Protein AF-R7LAT8-F1 (afdb_monomer_lite)

pLDDT: mean 81.48, std 19.44, range [22.39, 98.88]

Foldseek 3Di:
DDDDDDDPPDPDDPPPPPPAEDADKDAQPDDDDPDIDDPPHHADASHEYEDAVVVVCVVDVDDPALEDEGEHEAEPVRAEREYQEYEYDHQADPVVRAGHEYEYEYEYPEAHEYEHLEEYYYEWALRAHEYEDWYDYPPDPDAHQYEYYHNYEYEFYDPPYDANIGYEYEQADQALRTHHQAYEAAYEYEGWFLYEYHYSFRHPDPPAQDPVRAGYEHAEEHEFHADDDNGTYEYAQHRHADYDAAEEHEYEYLAYADEHHYEHRRAQRAHEYEYEYAPEAPDEHEYAYAYEYDPHPHHHHFYEYEDDHAEEYEHAHAYYTLDAYEDQAYEYEYAYEYNYYEFEQRYEYEADYPVDQEGEHEYAEYEYAENGEYEKEDDELAIHEYEYQEYEPHNYQAYEYEYDHDPADAPRKYFHYHYVDYPPSDDQVRYHYPDDPQWDKDWDADPHIIIIHIDGDDDVVVVVVVVVVVVVVVVVVVVVD

Secondary structure (DSSP, 8-state):
------------------TTEEE--S-TT-S---SS---SS---TTPEEEEEHHHHHHHS--SS-SEEEEEEE--TTS-SEEESEEEEE--B-TTT--B-EEEEEEE-SS--EEEESS-EEE--BTT--EEEEEE--SSSS-----EEEESS-EEES-TTPPTT-B-EEEES-SBTTSS-SEEEESS-EEEETT-EEEE--S--STTTTSTT--SEEESS-EEEE--SGGG--EEEEE---BSSS-EEEEEEES-EEE--EEEE--GGG-EEEEEEE-PPTT-EEEE-SEEE----TT--EEEEEEE-SSSEEEE-SEEEEEEEEEEEEEEEEE-EEEEEEEEEEEEEEEE--TT-SS-EEEEEEEEE-TT-EEEEEEEETEE-EEEEEEE--TT-S-EEEEEEEEEE-TT--EEEEEEEEE-TT--GGGEEEPPBTTEEEEEEEETTEEEEEEEEPPPHHHHHHHHHHHHHHHHHHHH--

Radius of gyration: 30.16 Å; chains: 1; bounding box: 96×58×115 Å

Structure (mmCIF, N/CA/C/O backbone):
data_AF-R7LAT8-F1
#
_entry.id   AF-R7LAT8-F1
#
loop_
_atom_site.group_PDB
_atom_site.id
_atom_site.type_symbol
_atom_site.label_atom_id
_atom_site.label_alt_id
_atom_site.label_comp_id
_atom_site.label_asym_id
_atom_site.label_entity_id
_atom_site.label_seq_id
_atom_site.pdbx_PDB_ins_code
_atom_site.Cartn_x
_atom_site.Cartn_y
_atom_site.Cartn_z
_atom_site.occupancy
_atom_site.B_iso_or_equiv
_atom_site.auth_seq_id
_atom_site.auth_comp_id
_atom_site.auth_asym_id
_atom_site.auth_atom_id
_atom_site.pdbx_PDB_model_num
ATOM 1 N N . MET A 1 1 ? 61.242 -16.998 -49.957 1.00 27.05 1 MET A N 1
ATOM 2 C CA . MET A 1 1 ? 59.955 -17.567 -50.414 1.00 27.05 1 MET A CA 1
ATOM 3 C C . MET A 1 1 ? 59.057 -17.730 -49.200 1.00 27.05 1 MET A C 1
ATOM 5 O O . MET A 1 1 ? 59.353 -18.531 -48.331 1.00 27.05 1 MET A O 1
ATOM 9 N N . LEU A 1 2 ? 58.261 -16.695 -48.945 1.00 23.97 2 LEU A N 1
ATOM 10 C CA . LEU A 1 2 ? 56.794 -16.695 -49.042 1.00 23.97 2 LEU A CA 1
ATOM 11 C C . LEU A 1 2 ? 56.097 -17.484 -47.920 1.00 23.97 2 LEU A C 1
ATOM 13 O O . LEU A 1 2 ? 55.738 -18.649 -48.067 1.00 23.97 2 LEU A O 1
ATOM 17 N N . LYS A 1 3 ? 55.849 -16.765 -46.817 1.00 22.78 3 LYS A N 1
ATOM 18 C CA . LYS A 1 3 ? 54.696 -17.002 -45.947 1.00 22.78 3 LYS A CA 1
ATOM 19 C C . LYS A 1 3 ? 53.446 -16.747 -46.791 1.00 22.78 3 LYS A C 1
ATOM 21 O O . LYS A 1 3 ? 53.229 -15.614 -47.215 1.00 22.78 3 LYS A O 1
ATOM 26 N N . HIS A 1 4 ? 52.675 -17.790 -47.072 1.00 23.81 4 HIS A N 1
ATOM 27 C CA . HIS A 1 4 ? 51.375 -17.634 -47.708 1.00 23.81 4 HIS A CA 1
ATOM 28 C C . HIS A 1 4 ? 50.323 -17.329 -46.646 1.00 23.81 4 HIS A C 1
ATOM 30 O O . HIS A 1 4 ? 50.132 -18.065 -45.681 1.00 23.81 4 HIS A O 1
ATOM 36 N N . ILE A 1 5 ? 49.694 -16.186 -46.868 1.00 23.97 5 ILE A N 1
ATOM 37 C CA . ILE A 1 5 ? 48.433 -15.720 -46.316 1.00 23.97 5 ILE A CA 1
ATOM 38 C C . ILE A 1 5 ? 47.346 -16.755 -46.639 1.00 23.97 5 ILE A C 1
ATOM 40 O O . ILE A 1 5 ? 47.170 -17.107 -47.803 1.00 23.97 5 ILE A O 1
ATOM 44 N N . ILE A 1 6 ? 46.593 -17.196 -45.629 1.00 22.39 6 ILE A N 1
ATOM 45 C CA . ILE A 1 6 ? 45.256 -17.762 -45.827 1.00 22.39 6 ILE A CA 1
ATOM 46 C C . ILE A 1 6 ? 44.273 -16.743 -45.259 1.00 22.39 6 ILE A C 1
ATOM 48 O O . ILE A 1 6 ? 44.155 -16.565 -44.049 1.00 22.39 6 ILE A O 1
ATOM 52 N N . ILE A 1 7 ? 43.614 -16.038 -46.176 1.00 22.97 7 ILE A N 1
ATOM 53 C CA . ILE A 1 7 ? 42.399 -15.270 -45.923 1.00 22.97 7 ILE A CA 1
ATOM 54 C C . ILE A 1 7 ? 41.296 -16.298 -45.677 1.00 22.97 7 ILE A C 1
ATOM 56 O O . ILE A 1 7 ? 40.938 -17.041 -46.588 1.00 22.97 7 ILE A O 1
ATOM 60 N N . VAL A 1 8 ? 40.763 -16.349 -44.456 1.00 22.58 8 VAL A N 1
ATOM 61 C CA . VAL A 1 8 ? 39.482 -17.011 -44.194 1.00 22.58 8 VAL A CA 1
ATOM 62 C C . VAL A 1 8 ? 38.404 -15.945 -44.325 1.00 22.58 8 VAL A C 1
ATOM 64 O O . VAL A 1 8 ? 38.124 -15.178 -43.408 1.00 22.58 8 VAL A O 1
ATOM 67 N N . SER A 1 9 ? 37.854 -15.864 -45.531 1.00 23.02 9 SER A N 1
ATOM 68 C CA . SER A 1 9 ? 36.594 -15.197 -45.824 1.00 23.02 9 SER A CA 1
ATOM 69 C C . SER A 1 9 ? 35.454 -15.881 -45.066 1.00 23.02 9 SER A C 1
ATOM 71 O O . SER A 1 9 ? 35.333 -17.103 -45.107 1.00 23.02 9 SER A O 1
ATOM 73 N N . THR A 1 10 ? 34.619 -15.066 -44.415 1.00 27.42 10 THR A N 1
ATOM 74 C CA . THR A 1 10 ? 33.248 -15.385 -43.977 1.00 27.42 10 THR A CA 1
ATOM 75 C C . THR A 1 10 ? 33.087 -16.692 -43.194 1.00 27.42 10 THR A C 1
ATOM 77 O O . THR A 1 10 ? 32.539 -17.671 -43.696 1.00 27.42 10 THR A O 1
ATOM 80 N N . LEU A 1 11 ? 33.474 -16.677 -41.918 1.00 23.45 11 LEU A N 1
ATOM 81 C CA . LEU A 1 11 ? 32.816 -17.526 -40.928 1.00 23.45 11 LEU A CA 1
ATOM 82 C C . LEU A 1 11 ? 31.543 -16.804 -40.497 1.00 23.45 11 LEU A C 1
ATOM 84 O O . LEU A 1 11 ? 31.589 -15.798 -39.792 1.00 23.45 11 LEU A O 1
ATOM 88 N N . ALA A 1 12 ? 30.418 -17.293 -41.017 1.00 25.30 12 ALA A N 1
ATOM 89 C CA . ALA A 1 12 ? 29.093 -16.940 -40.549 1.00 25.30 12 ALA A CA 1
ATOM 90 C C . ALA A 1 12 ? 29.069 -17.029 -39.018 1.00 25.30 12 ALA A C 1
ATOM 92 O O . ALA A 1 12 ? 29.367 -18.082 -38.450 1.00 25.30 12 ALA A O 1
ATOM 93 N N . ALA A 1 13 ? 28.731 -15.919 -38.363 1.00 26.36 13 ALA A N 1
ATOM 94 C CA . ALA A 1 13 ? 28.294 -15.955 -36.981 1.00 26.36 13 ALA A CA 1
ATOM 95 C C . ALA A 1 13 ? 27.131 -16.948 -36.922 1.00 26.36 13 ALA A C 1
ATOM 97 O O . ALA A 1 13 ? 26.134 -16.756 -37.615 1.00 26.36 13 ALA A O 1
ATOM 98 N N . SER A 1 14 ? 27.283 -18.039 -36.174 1.00 25.67 14 SER A N 1
ATOM 99 C CA . SER A 1 14 ? 26.183 -18.960 -35.916 1.00 25.67 14 SER A CA 1
ATOM 100 C C . SER A 1 14 ? 25.067 -18.174 -35.220 1.00 25.67 14 SER A C 1
ATOM 102 O O . SER A 1 14 ? 25.266 -17.760 -34.074 1.00 25.67 14 SER A O 1
ATOM 104 N N . PRO A 1 15 ? 23.908 -17.951 -35.859 1.00 35.31 15 PRO A N 1
ATOM 105 C CA . PRO A 1 15 ? 22.779 -17.313 -35.222 1.00 35.31 15 PRO A CA 1
ATOM 106 C C . PRO A 1 15 ? 21.986 -18.438 -34.564 1.00 35.31 15 PRO A C 1
ATOM 108 O O . PRO A 1 15 ? 21.016 -18.939 -35.116 1.00 35.31 15 PRO A O 1
ATOM 111 N N . LEU A 1 16 ? 22.438 -18.894 -33.403 1.00 28.03 16 LEU A N 1
ATOM 112 C CA . LEU A 1 16 ? 21.558 -19.615 -32.487 1.00 28.03 16 LEU A CA 1
ATOM 113 C C . LEU A 1 16 ? 21.075 -18.613 -31.445 1.00 28.03 16 LEU A C 1
ATOM 115 O O . LEU A 1 16 ? 21.307 -18.745 -30.249 1.00 28.03 16 LEU A O 1
ATOM 119 N N . MET A 1 17 ? 20.399 -17.578 -31.943 1.00 39.62 17 MET A N 1
ATOM 120 C CA . MET A 1 17 ? 19.261 -17.066 -31.204 1.00 39.62 17 MET A CA 1
ATOM 121 C C . MET A 1 17 ? 18.245 -18.208 -31.174 1.00 39.62 17 MET A C 1
ATOM 123 O O . MET A 1 17 ? 18.025 -18.857 -32.200 1.00 39.62 17 MET A O 1
ATOM 127 N N . ALA A 1 18 ? 17.633 -18.475 -30.019 1.00 31.05 18 ALA A N 1
ATOM 128 C CA . ALA A 1 18 ? 16.313 -19.086 -30.065 1.00 31.05 18 ALA A CA 1
ATOM 129 C C . ALA A 1 18 ? 15.496 -18.242 -31.052 1.00 31.05 18 ALA A C 1
ATOM 131 O O . ALA A 1 18 ? 15.589 -17.012 -31.023 1.00 31.05 18 ALA A O 1
ATOM 132 N N . VAL A 1 19 ? 14.791 -18.897 -31.967 1.00 36.50 19 VAL A N 1
ATOM 133 C CA . VAL A 1 19 ? 14.074 -18.263 -33.086 1.00 36.50 19 VAL A CA 1
ATOM 134 C C . VAL A 1 19 ? 13.053 -17.208 -32.595 1.00 36.50 19 VAL A C 1
ATOM 136 O O . VAL A 1 19 ? 12.586 -16.399 -33.387 1.00 36.50 19 VAL A O 1
ATOM 139 N N . ASP A 1 20 ? 12.823 -17.149 -31.280 1.00 35.22 20 ASP A N 1
ATOM 140 C CA . ASP A 1 20 ? 11.776 -16.415 -30.576 1.00 35.22 20 ASP A CA 1
ATOM 141 C C . ASP A 1 20 ? 12.260 -15.146 -29.824 1.00 35.22 20 ASP A C 1
ATOM 143 O O . ASP A 1 20 ? 11.461 -14.495 -29.154 1.00 35.22 20 ASP A O 1
ATOM 147 N N . ASN A 1 21 ? 13.543 -14.754 -29.914 1.00 43.66 21 ASN A N 1
ATOM 148 C CA . ASN A 1 21 ? 14.079 -13.584 -29.189 1.00 43.66 21 ASN A CA 1
ATOM 149 C C . ASN A 1 21 ? 14.291 -12.367 -30.116 1.00 43.66 21 ASN A C 1
ATOM 151 O O . ASN A 1 21 ? 14.999 -12.465 -31.116 1.00 43.66 21 ASN A O 1
ATOM 155 N N . TYR A 1 22 ? 13.772 -11.185 -29.762 1.00 51.03 22 TYR A N 1
ATOM 156 C CA . TYR A 1 22 ? 13.991 -9.936 -30.513 1.00 51.03 22 TYR A CA 1
ATOM 157 C C . TYR A 1 22 ? 14.792 -8.914 -29.707 1.00 51.03 22 TYR A C 1
ATOM 159 O O . TYR A 1 22 ? 14.360 -8.460 -28.651 1.00 51.03 22 TYR A O 1
ATOM 167 N N . LEU A 1 23 ? 15.930 -8.475 -30.250 1.00 53.09 23 LEU A N 1
ATOM 168 C CA . LEU A 1 23 ? 16.633 -7.276 -29.787 1.00 53.09 23 LEU A CA 1
ATOM 169 C C . LEU A 1 23 ? 15.932 -6.049 -30.369 1.00 53.09 23 LEU A C 1
ATOM 171 O O . LEU A 1 23 ? 16.012 -5.794 -31.573 1.00 53.09 23 LEU A O 1
ATOM 175 N N . VAL A 1 24 ? 15.201 -5.315 -29.526 1.00 49.34 24 VAL A N 1
ATOM 176 C CA . VAL A 1 24 ? 14.352 -4.221 -30.006 1.00 49.34 24 VAL A CA 1
ATOM 177 C C . VAL A 1 24 ? 15.207 -3.028 -30.405 1.00 49.34 24 VAL A C 1
ATOM 179 O O . VAL A 1 24 ? 15.784 -2.305 -29.593 1.00 49.34 24 VAL A O 1
ATOM 182 N N . GLY A 1 25 ? 15.220 -2.823 -31.711 1.00 43.41 25 GLY A N 1
ATOM 183 C CA . GLY A 1 25 ? 15.730 -1.670 -32.399 1.00 43.41 25 GLY A CA 1
ATOM 184 C C . GLY A 1 25 ? 14.845 -1.395 -33.605 1.00 43.41 25 GLY A C 1
ATOM 185 O O . GLY A 1 25 ? 14.586 -2.315 -34.375 1.00 43.41 25 GLY A O 1
ATOM 186 N N . THR A 1 26 ? 14.466 -0.122 -33.765 1.00 42.94 26 THR A N 1
ATOM 187 C CA . THR A 1 26 ? 13.466 0.474 -34.680 1.00 42.94 26 THR A CA 1
ATOM 188 C C . THR A 1 26 ? 12.033 0.021 -34.468 1.00 42.94 26 THR A C 1
ATOM 190 O O . THR A 1 26 ? 11.741 -1.101 -34.073 1.00 42.94 26 THR A O 1
ATOM 193 N N . GLY A 1 27 ? 11.148 1.007 -34.624 1.00 41.47 27 GLY A N 1
ATOM 194 C CA . GLY A 1 27 ? 9.785 1.006 -34.128 1.00 41.47 27 GLY A CA 1
ATOM 195 C C . GLY A 1 27 ? 8.980 -0.222 -34.513 1.00 41.47 27 GLY A C 1
ATOM 196 O O . GLY A 1 27 ? 9.141 -0.821 -35.575 1.00 41.47 27 GLY A O 1
ATOM 197 N N . TRP A 1 28 ? 8.049 -0.552 -33.636 1.00 39.91 28 TRP A N 1
ATOM 198 C CA . TRP A 1 28 ? 7.020 -1.513 -33.948 1.00 39.91 28 TRP A CA 1
ATOM 199 C C . TRP A 1 28 ? 6.123 -0.912 -35.035 1.00 39.91 28 TRP A C 1
ATOM 201 O O . TRP A 1 28 ? 5.317 -0.041 -34.747 1.00 39.91 28 TRP A O 1
ATOM 211 N N . GLY A 1 29 ? 6.263 -1.357 -36.284 1.00 37.78 29 GLY A N 1
ATOM 212 C CA . GLY A 1 29 ? 5.280 -1.129 -37.348 1.00 37.78 29 GLY A CA 1
ATOM 213 C C . GLY A 1 29 ? 5.553 -0.036 -38.399 1.00 37.78 29 GLY A C 1
ATOM 214 O O . GLY A 1 29 ? 4.592 0.504 -38.940 1.00 37.78 29 GLY A O 1
ATOM 215 N N . GLY A 1 30 ? 6.794 0.297 -38.778 1.00 33.06 30 GLY A N 1
ATOM 216 C CA . GLY A 1 30 ? 7.022 1.269 -39.871 1.00 33.06 30 GLY A CA 1
ATOM 217 C C . GLY A 1 30 ? 8.232 0.991 -40.767 1.00 33.06 30 GLY A C 1
ATOM 218 O O . GLY A 1 30 ? 9.326 0.756 -40.275 1.00 33.06 30 GLY A O 1
ATOM 219 N N . ALA A 1 31 ? 8.044 1.075 -42.091 1.00 34.22 31 ALA A N 1
ATOM 220 C CA . ALA A 1 31 ? 9.008 0.659 -43.121 1.00 34.22 31 ALA A CA 1
ATOM 221 C C . ALA A 1 31 ? 10.074 1.707 -43.531 1.00 34.22 31 ALA A C 1
ATOM 223 O O . ALA A 1 31 ? 10.714 1.540 -44.567 1.00 34.22 31 ALA A O 1
ATOM 224 N N . SER A 1 32 ? 10.273 2.808 -42.797 1.00 35.31 32 SER A N 1
ATOM 225 C CA . SER A 1 32 ? 11.091 3.920 -43.316 1.00 35.31 32 SER A CA 1
ATOM 226 C C . SER A 1 32 ? 11.856 4.727 -42.262 1.00 35.31 32 SER A C 1
ATOM 228 O O . SER A 1 32 ? 11.574 5.911 -42.114 1.00 35.31 32 SER A O 1
ATOM 230 N N . MET A 1 33 ? 12.839 4.149 -41.554 1.00 40.81 33 MET A N 1
ATOM 231 C CA . MET A 1 33 ? 13.792 4.927 -40.729 1.00 40.81 33 MET A CA 1
ATOM 232 C C . MET A 1 33 ? 15.179 4.252 -40.650 1.00 40.81 33 MET A C 1
ATOM 234 O O . MET A 1 33 ? 15.354 3.244 -39.982 1.00 40.81 33 MET A O 1
ATOM 238 N N . ASN A 1 34 ? 16.176 4.825 -41.338 1.00 33.94 34 ASN A N 1
ATOM 239 C CA . ASN A 1 34 ? 17.460 4.187 -41.692 1.00 33.94 34 ASN A CA 1
ATOM 240 C C . ASN A 1 34 ? 18.664 4.462 -40.751 1.00 33.94 34 ASN A C 1
ATOM 242 O O . ASN A 1 34 ? 19.802 4.296 -41.186 1.00 33.94 34 ASN A O 1
ATOM 246 N N . TYR A 1 35 ? 18.488 4.873 -39.486 1.00 35.72 35 TYR A N 1
ATOM 247 C CA . TYR A 1 35 ? 19.650 5.225 -38.629 1.00 35.72 35 TYR A CA 1
ATOM 248 C C . TYR A 1 35 ? 19.697 4.626 -37.219 1.00 35.72 35 TYR A C 1
ATOM 250 O O . TYR A 1 35 ? 20.663 4.841 -36.486 1.00 35.72 35 TYR A O 1
ATOM 258 N N . THR A 1 36 ? 18.752 3.771 -36.862 1.00 40.44 36 THR A N 1
ATOM 259 C CA . THR A 1 36 ? 18.726 3.055 -35.582 1.00 40.44 36 THR A CA 1
ATOM 260 C C . THR A 1 36 ? 18.369 1.591 -35.852 1.00 40.44 36 THR A C 1
ATOM 262 O O . THR A 1 36 ? 17.929 1.258 -36.941 1.00 40.44 36 THR A O 1
ATOM 265 N N . TRP A 1 37 ? 18.733 0.698 -34.937 1.00 38.81 37 TRP A N 1
ATOM 266 C CA . TRP A 1 37 ? 18.817 -0.768 -35.081 1.00 38.81 37 TRP A CA 1
ATOM 267 C C . TRP A 1 37 ? 17.625 -1.430 -35.793 1.00 38.81 37 TRP A C 1
ATOM 269 O O . TRP A 1 37 ? 16.534 -0.944 -35.615 1.00 38.81 37 TRP A O 1
ATOM 279 N N . SER A 1 38 ? 17.780 -2.516 -36.562 1.00 39.50 38 SER A N 1
ATOM 280 C CA . SER A 1 38 ? 16.645 -3.308 -37.089 1.00 39.50 38 SER A CA 1
ATOM 281 C C . SER A 1 38 ? 17.079 -4.737 -37.434 1.00 39.50 38 SER A C 1
ATOM 283 O O . SER A 1 38 ? 18.093 -4.893 -38.116 1.00 39.50 38 SER A O 1
ATOM 285 N N . THR A 1 39 ? 16.297 -5.759 -37.066 1.00 40.69 39 THR A N 1
ATOM 286 C CA . THR A 1 39 ? 16.358 -7.112 -37.675 1.00 40.69 39 THR A CA 1
ATOM 287 C C . THR A 1 39 ? 15.431 -7.249 -38.895 1.00 40.69 39 THR A C 1
ATOM 289 O O . THR A 1 39 ? 15.440 -8.279 -39.562 1.00 40.69 39 THR A O 1
ATOM 292 N N . GLY A 1 40 ? 14.662 -6.202 -39.225 1.00 43.47 40 GLY A N 1
ATOM 293 C CA . GLY A 1 40 ? 13.813 -6.133 -40.421 1.00 43.47 40 GLY A CA 1
ATOM 294 C C . GLY A 1 40 ? 12.345 -6.541 -40.225 1.00 43.47 40 GLY A C 1
ATOM 295 O O . GLY A 1 40 ? 11.594 -6.483 -41.195 1.00 43.47 40 GLY A O 1
ATOM 296 N N . MET A 1 41 ? 11.910 -6.910 -39.010 1.00 51.25 41 MET A N 1
ATOM 297 C CA . MET A 1 41 ? 10.511 -7.251 -38.688 1.00 51.25 41 MET A CA 1
ATOM 298 C C . MET A 1 41 ? 10.086 -6.693 -37.319 1.00 51.25 41 MET A C 1
ATOM 300 O O . MET A 1 41 ? 10.915 -6.550 -36.423 1.00 51.25 41 MET A O 1
ATOM 304 N N . SER A 1 42 ? 8.799 -6.358 -37.165 1.00 61.72 42 SER A N 1
ATOM 305 C CA . SER A 1 42 ? 8.216 -5.985 -35.865 1.00 61.72 42 SER A CA 1
ATOM 306 C C . SER A 1 42 ? 7.912 -7.240 -35.048 1.00 61.72 42 SER A C 1
ATOM 308 O O . SER A 1 42 ? 7.406 -8.195 -35.638 1.00 61.72 42 SER A O 1
ATOM 310 N N . PRO A 1 43 ? 8.178 -7.246 -33.731 1.00 70.06 43 PRO A N 1
ATOM 311 C CA . PRO A 1 43 ? 7.864 -8.397 -32.902 1.00 70.06 43 PRO A CA 1
ATOM 312 C C . PRO A 1 43 ? 6.346 -8.597 -32.810 1.00 70.06 43 PRO A C 1
ATOM 314 O O . PRO A 1 43 ? 5.556 -7.651 -32.914 1.00 70.06 43 PRO A O 1
ATOM 317 N N . THR A 1 44 ? 5.963 -9.850 -32.635 1.00 74.19 44 THR A N 1
ATOM 318 C CA . THR A 1 44 ? 4.595 -10.352 -32.577 1.00 74.19 44 THR A CA 1
ATOM 319 C C . THR A 1 44 ? 4.303 -10.944 -31.203 1.00 74.19 44 THR A C 1
ATOM 321 O O . THR A 1 44 ? 5.164 -11.026 -30.331 1.00 74.19 44 THR A O 1
ATOM 324 N N . GLU A 1 45 ? 3.069 -11.389 -31.001 1.00 81.94 45 GLU A N 1
ATOM 325 C CA . GLU A 1 45 ? 2.631 -11.946 -29.726 1.00 81.94 45 GLU A CA 1
ATOM 326 C C . GLU A 1 45 ? 3.316 -13.264 -29.327 1.00 81.94 45 GLU A C 1
ATOM 328 O O . GLU A 1 45 ? 3.256 -13.623 -28.156 1.00 81.94 45 GLU A O 1
ATOM 333 N N . SER A 1 46 ? 3.982 -13.962 -30.255 1.00 82.25 46 SER A N 1
ATOM 334 C CA . SER A 1 46 ? 4.803 -15.142 -29.946 1.00 82.25 46 SER A CA 1
ATOM 335 C C . SER A 1 46 ? 6.221 -14.799 -29.497 1.00 82.25 46 SER A C 1
ATOM 337 O O . SER A 1 46 ? 6.921 -15.676 -29.003 1.00 82.25 46 SER A O 1
ATOM 339 N N . ASP A 1 47 ? 6.646 -13.549 -29.673 1.00 79.69 47 ASP A N 1
ATOM 340 C CA . ASP A 1 47 ? 8.047 -13.165 -29.550 1.00 79.69 47 ASP A CA 1
ATOM 341 C C . ASP A 1 47 ? 8.368 -12.607 -28.164 1.00 79.69 47 ASP A C 1
ATOM 343 O O . ASP A 1 47 ? 7.630 -11.778 -27.621 1.00 79.69 47 ASP A O 1
ATOM 347 N N . ASP A 1 48 ? 9.515 -13.002 -27.618 1.00 82.62 48 ASP A N 1
ATOM 348 C CA . ASP A 1 48 ? 10.089 -12.399 -26.422 1.00 82.62 48 ASP A CA 1
ATOM 349 C C . ASP A 1 48 ? 10.989 -11.219 -26.808 1.00 82.62 48 ASP A C 1
ATOM 351 O O . ASP A 1 48 ? 11.968 -11.346 -27.552 1.00 82.62 48 ASP A O 1
ATOM 355 N N . ALA A 1 49 ? 10.659 -10.033 -26.300 1.00 79.88 49 ALA A N 1
ATOM 356 C CA . ALA A 1 49 ? 11.383 -8.805 -26.591 1.00 79.88 49 ALA A CA 1
ATOM 357 C C . ALA A 1 49 ? 12.433 -8.500 -25.518 1.00 79.88 49 ALA A C 1
ATOM 359 O O . ALA A 1 49 ? 12.141 -8.465 -24.322 1.00 79.88 49 ALA A O 1
ATOM 360 N N . PHE A 1 50 ? 13.650 -8.182 -25.955 1.00 80.12 50 PHE A N 1
ATOM 361 C CA . PHE A 1 50 ? 14.771 -7.821 -25.097 1.00 80.12 50 PHE A CA 1
ATOM 362 C C . PHE A 1 50 ? 15.325 -6.440 -25.462 1.00 80.12 50 PHE A C 1
ATOM 364 O O . PHE A 1 50 ? 15.615 -6.138 -26.623 1.00 80.12 50 PHE A O 1
ATOM 371 N N . LEU A 1 51 ? 15.513 -5.607 -24.440 1.00 79.75 51 LEU A N 1
ATOM 372 C CA . LEU A 1 51 ? 16.289 -4.371 -24.488 1.00 79.75 51 LEU A CA 1
ATOM 373 C C . LEU A 1 51 ? 17.556 -4.577 -23.654 1.00 79.75 51 LEU A C 1
ATOM 375 O O . LEU A 1 51 ? 17.520 -4.507 -22.426 1.00 79.75 51 LEU A O 1
ATOM 379 N N . ASP A 1 52 ? 18.669 -4.851 -24.332 1.00 78.94 52 ASP A N 1
ATOM 380 C CA . ASP A 1 52 ? 19.944 -5.215 -23.712 1.00 78.94 52 ASP A CA 1
ATOM 381 C C . ASP A 1 52 ? 21.065 -4.281 -24.192 1.00 78.94 52 ASP A C 1
ATOM 383 O O . ASP A 1 52 ? 21.424 -4.276 -25.374 1.00 78.94 52 ASP A O 1
ATOM 387 N N . TYR A 1 53 ? 21.619 -3.474 -23.279 1.00 74.94 53 TYR A N 1
ATOM 388 C CA . TYR A 1 53 ? 22.669 -2.521 -23.645 1.00 74.94 53 TYR A CA 1
ATOM 389 C C . TYR A 1 53 ? 24.026 -3.185 -23.891 1.00 74.94 53 TYR A C 1
ATOM 391 O O . TYR A 1 53 ? 24.781 -2.698 -24.727 1.00 74.94 53 TYR A O 1
ATOM 399 N N . LYS A 1 54 ? 24.362 -4.293 -23.220 1.00 73.88 54 LYS A N 1
ATOM 400 C CA . LYS A 1 54 ? 25.628 -4.993 -23.481 1.00 73.88 54 LYS A CA 1
ATOM 401 C C . LYS A 1 54 ? 25.665 -5.473 -24.930 1.00 73.88 54 LYS A C 1
ATOM 403 O O . LYS A 1 54 ? 26.628 -5.211 -25.647 1.00 73.88 54 LYS A O 1
ATOM 408 N N . TYR A 1 55 ? 24.575 -6.092 -25.375 1.00 71.62 55 TYR A N 1
ATOM 409 C CA . TYR A 1 55 ? 24.439 -6.517 -26.766 1.00 71.62 55 TYR A CA 1
ATOM 410 C C . TYR A 1 55 ? 24.416 -5.319 -27.726 1.00 71.62 55 TYR A C 1
ATOM 412 O O . TYR A 1 55 ? 25.004 -5.376 -28.809 1.00 71.62 55 TYR A O 1
ATOM 420 N N . TYR A 1 56 ? 23.784 -4.209 -27.312 1.00 69.06 56 TYR A N 1
ATOM 421 C CA . TYR A 1 56 ? 23.845 -2.941 -28.040 1.00 69.06 56 TYR A CA 1
ATOM 422 C C . TYR A 1 56 ? 25.290 -2.482 -28.273 1.00 69.06 56 TYR A C 1
ATOM 424 O O . TYR A 1 56 ? 25.723 -2.250 -29.402 1.00 69.06 56 TYR A O 1
ATOM 432 N N . TYR A 1 57 ? 26.046 -2.391 -27.187 1.00 65.31 57 TYR A N 1
ATOM 433 C CA . TYR A 1 57 ? 27.419 -1.921 -27.167 1.00 65.31 57 TYR A CA 1
ATOM 434 C C . TYR A 1 57 ? 28.329 -2.766 -28.071 1.00 65.31 57 TYR A C 1
ATOM 436 O O . TYR A 1 57 ? 29.115 -2.220 -28.843 1.00 65.31 57 TYR A O 1
ATOM 444 N N . GLU A 1 58 ? 28.191 -4.094 -28.017 1.00 67.69 58 GLU A N 1
ATOM 445 C CA . GLU A 1 58 ? 28.994 -5.031 -28.814 1.00 67.69 58 GLU A CA 1
ATOM 446 C C . GLU A 1 58 ? 28.737 -4.905 -30.325 1.00 67.69 58 GLU A C 1
ATOM 448 O O . GLU A 1 58 ? 29.664 -5.061 -31.120 1.00 67.69 58 GLU A O 1
ATOM 453 N N . SER A 1 59 ? 27.504 -4.595 -30.743 1.00 64.69 59 SER A N 1
ATOM 454 C CA . SER A 1 59 ? 27.172 -4.482 -32.173 1.00 64.69 59 SER A CA 1
ATOM 455 C C . SER A 1 59 ? 27.408 -3.081 -32.748 1.00 64.69 59 SER A C 1
ATOM 457 O O . SER A 1 59 ? 27.755 -2.930 -33.924 1.00 64.69 59 SER A O 1
ATOM 459 N N . LYS A 1 60 ? 27.241 -2.040 -31.928 1.00 60.00 60 LYS A N 1
ATOM 460 C CA . LYS A 1 60 ? 27.537 -0.656 -32.289 1.00 60.00 60 LYS A CA 1
ATOM 461 C C . LYS A 1 60 ? 28.436 -0.077 -31.222 1.00 60.00 60 LYS A C 1
ATOM 463 O O . LYS A 1 60 ? 27.912 0.467 -30.265 1.00 60.00 60 LYS A O 1
ATOM 468 N N . SER A 1 61 ? 29.754 -0.161 -31.419 1.00 51.59 61 SER A N 1
ATOM 469 C CA . SER A 1 61 ? 30.750 0.493 -30.559 1.00 51.59 61 SER A CA 1
ATOM 470 C C . SER A 1 61 ? 30.353 1.966 -30.350 1.00 51.59 61 SER A C 1
ATOM 472 O O . SER A 1 61 ? 30.486 2.767 -31.284 1.00 51.59 61 SER A O 1
ATOM 474 N N . PRO A 1 62 ? 29.775 2.346 -29.193 1.00 53.66 62 PRO A N 1
ATOM 475 C CA . PRO A 1 62 ? 29.293 3.697 -28.989 1.00 53.66 62 PRO A CA 1
ATOM 476 C C . PRO A 1 62 ? 30.476 4.563 -28.577 1.00 53.66 62 PRO A C 1
ATOM 478 O O . PRO A 1 62 ? 31.196 4.256 -27.628 1.00 53.66 62 PRO A O 1
ATOM 481 N N . ALA A 1 63 ? 30.641 5.704 -29.238 1.00 48.66 63 ALA A N 1
ATOM 482 C CA . ALA A 1 63 ? 31.503 6.754 -28.729 1.00 48.66 63 ALA A CA 1
ATOM 483 C C . ALA A 1 63 ? 30.861 7.342 -27.455 1.00 48.66 63 ALA A C 1
ATOM 485 O O . ALA A 1 63 ? 30.014 8.228 -27.516 1.00 48.66 63 ALA A O 1
ATOM 486 N N . THR A 1 64 ? 31.277 6.868 -26.279 1.00 53.53 64 THR A N 1
ATOM 487 C CA . THR A 1 64 ? 31.232 7.602 -24.992 1.00 53.53 64 THR A CA 1
ATOM 488 C C . THR A 1 64 ? 29.874 7.931 -24.338 1.00 53.53 64 THR A C 1
ATOM 490 O O . THR A 1 64 ? 29.851 8.667 -23.352 1.00 53.53 64 THR A O 1
ATOM 493 N N . SER A 1 65 ? 28.729 7.421 -24.799 1.00 56.88 65 SER A N 1
ATOM 494 C CA . SER A 1 65 ? 27.432 7.873 -24.262 1.00 56.88 65 SER A CA 1
ATOM 495 C C . SER A 1 65 ? 27.027 7.183 -22.941 1.00 56.88 65 SER A C 1
ATOM 497 O O . SER A 1 65 ? 26.602 6.032 -22.953 1.00 56.88 65 SER A O 1
ATOM 499 N N . GLN A 1 66 ? 27.056 7.909 -21.812 1.00 69.69 66 GLN A N 1
ATOM 500 C CA . GLN A 1 66 ? 26.496 7.490 -20.500 1.00 69.69 66 GLN A CA 1
ATOM 501 C C . GLN A 1 66 ? 24.945 7.453 -20.462 1.00 69.69 66 GLN A C 1
ATOM 503 O O . GLN A 1 66 ? 24.322 7.218 -19.426 1.00 69.69 66 GLN A O 1
ATOM 508 N N . SER A 1 67 ? 24.297 7.723 -21.594 1.00 70.56 67 SER A N 1
ATOM 509 C CA . SER A 1 67 ? 22.846 7.753 -21.760 1.00 70.56 67 SER A CA 1
ATOM 510 C C . SER A 1 67 ? 22.496 7.414 -23.203 1.00 70.56 67 SER A C 1
ATOM 512 O O . SER A 1 67 ? 23.205 7.827 -24.122 1.00 70.56 67 SER A O 1
ATOM 514 N N . TRP A 1 68 ? 21.401 6.692 -23.412 1.00 68.94 68 TRP A N 1
ATOM 515 C CA . TRP A 1 68 ? 20.875 6.393 -24.739 1.00 68.94 68 TRP A CA 1
ATOM 516 C C . TRP A 1 68 ? 19.347 6.412 -24.735 1.00 68.94 68 TRP A C 1
ATOM 518 O O . TRP A 1 68 ? 18.682 6.221 -23.713 1.00 68.94 68 TRP A O 1
ATOM 528 N N . ARG A 1 69 ? 18.786 6.697 -25.908 1.00 71.38 69 ARG A N 1
ATOM 529 C CA . ARG A 1 69 ? 17.352 6.884 -26.118 1.00 71.38 69 ARG A CA 1
ATOM 530 C C . ARG A 1 69 ? 16.860 5.880 -27.145 1.00 71.38 69 ARG A C 1
ATOM 532 O O . ARG A 1 69 ? 17.412 5.798 -28.241 1.00 71.38 69 ARG A O 1
ATOM 539 N N . VAL A 1 70 ? 15.809 5.151 -26.789 1.00 67.12 70 VAL A N 1
ATOM 540 C CA . VAL A 1 70 ? 15.089 4.243 -27.682 1.00 67.12 70 VAL A CA 1
ATOM 541 C C . VAL A 1 70 ? 13.721 4.852 -27.944 1.00 67.12 70 VAL A C 1
ATOM 543 O O . VAL A 1 70 ? 12.917 5.010 -27.030 1.00 67.12 70 VAL A O 1
ATOM 546 N N . GLU A 1 71 ? 13.453 5.215 -29.193 1.00 65.94 71 GLU A N 1
ATOM 547 C CA . GLU A 1 71 ? 12.119 5.635 -29.615 1.00 65.94 71 GLU A CA 1
ATOM 548 C C . GLU A 1 71 ? 11.331 4.420 -30.102 1.00 65.94 71 GLU A C 1
ATOM 550 O O . GLU A 1 71 ? 11.657 3.806 -31.121 1.00 65.94 71 GLU A O 1
ATOM 555 N N . LEU A 1 72 ? 10.270 4.088 -29.373 1.00 65.94 72 LEU A N 1
ATOM 556 C CA . LEU A 1 72 ? 9.232 3.183 -29.826 1.00 65.94 72 LEU A CA 1
ATOM 557 C C . LEU A 1 72 ? 8.166 3.999 -30.561 1.00 65.94 72 LEU A C 1
ATOM 559 O O . LEU A 1 72 ? 7.281 4.603 -29.953 1.00 65.94 72 LEU A O 1
ATOM 563 N N . TRP A 1 73 ? 8.253 4.012 -31.887 1.00 63.53 73 TRP A N 1
ATOM 564 C CA . TRP A 1 73 ? 7.181 4.546 -32.719 1.00 63.53 73 TRP A CA 1
ATOM 565 C C . TRP A 1 73 ? 6.057 3.515 -32.833 1.00 63.53 73 TRP A C 1
ATOM 567 O O . TRP A 1 73 ? 6.321 2.394 -33.265 1.00 63.53 73 TRP A O 1
ATOM 577 N N . VAL A 1 74 ? 4.829 3.893 -32.460 1.00 59.88 74 VAL A N 1
ATOM 578 C CA . VAL A 1 74 ? 3.626 3.054 -32.593 1.00 59.88 74 VAL A CA 1
ATOM 579 C C . VAL A 1 74 ? 2.703 3.688 -33.645 1.00 59.88 74 VAL A C 1
ATOM 581 O O . VAL A 1 74 ? 2.082 4.724 -33.371 1.00 59.88 74 VAL A O 1
ATOM 584 N N . PRO A 1 75 ? 2.616 3.116 -34.860 1.00 56.44 75 PRO A N 1
ATOM 585 C CA . PRO A 1 75 ? 1.770 3.612 -35.934 1.00 56.44 75 PRO A CA 1
ATOM 586 C C . PRO A 1 75 ? 0.304 3.624 -35.528 1.00 56.44 75 PRO A C 1
ATOM 588 O O . PRO A 1 75 ? -0.167 2.741 -34.813 1.00 56.44 75 PRO A O 1
ATOM 591 N N . GLU A 1 76 ? -0.447 4.565 -36.093 1.00 57.88 76 GLU A N 1
ATOM 592 C CA . GLU A 1 76 ? -1.896 4.682 -35.892 1.00 57.88 76 GLU A CA 1
ATOM 593 C C . GLU A 1 76 ? -2.669 3.399 -36.236 1.00 57.88 76 GLU A C 1
ATOM 595 O O . GLU A 1 76 ? -3.728 3.145 -35.671 1.00 57.88 76 GLU A O 1
ATOM 600 N N . THR A 1 77 ? -2.143 2.574 -37.145 1.00 54.25 77 THR A N 1
ATOM 601 C CA . THR A 1 77 ? -2.753 1.306 -37.572 1.00 54.25 77 THR A CA 1
ATOM 602 C C . THR A 1 77 ? -2.477 0.134 -36.627 1.00 54.25 77 THR A C 1
ATOM 604 O O . THR A 1 77 ? -3.119 -0.903 -36.763 1.00 54.25 77 THR A O 1
ATOM 607 N N . HIS A 1 78 ? -1.553 0.285 -35.671 1.00 54.00 78 HIS A N 1
ATOM 608 C CA . HIS A 1 78 ? -1.097 -0.771 -34.758 1.00 54.00 78 HIS A CA 1
ATOM 609 C C . HIS A 1 78 ? -1.168 -0.293 -33.303 1.00 54.00 78 HIS A C 1
ATOM 611 O O . HIS A 1 78 ? -0.197 -0.336 -32.549 1.00 54.00 78 HIS A O 1
ATOM 617 N N . VAL A 1 79 ? -2.348 0.194 -32.912 1.00 55.28 79 VAL A N 1
ATOM 618 C CA . VAL A 1 79 ? -2.652 0.628 -31.545 1.00 55.28 79 VAL A CA 1
ATOM 619 C C . VAL A 1 79 ? -2.450 -0.559 -30.592 1.00 55.28 79 VAL A C 1
ATOM 621 O O . VAL A 1 79 ? -3.290 -1.454 -30.530 1.00 55.28 79 VAL A O 1
ATOM 624 N N . ASN A 1 80 ? -1.353 -0.534 -29.830 1.00 58.84 80 ASN A N 1
ATOM 625 C CA . ASN A 1 80 ? -0.875 -1.560 -28.886 1.00 58.84 80 ASN A CA 1
ATOM 626 C C . ASN A 1 80 ? -0.017 -2.674 -29.507 1.00 58.84 80 ASN A C 1
ATOM 628 O O . ASN A 1 80 ? -0.466 -3.786 -29.787 1.00 58.84 80 ASN A O 1
ATOM 632 N N . SER A 1 81 ? 1.271 -2.374 -29.585 1.00 71.12 81 SER A N 1
ATOM 633 C CA . SER A 1 81 ? 2.370 -3.322 -29.694 1.00 71.12 81 SER A CA 1
ATOM 634 C C . SER A 1 81 ? 2.240 -4.469 -28.674 1.00 71.12 81 SER A C 1
ATOM 636 O O . SER A 1 81 ? 2.403 -4.235 -27.479 1.00 71.12 81 SER A O 1
ATOM 638 N N . THR A 1 82 ? 1.932 -5.691 -29.132 1.00 79.94 82 THR A N 1
ATOM 639 C CA . THR A 1 82 ? 1.841 -6.910 -28.300 1.00 79.94 82 THR A CA 1
ATOM 640 C C . THR A 1 82 ? 3.009 -7.881 -28.520 1.00 79.94 82 THR A C 1
ATOM 642 O O . THR A 1 82 ? 3.244 -8.287 -29.653 1.00 79.94 82 THR A O 1
ATOM 645 N N . VAL A 1 83 ? 3.687 -8.279 -27.438 1.00 83.44 83 VAL A N 1
ATOM 646 C CA . VAL A 1 83 ? 4.735 -9.324 -27.387 1.00 83.44 83 VAL A CA 1
ATOM 647 C C . VAL A 1 83 ? 4.380 -10.417 -26.387 1.00 83.44 83 VAL A C 1
ATOM 649 O O . VAL A 1 83 ? 3.530 -10.205 -25.516 1.00 83.44 83 VAL A O 1
ATOM 652 N N . ASN A 1 84 ? 5.058 -11.562 -26.466 1.00 87.31 84 ASN A N 1
ATOM 653 C CA . ASN A 1 84 ? 4.947 -12.615 -25.464 1.00 87.31 84 ASN A CA 1
ATOM 654 C C . ASN A 1 84 ? 5.434 -12.108 -24.097 1.00 87.31 84 ASN A C 1
ATOM 656 O O . ASN A 1 84 ? 4.656 -12.057 -23.145 1.00 87.31 84 ASN A O 1
ATOM 660 N N . SER A 1 85 ? 6.676 -11.632 -24.011 1.00 88.75 85 SER A N 1
ATOM 661 C CA . SER A 1 85 ? 7.239 -10.979 -22.821 1.00 88.75 85 SER A CA 1
ATOM 662 C C . SER A 1 85 ? 8.163 -9.816 -23.198 1.00 88.75 85 SER A C 1
ATOM 664 O O . SER A 1 85 ? 8.571 -9.679 -24.352 1.00 88.75 85 SER A O 1
ATOM 666 N N . LEU A 1 86 ? 8.475 -8.948 -22.232 1.00 88.94 86 LEU A N 1
ATOM 667 C CA . LEU A 1 86 ? 9.443 -7.862 -22.405 1.00 88.94 86 LEU A CA 1
ATOM 668 C C . LEU A 1 86 ? 10.460 -7.881 -21.266 1.00 88.94 86 LEU A C 1
ATOM 670 O O . LEU A 1 86 ? 10.077 -7.861 -20.101 1.00 88.94 86 LEU A O 1
ATOM 674 N N . THR A 1 87 ? 11.748 -7.848 -21.595 1.00 90.31 87 THR A N 1
ATOM 675 C CA . THR A 1 87 ? 12.838 -7.775 -20.618 1.00 90.31 87 THR A CA 1
ATOM 676 C C . THR A 1 87 ? 13.796 -6.632 -20.946 1.00 90.31 87 THR A C 1
ATOM 678 O O . THR A 1 87 ? 14.318 -6.545 -22.054 1.00 90.31 87 THR A O 1
ATOM 681 N N . ILE A 1 88 ? 14.059 -5.760 -19.972 1.00 88.44 88 ILE A N 1
ATOM 682 C CA . ILE A 1 88 ? 15.088 -4.712 -20.043 1.00 88.44 88 ILE A CA 1
ATOM 683 C C . ILE A 1 88 ? 16.221 -5.096 -19.101 1.00 88.44 88 ILE A C 1
ATOM 685 O O . ILE A 1 88 ? 15.960 -5.334 -17.926 1.00 88.44 88 ILE A O 1
ATOM 689 N N . GLN A 1 89 ? 17.463 -5.158 -19.579 1.00 87.31 89 GLN A N 1
ATOM 690 C CA . GLN A 1 89 ? 18.583 -5.657 -18.777 1.00 87.31 89 GLN A CA 1
ATOM 691 C C . GLN A 1 89 ? 19.947 -5.104 -19.211 1.00 87.31 89 GLN A C 1
ATOM 693 O O . GLN A 1 89 ? 20.080 -4.441 -20.241 1.00 87.31 89 GLN A O 1
ATOM 698 N N . ASN A 1 90 ? 20.979 -5.413 -18.416 1.00 79.12 90 ASN A N 1
ATOM 699 C CA . ASN A 1 90 ? 22.392 -5.158 -18.726 1.00 79.12 90 ASN A CA 1
ATOM 700 C C . ASN A 1 90 ? 22.715 -3.698 -19.084 1.00 79.12 90 ASN A C 1
ATOM 702 O O . ASN A 1 90 ? 23.566 -3.430 -19.926 1.00 79.12 90 ASN A O 1
ATOM 706 N N . LEU A 1 91 ? 22.044 -2.740 -18.438 1.00 80.50 91 LEU A N 1
ATOM 707 C CA . LEU A 1 91 ? 22.218 -1.308 -18.693 1.00 80.50 91 LEU A CA 1
ATOM 708 C C . LEU A 1 91 ? 23.451 -0.732 -17.982 1.00 80.50 91 LEU A C 1
ATOM 710 O O . LEU A 1 91 ? 23.348 0.014 -17.013 1.00 80.50 91 LEU A O 1
ATOM 714 N N . TYR A 1 92 ? 24.638 -1.071 -18.461 1.00 80.81 92 TYR A N 1
ATOM 715 C CA . TYR A 1 92 ? 25.892 -0.507 -17.967 1.00 80.81 92 TYR A CA 1
ATOM 716 C C . TYR A 1 92 ? 26.924 -0.468 -19.090 1.00 80.81 92 TYR A C 1
ATOM 718 O O . TYR A 1 92 ? 26.875 -1.280 -20.011 1.00 80.81 92 TYR A O 1
ATOM 726 N N . ASN A 1 93 ? 27.874 0.461 -19.025 1.00 77.75 93 ASN A N 1
ATOM 727 C CA . ASN A 1 93 ? 28.988 0.469 -19.963 1.00 77.75 93 ASN A CA 1
ATOM 728 C C . ASN A 1 93 ? 29.902 -0.733 -19.666 1.00 77.75 93 ASN A C 1
ATOM 730 O O . ASN A 1 93 ? 30.477 -0.770 -18.582 1.00 77.75 93 ASN A O 1
ATOM 734 N N . PRO A 1 94 ? 30.072 -1.709 -20.576 1.00 76.88 94 PRO A N 1
ATOM 735 C CA . PRO A 1 94 ? 30.881 -2.891 -20.287 1.00 76.88 94 PRO A CA 1
ATOM 736 C C . PRO A 1 94 ? 32.380 -2.587 -20.150 1.00 76.88 94 PRO A C 1
ATOM 738 O O . PRO A 1 94 ? 33.096 -3.397 -19.568 1.00 76.88 94 PRO A O 1
ATOM 741 N N . GLU A 1 95 ? 32.857 -1.440 -20.645 1.00 78.44 95 GLU A N 1
ATOM 742 C CA . GLU A 1 95 ? 34.255 -1.019 -20.497 1.00 78.44 95 GLU A CA 1
ATOM 743 C C . GLU A 1 95 ? 34.512 -0.277 -19.184 1.00 78.44 95 GLU A C 1
ATOM 745 O O . GLU A 1 95 ? 35.507 -0.546 -18.514 1.00 78.44 95 GLU A O 1
ATOM 750 N N . THR A 1 96 ? 33.636 0.664 -18.812 1.00 81.50 96 THR A N 1
ATOM 751 C CA . THR A 1 96 ? 33.830 1.494 -17.605 1.00 81.50 96 THR A CA 1
ATOM 752 C C . THR A 1 96 ? 33.099 0.963 -16.378 1.00 81.50 96 THR A C 1
ATOM 754 O O . THR A 1 96 ? 33.414 1.362 -15.262 1.00 81.50 96 THR A O 1
ATOM 757 N N . LEU A 1 97 ? 32.155 0.040 -16.575 1.00 82.94 97 LEU A N 1
ATOM 758 C CA . LEU A 1 97 ? 31.252 -0.500 -15.558 1.00 82.94 97 LEU A CA 1
ATOM 759 C C . LEU A 1 97 ? 30.358 0.566 -14.901 1.00 82.94 97 LEU A C 1
ATOM 761 O O . LEU A 1 97 ? 29.855 0.369 -13.798 1.00 82.94 97 LEU A O 1
ATOM 765 N N . ASP A 1 98 ? 30.131 1.685 -15.590 1.00 83.44 98 ASP A N 1
ATOM 766 C CA . ASP A 1 98 ? 29.236 2.743 -15.125 1.00 83.44 98 ASP A CA 1
ATOM 767 C C . ASP A 1 98 ? 27.771 2.437 -15.475 1.00 83.44 98 ASP A C 1
ATOM 769 O O . ASP A 1 98 ? 27.503 1.870 -16.544 1.00 83.44 98 ASP A O 1
ATOM 773 N N . PRO A 1 99 ? 26.799 2.856 -14.640 1.00 83.44 99 PRO A N 1
ATOM 774 C CA . PRO A 1 99 ? 25.388 2.785 -14.998 1.00 83.44 99 PRO A CA 1
ATOM 775 C C . PRO A 1 99 ? 25.085 3.555 -16.275 1.00 83.44 99 PRO A C 1
ATOM 777 O O . PRO A 1 99 ? 25.590 4.655 -16.503 1.00 83.44 99 PRO A O 1
ATOM 780 N N . VAL A 1 100 ? 24.163 3.010 -17.062 1.00 81.06 100 VAL A N 1
ATOM 781 C CA . VAL A 1 100 ? 23.622 3.678 -18.243 1.00 81.06 100 VAL A CA 1
ATOM 782 C C . VAL A 1 100 ? 22.188 4.118 -17.976 1.00 81.06 100 VAL A C 1
ATOM 784 O O . VAL A 1 100 ? 21.397 3.390 -17.370 1.00 81.06 100 VAL A O 1
ATOM 787 N N . LYS A 1 101 ? 21.845 5.312 -18.466 1.00 82.94 101 LYS A N 1
ATOM 788 C CA . LYS A 1 101 ? 20.461 5.792 -18.497 1.00 82.94 101 LYS A CA 1
ATOM 789 C C . LYS A 1 101 ? 19.779 5.395 -19.801 1.00 82.94 101 LYS A C 1
ATOM 791 O O . LYS A 1 101 ? 20.316 5.673 -20.873 1.00 82.94 101 LYS A O 1
ATOM 796 N N . LEU A 1 102 ? 18.601 4.783 -19.714 1.00 79.06 102 LEU A N 1
ATOM 797 C CA . LEU A 1 102 ? 17.746 4.482 -20.862 1.00 79.06 102 LEU A CA 1
ATOM 798 C C . LEU A 1 102 ? 16.482 5.338 -20.807 1.00 79.06 102 LEU A C 1
ATOM 800 O O . LEU A 1 102 ? 15.698 5.237 -19.864 1.00 79.06 102 LEU A O 1
ATOM 804 N N . GLN A 1 103 ? 16.240 6.121 -21.854 1.00 77.81 103 GLN A N 1
ATOM 805 C CA . GLN A 1 103 ? 14.933 6.730 -22.081 1.00 77.81 103 GLN A CA 1
ATOM 806 C C . GLN A 1 103 ? 14.193 5.944 -23.168 1.00 77.81 103 GLN A C 1
ATOM 808 O O . GLN A 1 103 ? 14.586 5.980 -24.335 1.00 77.81 103 GLN A O 1
ATOM 813 N N . LEU A 1 104 ? 13.129 5.236 -22.787 1.00 75.19 104 LEU A N 1
ATOM 814 C CA . LEU A 1 104 ? 12.192 4.608 -23.714 1.00 75.19 104 LEU A CA 1
ATOM 815 C C . LEU A 1 104 ? 11.065 5.597 -23.990 1.00 75.19 104 LEU A C 1
ATOM 817 O O . LEU A 1 104 ? 10.305 5.934 -23.086 1.00 75.19 104 LEU A O 1
ATOM 821 N N . VAL A 1 105 ? 10.980 6.073 -25.227 1.00 73.44 105 VAL A N 1
ATOM 822 C CA . VAL A 1 105 ? 9.992 7.068 -25.635 1.00 73.44 105 VAL A CA 1
ATOM 823 C C . VAL A 1 105 ? 8.938 6.426 -26.514 1.00 73.44 105 VAL A C 1
ATOM 825 O O . VAL A 1 105 ? 9.259 5.975 -27.610 1.00 73.44 105 VAL A O 1
ATOM 828 N N . VAL A 1 106 ? 7.683 6.424 -26.067 1.00 69.94 106 VAL A N 1
ATOM 829 C CA . VAL A 1 106 ? 6.556 6.032 -26.924 1.00 69.94 106 VAL A CA 1
ATOM 830 C C . VAL A 1 106 ? 6.035 7.249 -27.669 1.00 69.94 106 VAL A C 1
ATOM 832 O O . VAL A 1 106 ? 5.548 8.198 -27.049 1.00 69.94 106 VAL A O 1
ATOM 835 N N . ALA A 1 107 ? 6.116 7.197 -28.997 1.00 67.12 107 ALA A N 1
ATOM 836 C CA . ALA A 1 107 ? 5.662 8.254 -29.889 1.00 67.12 107 ALA A CA 1
ATOM 837 C C . ALA A 1 107 ? 4.563 7.742 -30.835 1.00 67.12 107 ALA A C 1
ATOM 839 O O . ALA A 1 107 ? 4.698 6.699 -31.475 1.00 67.12 107 ALA A O 1
ATOM 840 N N . SER A 1 108 ? 3.452 8.478 -30.892 1.00 63.06 108 SER A N 1
ATOM 841 C CA . SER A 1 108 ? 2.310 8.222 -31.776 1.00 63.06 108 SER A CA 1
ATOM 842 C C . SER A 1 108 ? 1.468 9.491 -31.931 1.00 63.06 108 SER A C 1
ATOM 844 O O . SER A 1 108 ? 1.553 10.411 -31.119 1.00 63.06 108 SER A O 1
ATOM 846 N N . SER A 1 109 ? 0.635 9.564 -32.963 1.00 61.88 109 SER A N 1
ATOM 847 C CA . SER A 1 109 ? -0.377 10.615 -33.138 1.00 61.88 109 SER A CA 1
ATOM 848 C C . SER A 1 109 ? -1.727 10.273 -32.483 1.00 61.88 109 SER A C 1
ATOM 850 O O . SER A 1 109 ? -2.551 11.177 -32.319 1.00 61.88 109 SER A O 1
ATOM 852 N N . LEU A 1 110 ? -1.932 9.017 -32.048 1.00 64.44 110 LEU A N 1
ATOM 853 C CA . LEU A 1 110 ? -3.152 8.495 -31.405 1.00 64.44 110 LEU A CA 1
ATOM 854 C C . LEU A 1 110 ? -2.842 7.797 -30.059 1.00 64.44 110 LEU A C 1
ATOM 856 O O . LEU A 1 110 ? -1.883 8.136 -29.371 1.00 64.44 110 LEU A O 1
ATOM 860 N N . THR A 1 111 ? -3.691 6.856 -29.634 1.00 67.06 111 THR A N 1
ATOM 861 C CA . THR A 1 111 ? -3.414 5.926 -28.531 1.00 67.06 111 THR A CA 1
ATOM 862 C C . THR A 1 111 ? -2.283 4.983 -28.940 1.00 67.06 111 THR A C 1
ATOM 864 O O . THR A 1 111 ? -2.314 4.403 -30.020 1.00 67.06 111 THR A O 1
ATOM 867 N N . ALA A 1 112 ? -1.302 4.811 -28.061 1.00 69.94 112 ALA A N 1
ATOM 868 C CA . ALA A 1 112 ? -0.200 3.870 -28.229 1.00 69.94 112 ALA A CA 1
ATOM 869 C C . ALA A 1 112 ? -0.073 3.012 -26.973 1.00 69.94 112 ALA A C 1
ATOM 871 O O . ALA A 1 112 ? -0.694 3.304 -25.951 1.00 69.94 112 ALA A O 1
ATOM 872 N N . GLY A 1 113 ? 0.734 1.962 -27.010 1.00 73.56 113 GLY A N 1
ATOM 873 C CA . GLY A 1 113 ? 0.952 1.180 -25.809 1.00 73.56 113 GLY A CA 1
ATOM 874 C C . GLY A 1 113 ? 1.833 -0.026 -26.015 1.00 73.56 113 GLY A C 1
ATOM 875 O O . GLY A 1 113 ? 2.063 -0.437 -27.150 1.00 73.56 113 GLY A O 1
ATOM 876 N N . ILE A 1 114 ? 2.295 -0.577 -24.899 1.00 80.38 114 ILE A N 1
ATOM 877 C CA . ILE A 1 114 ? 2.993 -1.858 -24.845 1.00 80.38 114 ILE A CA 1
ATOM 878 C C . ILE A 1 114 ? 2.085 -2.850 -24.141 1.00 80.38 114 ILE A C 1
ATOM 880 O O . ILE A 1 114 ? 1.540 -2.563 -23.073 1.00 80.38 114 ILE A O 1
ATOM 884 N N . LYS A 1 115 ? 1.949 -4.027 -24.737 1.00 87.12 115 LYS A N 1
ATOM 885 C CA . LYS A 1 115 ? 1.273 -5.165 -24.148 1.00 87.12 115 LYS A CA 1
ATOM 886 C C . LYS A 1 115 ? 2.219 -6.362 -24.111 1.00 87.12 115 LYS A C 1
ATOM 888 O O . LYS A 1 115 ? 2.799 -6.711 -25.134 1.00 87.12 115 LYS A O 1
ATOM 893 N N . THR A 1 116 ? 2.327 -7.009 -22.959 1.00 91.00 116 THR A N 1
ATOM 894 C CA . THR A 1 116 ? 2.927 -8.343 -22.834 1.00 91.00 116 THR A CA 1
ATOM 895 C C . THR A 1 116 ? 1.827 -9.365 -22.544 1.00 91.00 116 THR A C 1
ATOM 897 O O . THR A 1 116 ? 0.865 -9.057 -21.832 1.00 91.00 116 THR A O 1
ATOM 900 N N . ILE A 1 117 ? 1.932 -10.572 -23.102 1.00 94.44 117 ILE A N 1
ATOM 901 C CA . ILE A 1 117 ? 1.054 -11.700 -22.742 1.00 94.44 117 ILE A CA 1
ATOM 902 C C . ILE A 1 117 ? 1.445 -12.256 -21.375 1.00 94.44 117 ILE A C 1
ATOM 904 O O . ILE A 1 117 ? 0.581 -12.510 -20.542 1.00 94.44 117 ILE A O 1
ATOM 908 N N . ASN A 1 118 ? 2.744 -12.390 -21.142 1.00 96.62 118 ASN A N 1
ATOM 909 C CA . ASN A 1 118 ? 3.339 -12.852 -19.901 1.00 96.62 118 ASN A CA 1
ATOM 910 C C . ASN A 1 118 ? 3.977 -11.656 -19.181 1.00 96.62 118 ASN A C 1
ATOM 912 O O . ASN A 1 118 ? 3.365 -10.588 -19.046 1.00 96.62 118 ASN A O 1
ATOM 916 N N . ASP A 1 119 ? 5.209 -11.826 -18.724 1.00 96.94 119 ASP A N 1
ATOM 917 C CA . ASP A 1 119 ? 5.850 -10.920 -17.788 1.00 96.94 119 ASP A CA 1
ATOM 918 C C . ASP A 1 119 ? 6.502 -9.709 -18.470 1.00 96.94 119 ASP A C 1
ATOM 920 O O . ASP A 1 119 ? 6.910 -9.742 -19.637 1.00 96.94 119 ASP A O 1
ATOM 924 N N . PHE A 1 120 ? 6.623 -8.632 -17.694 1.00 95.44 120 PHE A N 1
ATOM 925 C CA . PHE A 1 120 ? 7.472 -7.489 -18.005 1.00 95.44 120 PHE A CA 1
ATOM 926 C C . PHE A 1 120 ? 8.560 -7.376 -16.931 1.00 95.44 120 PHE A C 1
ATOM 928 O O . PHE A 1 120 ? 8.284 -7.044 -15.778 1.00 95.44 120 PHE A O 1
ATOM 935 N N . ASN A 1 121 ? 9.802 -7.643 -17.328 1.00 96.00 121 ASN A N 1
ATOM 936 C CA . ASN A 1 121 ? 10.976 -7.657 -16.472 1.00 96.00 121 ASN A CA 1
ATOM 937 C C . ASN A 1 121 ? 11.865 -6.433 -16.707 1.00 96.00 121 ASN A C 1
ATOM 939 O O . ASN A 1 121 ? 12.190 -6.074 -17.840 1.00 96.00 121 ASN A O 1
ATOM 943 N N . VAL A 1 122 ? 12.324 -5.829 -15.619 1.00 95.00 122 VAL A N 1
ATOM 944 C CA . VAL A 1 122 ? 13.346 -4.788 -15.615 1.00 95.00 122 VAL A CA 1
ATOM 945 C C . VAL A 1 122 ? 14.448 -5.225 -14.667 1.00 95.00 122 VAL A C 1
ATOM 947 O O . VAL A 1 122 ? 14.310 -5.145 -13.452 1.00 95.00 122 VAL A O 1
ATOM 950 N N . VAL A 1 123 ? 15.544 -5.718 -15.227 1.00 92.06 123 VAL A N 1
ATOM 951 C CA . VAL A 1 123 ? 16.615 -6.380 -14.492 1.00 92.06 123 VAL A CA 1
ATOM 952 C C . VAL A 1 123 ? 17.742 -5.393 -14.210 1.00 92.06 123 VAL A C 1
ATOM 954 O O . VAL A 1 123 ? 18.352 -4.816 -15.112 1.00 92.06 123 VAL A O 1
ATOM 957 N N . GLY A 1 124 ? 18.006 -5.217 -12.919 1.00 87.25 124 GLY A N 1
ATOM 958 C CA . GLY A 1 124 ? 19.105 -4.425 -12.387 1.00 87.25 124 GLY A CA 1
ATOM 959 C C . GLY A 1 124 ? 20.286 -5.259 -11.906 1.00 87.25 124 GLY A C 1
ATOM 960 O O . GLY A 1 124 ? 20.306 -6.484 -12.012 1.00 87.25 124 GLY A O 1
ATOM 961 N N . GLY A 1 125 ? 21.259 -4.575 -11.317 1.00 88.50 125 GLY A N 1
ATOM 962 C CA . GLY A 1 125 ? 22.448 -5.183 -10.726 1.00 88.50 125 GLY A CA 1
ATOM 963 C C . GLY A 1 125 ? 23.219 -4.165 -9.895 1.00 88.50 125 GLY A C 1
ATOM 964 O O . GLY A 1 125 ? 22.682 -3.112 -9.542 1.00 88.50 125 GLY A O 1
ATOM 965 N N . SER A 1 126 ? 24.491 -4.442 -9.627 1.00 88.44 126 SER A N 1
ATOM 966 C CA . SER A 1 126 ? 25.349 -3.598 -8.783 1.00 88.44 126 SER A CA 1
ATOM 967 C C . SER A 1 126 ? 25.518 -2.174 -9.315 1.00 88.44 126 SER A C 1
ATOM 969 O O . SER A 1 126 ? 25.804 -1.253 -8.557 1.00 88.44 126 SER A O 1
ATOM 971 N N . TYR A 1 127 ? 25.323 -1.984 -10.621 1.00 86.81 127 TYR A N 1
ATOM 972 C CA . TYR A 1 127 ? 25.485 -0.697 -11.293 1.00 86.81 127 TYR A CA 1
ATOM 973 C C . TYR A 1 127 ? 24.301 0.254 -11.086 1.00 86.81 127 TYR A C 1
ATOM 975 O O . TYR A 1 127 ? 24.472 1.450 -11.271 1.00 86.81 127 TYR A O 1
ATOM 983 N N . LYS A 1 128 ? 23.125 -0.243 -10.669 1.00 86.94 128 LYS A N 1
ATOM 984 C CA . LYS A 1 128 ? 21.906 0.560 -10.432 1.00 86.94 128 LYS A CA 1
ATOM 985 C C . LYS A 1 128 ? 21.527 1.489 -11.600 1.00 86.94 128 LYS A C 1
ATOM 987 O O . LYS A 1 128 ? 21.463 2.706 -11.418 1.00 86.94 128 LYS A O 1
ATOM 992 N N . PRO A 1 129 ? 21.268 0.944 -12.802 1.00 90.25 129 PRO A N 1
ATOM 993 C CA . PRO A 1 129 ? 20.866 1.762 -13.940 1.00 90.25 129 PRO A CA 1
ATOM 994 C C . PRO A 1 129 ? 19.558 2.510 -13.707 1.00 90.25 129 PRO A C 1
ATOM 996 O O . PRO A 1 129 ? 1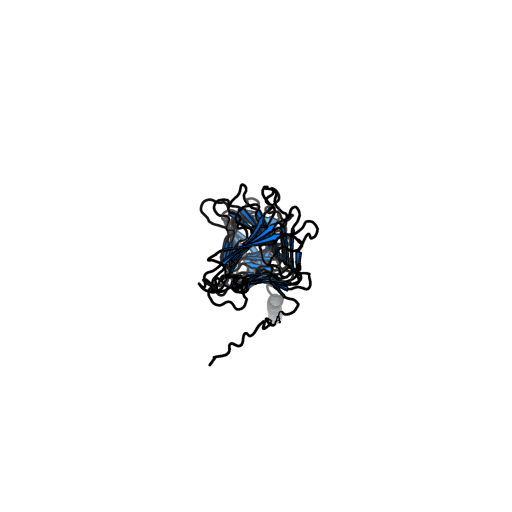8.746 2.135 -12.860 1.00 90.25 129 PRO A O 1
ATOM 999 N N . GLU A 1 130 ? 19.339 3.538 -14.523 1.00 91.81 130 GLU A N 1
ATOM 1000 C CA . GLU A 1 130 ? 18.109 4.324 -14.533 1.00 91.81 130 GLU A CA 1
ATOM 1001 C C . GLU A 1 130 ? 17.384 4.138 -15.868 1.00 91.81 130 GLU A C 1
ATOM 1003 O O . GLU A 1 130 ? 17.966 4.307 -16.939 1.00 91.81 130 GLU A O 1
ATOM 1008 N N . ILE A 1 131 ? 16.098 3.816 -15.811 1.00 89.75 131 ILE A N 1
ATOM 1009 C CA . ILE A 1 131 ? 15.239 3.637 -16.977 1.00 89.75 131 ILE A CA 1
ATOM 1010 C C . ILE A 1 131 ? 14.017 4.526 -16.809 1.00 89.75 131 ILE A C 1
ATOM 1012 O O . ILE A 1 131 ? 13.325 4.446 -15.795 1.00 89.75 131 ILE A O 1
ATOM 1016 N N . ARG A 1 132 ? 13.716 5.333 -17.824 1.00 88.12 132 ARG A N 1
ATOM 1017 C CA . ARG A 1 132 ? 12.509 6.162 -17.882 1.00 88.12 132 ARG A CA 1
ATOM 1018 C C . ARG A 1 132 ? 11.664 5.772 -19.075 1.00 88.12 132 ARG A C 1
ATOM 1020 O O . ARG A 1 132 ? 12.130 5.816 -20.212 1.00 88.12 132 ARG A O 1
ATOM 1027 N N . PHE A 1 133 ? 10.412 5.434 -18.812 1.00 85.12 133 PHE A N 1
ATOM 1028 C CA . PHE A 1 133 ? 9.386 5.274 -19.827 1.00 85.12 133 PHE A CA 1
ATOM 1029 C C . PHE A 1 133 ? 8.699 6.618 -20.046 1.00 85.12 133 PHE A C 1
ATOM 1031 O O . PHE A 1 133 ? 7.727 6.935 -19.369 1.00 85.12 133 PHE A O 1
ATOM 1038 N N . ALA A 1 134 ? 9.219 7.434 -20.952 1.00 79.25 134 ALA A N 1
ATOM 1039 C CA . ALA A 1 134 ? 8.618 8.719 -21.267 1.00 79.25 134 ALA A CA 1
ATOM 1040 C C . ALA A 1 134 ? 7.592 8.568 -22.396 1.00 79.25 134 ALA A C 1
ATOM 1042 O O . ALA A 1 134 ? 7.738 7.767 -23.321 1.00 79.25 134 ALA A O 1
ATOM 1043 N N . VAL A 1 135 ? 6.545 9.376 -22.341 1.00 74.50 135 VAL A N 1
ATOM 1044 C CA . VAL A 1 135 ? 5.554 9.469 -23.410 1.00 74.50 135 VAL A CA 1
ATOM 1045 C C . VAL A 1 135 ? 5.679 10.851 -24.019 1.00 74.50 135 VAL A C 1
ATOM 1047 O O . VAL A 1 135 ? 5.484 11.837 -23.321 1.00 74.50 135 VAL A O 1
ATOM 1050 N N . SER A 1 136 ? 6.008 10.938 -25.308 1.00 65.12 136 SER A N 1
ATOM 1051 C CA . SER A 1 136 ? 6.076 12.219 -26.014 1.00 65.12 136 SER A CA 1
ATOM 1052 C C . SER A 1 136 ? 5.237 12.160 -27.283 1.00 65.12 136 SER A C 1
ATOM 1054 O O . SER A 1 136 ? 5.454 11.297 -28.137 1.00 65.12 136 SER A O 1
ATOM 1056 N N . LYS A 1 137 ? 4.327 13.120 -27.463 1.00 56.97 137 LYS A N 1
ATOM 1057 C CA . LYS A 1 137 ? 3.929 13.513 -28.821 1.00 56.97 137 LYS A CA 1
ATOM 1058 C C . LYS A 1 137 ? 5.107 14.285 -29.431 1.00 56.97 137 LYS A C 1
ATOM 1060 O O . LYS A 1 137 ? 6.000 14.694 -28.700 1.00 56.97 137 LYS A O 1
ATOM 1065 N N . GLY A 1 138 ? 5.138 14.500 -30.743 1.00 52.53 138 GLY A N 1
ATOM 1066 C CA . GLY A 1 138 ? 6.048 15.494 -31.333 1.00 52.53 138 GLY A CA 1
ATOM 1067 C C . GLY A 1 138 ? 5.832 16.911 -30.757 1.00 52.53 138 GLY A C 1
ATOM 1068 O O . GLY A 1 138 ? 5.345 17.084 -29.650 1.00 52.53 138 GLY A O 1
ATOM 1069 N N . THR A 1 139 ? 6.142 17.957 -31.518 1.00 41.09 139 THR A N 1
ATOM 1070 C CA . THR A 1 139 ? 6.210 19.377 -31.091 1.00 41.09 139 THR A CA 1
ATOM 1071 C C . THR A 1 139 ? 4.902 20.051 -30.590 1.00 41.09 139 THR A C 1
ATOM 1073 O O . THR A 1 139 ? 4.723 21.247 -30.799 1.00 41.09 139 THR A O 1
ATOM 1076 N N . SER A 1 140 ? 3.952 19.346 -29.969 1.00 47.59 140 SER A N 1
ATOM 1077 C CA . SER A 1 140 ? 2.696 19.904 -29.443 1.00 47.59 140 SER A CA 1
ATOM 1078 C C . SER A 1 140 ? 2.305 19.277 -28.098 1.00 47.59 140 SER A C 1
ATOM 1080 O O . SER A 1 140 ? 2.253 18.051 -28.008 1.00 47.59 140 SER A O 1
ATOM 1082 N N . ASP A 1 141 ? 1.901 20.109 -27.131 1.00 46.28 141 ASP A N 1
ATOM 1083 C CA . ASP A 1 141 ? 1.469 19.805 -25.744 1.00 46.28 141 ASP A CA 1
ATOM 1084 C C . ASP A 1 141 ? 0.223 18.897 -25.586 1.00 46.28 141 ASP A C 1
ATOM 1086 O O . ASP A 1 141 ? -0.415 18.845 -24.535 1.00 46.28 141 ASP A O 1
ATOM 1090 N N . SER A 1 142 ? -0.186 18.166 -26.622 1.00 51.81 142 SER A N 1
ATOM 1091 C CA . SER A 1 142 ? -1.301 17.217 -26.527 1.00 51.81 142 SER A CA 1
ATOM 1092 C C . SER A 1 142 ? -0.782 15.828 -26.147 1.00 51.81 142 SER A C 1
ATOM 1094 O O . SER A 1 142 ? -0.135 15.185 -26.965 1.00 51.81 142 SER A O 1
ATOM 1096 N N . ALA A 1 143 ? -1.085 15.339 -24.943 1.00 55.50 143 ALA A N 1
ATOM 1097 C CA . ALA A 1 143 ? -0.601 14.042 -24.456 1.00 55.50 143 ALA A CA 1
ATOM 1098 C C . ALA A 1 143 ? -1.031 12.857 -25.353 1.00 55.50 143 ALA A C 1
ATOM 1100 O O . ALA A 1 143 ? -2.221 12.667 -25.630 1.00 55.50 143 ALA A O 1
ATOM 1101 N N . VAL A 1 144 ? -0.063 12.035 -25.774 1.00 62.66 144 VAL A N 1
ATOM 1102 C CA . VAL A 1 144 ? -0.311 10.685 -26.310 1.00 62.66 144 VAL A CA 1
ATOM 1103 C C . VAL A 1 144 ? -0.890 9.836 -25.184 1.00 62.66 144 VAL A C 1
ATOM 1105 O O . VAL A 1 144 ? -0.360 9.815 -24.078 1.00 62.66 144 VAL A O 1
ATOM 1108 N N . GLN A 1 145 ? -1.981 9.118 -25.448 1.00 73.12 145 GLN A N 1
ATOM 1109 C CA . GLN A 1 145 ? -2.621 8.271 -24.439 1.00 73.12 145 GLN A CA 1
ATOM 1110 C C . GLN A 1 145 ? -1.936 6.904 -24.361 1.00 73.12 145 GLN A C 1
ATOM 1112 O O . GLN A 1 145 ? -2.547 5.892 -24.699 1.00 73.12 145 GLN A O 1
ATOM 1117 N N . ALA A 1 146 ? -0.657 6.871 -23.980 1.00 77.88 146 ALA A N 1
ATOM 1118 C CA . ALA A 1 146 ? 0.089 5.619 -23.938 1.00 77.88 146 ALA A CA 1
ATOM 1119 C C . ALA A 1 146 ? -0.407 4.710 -22.802 1.00 77.88 146 ALA A C 1
ATOM 1121 O O . ALA A 1 146 ? -0.521 5.159 -21.662 1.00 77.88 146 ALA A O 1
ATOM 1122 N N . LYS A 1 147 ? -0.683 3.436 -23.092 1.00 84.50 147 LYS A N 1
ATOM 1123 C CA . LYS A 1 147 ? -1.107 2.437 -22.099 1.00 84.50 147 LYS A CA 1
ATOM 1124 C C . LYS A 1 147 ? -0.089 1.310 -21.988 1.00 84.50 147 LYS A C 1
ATOM 1126 O O . LYS A 1 147 ? 0.494 0.905 -22.987 1.00 84.50 147 LYS A O 1
ATOM 1131 N N . ILE A 1 148 ? 0.094 0.770 -20.789 1.00 88.62 148 ILE A N 1
ATOM 1132 C CA . ILE A 1 148 ? 0.899 -0.437 -20.578 1.00 88.62 148 ILE A CA 1
ATOM 1133 C C . ILE A 1 148 ? -0.007 -1.526 -20.016 1.00 88.62 148 ILE A C 1
ATOM 1135 O O . ILE A 1 148 ? -0.748 -1.293 -19.062 1.00 88.62 148 ILE A O 1
ATOM 1139 N N . ALA A 1 149 ? 0.042 -2.710 -20.613 1.00 92.56 149 ALA A N 1
ATOM 1140 C CA . ALA A 1 149 ? -0.678 -3.884 -20.147 1.00 92.56 149 ALA A CA 1
ATOM 1141 C C . ALA A 1 149 ? 0.292 -5.059 -19.998 1.00 92.56 149 ALA A C 1
ATOM 1143 O O . ALA A 1 149 ? 1.002 -5.399 -20.936 1.00 92.56 149 ALA A O 1
ATOM 1144 N N . VAL A 1 150 ? 0.299 -5.689 -18.831 1.00 96.56 150 VAL A N 1
ATOM 1145 C CA . VAL A 1 150 ? 1.139 -6.844 -18.515 1.00 96.56 150 VAL A CA 1
ATOM 1146 C C . VAL A 1 150 ? 0.219 -8.007 -18.177 1.00 96.56 150 VAL A C 1
ATOM 1148 O O . VAL A 1 150 ? -0.537 -7.932 -17.207 1.00 96.56 150 VAL A O 1
ATOM 1151 N N . GLY A 1 151 ? 0.212 -9.045 -19.013 1.00 97.19 151 GLY A N 1
ATOM 1152 C CA . GLY A 1 151 ? -0.661 -10.208 -18.832 1.00 97.19 151 GLY A CA 1
ATOM 1153 C C . GLY A 1 151 ? -0.194 -11.177 -17.738 1.00 97.19 151 GLY A C 1
ATOM 1154 O O . GLY A 1 151 ? -1.023 -11.892 -17.178 1.00 97.19 151 GLY A O 1
ATOM 1155 N N . GLY A 1 152 ? 1.090 -11.133 -17.377 1.00 98.06 152 GLY A N 1
ATOM 1156 C CA . GLY A 1 152 ? 1.677 -11.813 -16.224 1.00 98.06 152 GLY A CA 1
ATOM 1157 C C . GLY A 1 152 ? 2.095 -10.843 -15.115 1.00 98.06 152 GLY A C 1
ATOM 1158 O O . GLY A 1 152 ? 1.374 -9.895 -14.784 1.00 98.06 152 GLY A O 1
ATOM 1159 N N . ASN A 1 153 ? 3.264 -11.091 -14.532 1.00 98.62 153 ASN A N 1
ATOM 1160 C CA . ASN A 1 153 ? 3.866 -10.280 -13.480 1.00 98.62 153 ASN A CA 1
ATOM 1161 C C . ASN A 1 153 ? 4.692 -9.123 -14.048 1.00 98.62 153 ASN A C 1
ATOM 1163 O O . ASN A 1 153 ? 5.283 -9.212 -15.125 1.00 98.62 153 ASN A O 1
ATOM 1167 N N . MET A 1 154 ? 4.798 -8.049 -13.272 1.00 98.50 154 MET A N 1
ATOM 1168 C CA . MET A 1 154 ? 5.781 -6.997 -13.504 1.00 98.50 154 MET A CA 1
ATOM 1169 C C . MET A 1 154 ? 6.902 -7.130 -12.472 1.00 98.50 154 MET A C 1
ATOM 1171 O O . MET A 1 154 ? 6.641 -7.046 -11.274 1.00 98.50 154 MET A O 1
ATOM 1175 N N . ASN A 1 155 ? 8.139 -7.335 -12.922 1.00 98.25 155 ASN A N 1
ATOM 1176 C CA . ASN A 1 155 ? 9.288 -7.601 -12.056 1.00 98.25 155 ASN A CA 1
ATOM 1177 C C . ASN A 1 155 ? 10.329 -6.488 -12.195 1.00 98.25 155 ASN A C 1
ATOM 1179 O O . ASN A 1 155 ? 10.869 -6.278 -13.280 1.00 98.25 155 ASN A O 1
ATOM 1183 N N . ILE A 1 156 ? 10.619 -5.784 -11.102 1.00 97.94 156 ILE A N 1
ATOM 1184 C CA . ILE A 1 156 ? 11.599 -4.696 -11.041 1.00 97.94 156 ILE A CA 1
ATOM 1185 C C . ILE A 1 156 ? 12.754 -5.123 -10.133 1.00 97.94 156 ILE A C 1
ATOM 1187 O O . ILE A 1 156 ? 12.581 -5.312 -8.930 1.00 97.94 156 ILE A O 1
ATOM 1191 N N . GLY A 1 157 ? 13.940 -5.275 -10.710 1.00 95.38 157 GLY A N 1
ATOM 1192 C CA . GLY A 1 157 ? 15.074 -5.948 -10.084 1.00 95.38 157 GLY A CA 1
ATOM 1193 C C . GLY A 1 157 ? 15.064 -7.456 -10.345 1.00 95.38 157 GLY A C 1
ATOM 1194 O O . GLY A 1 157 ? 14.325 -7.955 -11.191 1.00 95.38 157 GLY A O 1
ATOM 1195 N N . LYS A 1 158 ? 15.917 -8.185 -9.622 1.00 91.50 158 LYS A N 1
ATOM 1196 C CA . LYS A 1 158 ? 16.054 -9.647 -9.719 1.00 91.50 158 LYS A CA 1
ATOM 1197 C C . LYS A 1 158 ? 15.766 -10.303 -8.375 1.00 91.50 158 LYS A C 1
ATOM 1199 O O . LYS A 1 158 ? 16.125 -9.742 -7.348 1.00 91.50 158 LYS A O 1
ATOM 1204 N N . SER A 1 159 ? 15.149 -11.480 -8.374 1.00 90.81 159 SER A N 1
ATOM 1205 C CA . SER A 1 159 ? 14.792 -12.200 -7.142 1.00 90.81 159 SER A CA 1
ATOM 1206 C C . SER A 1 159 ? 16.000 -12.705 -6.350 1.00 90.81 159 SER A C 1
ATOM 1208 O O . SER A 1 159 ? 15.925 -12.836 -5.134 1.00 90.81 159 SER A O 1
ATOM 1210 N N . ASP A 1 160 ? 17.114 -12.965 -7.029 1.00 90.50 160 ASP A N 1
ATOM 1211 C CA . ASP A 1 160 ? 18.409 -13.395 -6.492 1.00 90.50 160 ASP A CA 1
ATOM 1212 C C . ASP A 1 160 ? 19.408 -12.218 -6.436 1.00 90.50 160 ASP A C 1
ATOM 1214 O O . ASP A 1 160 ? 20.561 -12.284 -6.882 1.00 90.50 160 ASP A O 1
ATOM 1218 N N . TYR A 1 161 ? 18.948 -11.071 -5.938 1.00 88.44 161 TYR A N 1
ATOM 1219 C CA . TYR A 1 161 ? 19.776 -9.874 -5.824 1.00 88.44 161 TYR A CA 1
ATOM 1220 C C . TYR A 1 161 ? 20.883 -10.043 -4.773 1.00 88.44 161 TYR A C 1
ATOM 1222 O O . TYR A 1 161 ? 20.665 -10.604 -3.700 1.00 88.44 161 TYR A O 1
ATOM 1230 N N . ASN A 1 162 ? 22.081 -9.531 -5.071 1.00 90.31 162 ASN A N 1
ATOM 1231 C CA . ASN A 1 162 ? 23.104 -9.347 -4.046 1.00 90.31 162 ASN A CA 1
ATOM 1232 C C . ASN A 1 162 ? 22.811 -8.067 -3.266 1.00 90.31 162 ASN A C 1
ATOM 1234 O O . ASN A 1 162 ? 22.112 -7.178 -3.755 1.00 90.31 162 ASN A O 1
ATOM 1238 N N . SER A 1 163 ? 23.388 -7.943 -2.073 1.00 90.31 163 SER A N 1
ATOM 1239 C CA . SER A 1 163 ? 23.307 -6.693 -1.320 1.00 90.31 163 SER A CA 1
ATOM 1240 C C . SER A 1 163 ? 23.817 -5.523 -2.167 1.00 90.31 163 SER A C 1
ATOM 1242 O O . SER A 1 163 ? 24.887 -5.589 -2.773 1.00 90.31 163 SER A O 1
ATOM 1244 N N . GLY A 1 164 ? 23.012 -4.473 -2.246 1.00 88.12 164 GLY A N 1
ATOM 1245 C CA . GLY A 1 164 ? 23.221 -3.289 -3.055 1.00 88.12 164 GLY A CA 1
ATOM 1246 C C . GLY A 1 164 ? 22.747 -3.409 -4.502 1.00 88.12 164 GLY A C 1
ATOM 1247 O O . GLY A 1 164 ? 22.708 -2.381 -5.168 1.00 88.12 164 GLY A O 1
ATOM 1248 N N . ASP A 1 165 ? 22.360 -4.577 -5.014 1.00 92.44 165 ASP A N 1
ATOM 1249 C CA . ASP A 1 165 ? 21.871 -4.693 -6.394 1.00 92.44 165 ASP A CA 1
ATOM 1250 C C . ASP A 1 165 ? 20.497 -4.024 -6.552 1.00 92.44 165 ASP A C 1
ATOM 1252 O O . ASP A 1 165 ? 19.615 -4.149 -5.698 1.00 92.44 165 ASP A O 1
ATOM 1256 N N . GLY A 1 166 ? 20.284 -3.348 -7.683 1.00 94.06 166 GLY A N 1
ATOM 1257 C CA . GLY A 1 166 ? 18.981 -2.778 -8.009 1.00 94.06 166 GLY A CA 1
ATOM 1258 C C . GLY A 1 166 ? 18.917 -2.105 -9.375 1.00 94.06 166 GLY A C 1
ATOM 1259 O O . GLY A 1 166 ? 19.862 -2.138 -10.163 1.00 94.06 166 GLY A O 1
ATOM 1260 N N . VAL A 1 167 ? 17.772 -1.494 -9.655 1.00 95.38 167 VAL A N 1
ATOM 1261 C CA . VAL A 1 167 ? 17.504 -0.650 -10.830 1.00 95.38 167 VAL A CA 1
ATOM 1262 C C . VAL A 1 167 ? 16.501 0.429 -10.450 1.00 95.38 167 VAL A C 1
ATOM 1264 O O . VAL A 1 167 ? 15.600 0.176 -9.653 1.00 95.38 167 VAL A O 1
ATOM 1267 N N . ALA A 1 168 ? 16.633 1.623 -11.016 1.00 95.94 168 ALA A N 1
ATOM 1268 C CA . ALA A 1 168 ? 15.631 2.670 -10.902 1.00 95.94 168 ALA A CA 1
ATOM 1269 C C . ALA A 1 168 ? 14.786 2.708 -12.180 1.00 95.94 168 ALA A C 1
ATOM 1271 O O . ALA A 1 168 ? 15.256 3.142 -13.229 1.00 95.94 168 ALA A O 1
ATOM 1272 N N . PHE A 1 169 ? 13.544 2.241 -12.101 1.00 95.81 169 PHE A N 1
ATOM 1273 C CA . PHE A 1 169 ? 12.598 2.237 -13.208 1.00 95.81 169 PHE A CA 1
ATOM 1274 C C . PHE A 1 169 ? 11.474 3.238 -12.956 1.00 95.81 169 PHE A C 1
ATOM 1276 O O . PHE A 1 169 ? 10.770 3.153 -11.954 1.00 95.81 169 PHE A O 1
ATOM 1283 N N . PHE A 1 170 ? 11.288 4.178 -13.875 1.00 93.81 170 PHE A N 1
ATOM 1284 C CA . PHE A 1 170 ? 10.255 5.201 -13.801 1.00 93.81 170 PHE A CA 1
ATOM 1285 C C . PHE A 1 170 ? 9.262 5.030 -14.948 1.00 93.81 170 PHE A C 1
ATOM 1287 O O . PHE A 1 170 ? 9.626 5.075 -16.125 1.00 93.81 170 PHE A O 1
ATOM 1294 N N . LEU A 1 171 ? 7.994 4.850 -14.592 1.00 91.12 171 LEU A N 1
ATOM 1295 C CA . LEU A 1 171 ? 6.857 4.906 -15.499 1.00 91.12 171 LEU A CA 1
ATOM 1296 C C . LEU A 1 171 ? 6.446 6.372 -15.645 1.00 91.12 171 LEU A C 1
ATOM 1298 O O . LEU A 1 171 ? 5.692 6.883 -14.824 1.00 91.12 171 LEU A O 1
ATOM 1302 N N . GLY A 1 172 ? 6.976 7.037 -16.666 1.00 85.12 172 GLY A N 1
ATOM 1303 C CA . GLY A 1 172 ? 6.863 8.476 -16.893 1.00 85.12 172 GLY A CA 1
ATOM 1304 C C . GLY A 1 172 ? 8.150 9.241 -16.588 1.00 85.12 172 GLY A C 1
ATOM 1305 O O . GLY A 1 172 ? 9.064 8.734 -15.933 1.00 85.12 172 GLY A O 1
ATOM 1306 N N . ASP A 1 173 ? 8.220 10.476 -17.086 1.00 80.94 173 ASP A N 1
ATOM 1307 C CA . ASP A 1 173 ? 9.251 11.438 -16.681 1.00 80.94 173 ASP A CA 1
ATOM 1308 C C . ASP A 1 173 ? 8.770 12.341 -15.528 1.00 80.94 173 ASP A C 1
ATOM 1310 O O . ASP A 1 173 ? 7.709 12.110 -14.958 1.00 80.94 173 ASP A O 1
ATOM 1314 N N . MET A 1 174 ? 9.547 13.351 -15.135 1.00 77.38 174 MET A N 1
ATOM 1315 C CA . MET A 1 174 ? 9.218 14.240 -14.006 1.00 77.38 174 MET A CA 1
ATOM 1316 C C . MET A 1 174 ? 8.087 15.240 -14.301 1.00 77.38 174 MET A C 1
ATOM 1318 O O . MET A 1 174 ? 7.476 15.753 -13.363 1.00 77.38 174 MET A O 1
ATOM 1322 N N . GLU A 1 175 ? 7.808 15.502 -15.578 1.00 76.44 175 GLU A N 1
ATOM 1323 C CA . GLU A 1 175 ? 6.781 16.448 -16.023 1.00 76.44 175 GLU A CA 1
ATOM 1324 C C . GLU A 1 175 ? 5.378 15.831 -16.043 1.00 76.44 175 GLU A C 1
ATOM 1326 O O . GLU A 1 175 ? 5.184 14.678 -16.435 1.00 76.44 175 GLU A O 1
ATOM 1331 N N . SER A 1 176 ? 4.373 16.640 -15.706 1.00 67.56 176 SER A N 1
ATOM 1332 C CA . SER A 1 176 ? 2.976 16.225 -15.522 1.00 67.56 176 SER A CA 1
ATOM 1333 C C . SER A 1 176 ? 2.330 15.477 -16.700 1.00 67.56 176 SER A C 1
ATOM 1335 O O . SER A 1 176 ? 1.400 14.707 -16.486 1.00 67.56 176 SER A O 1
ATOM 1337 N N . ASN A 1 177 ? 2.808 15.660 -17.934 1.00 67.94 177 ASN A N 1
ATOM 1338 C CA . ASN A 1 177 ? 2.189 15.092 -19.143 1.00 67.94 177 ASN A CA 1
ATOM 1339 C C . ASN A 1 177 ? 3.047 14.027 -19.846 1.00 67.94 177 ASN A C 1
ATOM 1341 O O . ASN A 1 177 ? 2.694 13.590 -20.941 1.00 67.94 177 ASN A O 1
ATOM 1345 N N . MET A 1 178 ? 4.161 13.615 -19.236 1.00 74.56 178 MET A N 1
ATOM 1346 C CA . MET A 1 178 ? 5.178 12.764 -19.873 1.00 74.56 178 MET A CA 1
ATOM 1347 C C . MET A 1 178 ? 5.108 11.291 -19.436 1.00 74.56 178 MET A C 1
ATOM 1349 O O . MET A 1 178 ? 6.077 10.544 -19.591 1.00 74.56 178 MET A O 1
ATOM 1353 N N . GLY A 1 179 ? 3.971 10.871 -18.877 1.00 81.50 179 GLY A N 1
ATOM 1354 C CA . GLY A 1 179 ? 3.718 9.523 -18.376 1.00 81.50 179 GLY A CA 1
ATOM 1355 C C . GLY A 1 179 ? 2.637 8.753 -19.138 1.00 81.50 179 GLY A C 1
ATOM 1356 O O . GLY A 1 179 ? 1.850 9.354 -19.876 1.00 81.50 179 GLY A O 1
ATOM 1357 N N . PRO A 1 180 ? 2.573 7.415 -18.992 1.00 83.50 180 PRO A N 1
ATOM 1358 C CA . PRO A 1 180 ? 1.465 6.638 -19.530 1.00 83.50 180 PRO A CA 1
ATOM 1359 C C . PRO A 1 180 ? 0.152 7.033 -18.844 1.00 83.50 180 PRO A C 1
ATOM 1361 O O . PRO A 1 180 ? 0.111 7.343 -17.657 1.00 83.50 180 PRO A O 1
ATOM 1364 N N . VAL A 1 181 ? -0.957 6.982 -19.582 1.00 82.94 181 VAL A N 1
ATOM 1365 C CA . VAL A 1 181 ? -2.280 7.302 -19.021 1.00 82.94 181 VAL A CA 1
ATOM 1366 C C . VAL A 1 181 ? -2.842 6.175 -18.167 1.00 82.94 181 VAL A C 1
ATOM 1368 O O . VAL A 1 181 ? -3.715 6.427 -17.348 1.00 82.94 181 VAL A O 1
ATOM 1371 N N . SER A 1 182 ? -2.387 4.938 -18.382 1.00 87.69 182 SER A N 1
ATOM 1372 C CA . SER A 1 182 ? -2.766 3.807 -17.541 1.00 87.69 182 SER A CA 1
ATOM 1373 C C . SER A 1 182 ? -1.759 2.667 -17.626 1.00 87.69 182 SER A C 1
ATOM 1375 O O . SER A 1 182 ? -1.282 2.351 -18.722 1.00 87.69 182 SER A O 1
ATOM 1377 N N . VAL A 1 183 ? -1.536 1.981 -16.509 1.00 92.81 183 VAL A N 1
ATOM 1378 C CA . VAL A 1 183 ? -0.766 0.734 -16.429 1.00 92.81 183 VAL A CA 1
ATOM 1379 C C . VAL A 1 183 ? -1.626 -0.345 -15.774 1.00 92.81 183 VAL A C 1
ATOM 1381 O O . VAL A 1 183 ? -2.249 -0.096 -14.746 1.00 92.81 183 VAL A O 1
ATOM 1384 N N . ASN A 1 184 ? -1.694 -1.536 -16.367 1.00 96.06 184 ASN A N 1
ATOM 1385 C CA . ASN A 1 184 ? -2.471 -2.660 -15.842 1.00 96.06 184 ASN A CA 1
ATOM 1386 C C . ASN A 1 184 ? -1.624 -3.933 -15.814 1.00 96.06 184 ASN A C 1
ATOM 1388 O O . ASN A 1 184 ? -1.188 -4.398 -16.863 1.00 96.06 184 ASN A O 1
ATOM 1392 N N . VAL A 1 185 ? -1.426 -4.495 -14.627 1.00 98.38 185 VAL A N 1
ATOM 1393 C CA . VAL A 1 185 ? -0.707 -5.745 -14.379 1.00 98.38 185 VAL A CA 1
ATOM 1394 C C . VAL A 1 185 ? -1.715 -6.795 -13.916 1.00 98.38 185 VAL A C 1
ATOM 1396 O O . VAL A 1 185 ? -2.437 -6.600 -12.935 1.00 98.38 185 VAL A O 1
ATOM 1399 N N . LYS A 1 186 ? -1.805 -7.909 -14.645 1.00 98.38 186 LYS A N 1
ATOM 1400 C CA . LYS A 1 186 ? -2.734 -9.010 -14.347 1.00 98.38 186 LYS A CA 1
ATOM 1401 C C . LYS A 1 186 ? -2.229 -9.948 -13.256 1.00 98.38 186 LYS A C 1
ATOM 1403 O O . LYS A 1 186 ? -3.049 -10.534 -12.557 1.00 98.38 186 LYS A O 1
ATOM 1408 N N . GLY A 1 187 ? -0.917 -10.084 -13.114 1.00 98.44 187 GLY A N 1
ATOM 1409 C CA . GLY A 1 187 ? -0.281 -10.807 -12.021 1.00 98.44 187 GLY A CA 1
ATOM 1410 C C . GLY A 1 187 ? 0.097 -9.892 -10.858 1.00 98.44 187 GLY A C 1
ATOM 1411 O O . GLY A 1 187 ? -0.582 -8.908 -10.551 1.00 98.44 187 GLY A O 1
ATOM 1412 N N . ASN A 1 188 ? 1.210 -10.239 -10.223 1.00 98.75 188 ASN A N 1
ATOM 1413 C CA . ASN A 1 188 ? 1.827 -9.484 -9.143 1.00 98.75 188 ASN A CA 1
ATOM 1414 C C . ASN A 1 188 ? 2.761 -8.395 -9.683 1.00 98.75 188 ASN A C 1
ATOM 1416 O O . ASN A 1 188 ? 3.291 -8.488 -10.793 1.00 98.75 188 ASN A O 1
ATOM 1420 N N . LEU A 1 189 ? 3.015 -7.392 -8.847 1.00 98.81 189 LEU A N 1
ATOM 1421 C CA . LEU A 1 189 ? 4.127 -6.463 -9.016 1.00 98.81 189 LEU A CA 1
ATOM 1422 C C . LEU A 1 189 ? 5.199 -6.830 -7.994 1.00 98.81 189 LEU A C 1
ATOM 1424 O O . LEU A 1 189 ? 4.947 -6.758 -6.796 1.00 98.81 189 LEU A O 1
ATOM 1428 N N . ASN A 1 190 ? 6.388 -7.196 -8.450 1.00 98.62 190 ASN A N 1
ATOM 1429 C CA . ASN A 1 190 ? 7.495 -7.561 -7.577 1.00 98.62 190 ASN A CA 1
ATOM 1430 C C . ASN A 1 190 ? 8.612 -6.523 -7.700 1.00 98.62 190 ASN A C 1
ATOM 1432 O O . ASN A 1 190 ? 9.070 -6.237 -8.806 1.00 98.62 190 ASN A O 1
ATOM 1436 N N . ILE A 1 191 ? 9.055 -5.963 -6.574 1.00 98.50 191 ILE A N 1
ATOM 1437 C CA . ILE A 1 191 ? 10.162 -5.002 -6.517 1.00 98.50 191 ILE A CA 1
ATOM 1438 C C . ILE A 1 191 ? 11.227 -5.574 -5.586 1.00 98.50 191 ILE A C 1
ATOM 1440 O O . ILE A 1 191 ? 10.972 -5.770 -4.399 1.00 98.50 191 ILE A O 1
ATOM 1444 N N . TYR A 1 192 ? 12.404 -5.862 -6.135 1.00 97.06 192 TYR A N 1
ATOM 1445 C CA . TYR A 1 192 ? 13.457 -6.618 -5.463 1.00 97.06 192 TYR A CA 1
ATOM 1446 C C . TYR A 1 192 ? 14.670 -5.763 -5.097 1.00 97.06 192 TYR A C 1
ATOM 1448 O O . TYR A 1 192 ? 15.120 -4.930 -5.893 1.00 97.06 192 TYR A O 1
ATOM 1456 N N . GLY A 1 193 ? 15.258 -6.042 -3.934 1.00 95.12 193 GLY A N 1
ATOM 1457 C CA . GLY A 1 193 ? 16.526 -5.468 -3.493 1.00 95.12 193 GLY A CA 1
ATOM 1458 C C . GLY A 1 193 ? 16.495 -3.947 -3.421 1.00 95.12 193 GLY A C 1
ATOM 1459 O O . GLY A 1 193 ? 15.471 -3.347 -3.111 1.00 95.12 193 GLY A O 1
ATOM 1460 N N . ALA A 1 194 ? 17.605 -3.297 -3.769 1.00 95.25 194 ALA A N 1
ATOM 1461 C CA . ALA A 1 194 ? 17.726 -1.839 -3.765 1.00 95.25 194 ALA A CA 1
ATOM 1462 C C . ALA A 1 194 ? 17.032 -1.162 -4.971 1.00 95.25 194 ALA A C 1
ATOM 1464 O O . ALA A 1 194 ? 17.428 -0.067 -5.386 1.00 95.25 194 ALA A O 1
ATOM 1465 N N . SER A 1 195 ? 16.042 -1.816 -5.590 1.00 97.56 195 SER A N 1
ATOM 1466 C CA . SER A 1 195 ? 15.355 -1.290 -6.771 1.00 97.56 195 SER A CA 1
ATOM 1467 C C . SER A 1 195 ? 14.331 -0.219 -6.416 1.00 97.56 195 SER A C 1
ATOM 1469 O O . SER A 1 195 ? 13.723 -0.219 -5.346 1.00 97.56 195 SER A O 1
ATOM 1471 N N . THR A 1 196 ? 14.126 0.706 -7.348 1.00 97.38 196 THR A N 1
ATOM 1472 C CA . THR A 1 196 ? 13.145 1.781 -7.252 1.00 97.38 196 THR A CA 1
ATOM 1473 C C . THR A 1 196 ? 12.149 1.666 -8.393 1.00 97.38 196 THR A C 1
ATOM 1475 O O . THR A 1 196 ? 12.554 1.629 -9.552 1.00 97.38 196 THR A O 1
ATOM 1478 N N . LEU A 1 197 ? 10.858 1.673 -8.074 1.00 97.88 197 LEU A N 1
ATOM 1479 C CA . LEU A 1 197 ? 9.790 1.938 -9.031 1.00 97.88 197 LEU A CA 1
ATOM 1480 C C . LEU A 1 197 ? 9.255 3.349 -8.795 1.00 97.88 197 LEU A C 1
ATOM 1482 O O . LEU A 1 197 ? 8.789 3.654 -7.703 1.00 97.88 197 LEU A O 1
ATOM 1486 N N . GLY A 1 198 ? 9.286 4.203 -9.808 1.00 95.06 198 GLY A N 1
ATOM 1487 C CA . GLY A 1 198 ? 8.615 5.497 -9.791 1.00 95.06 198 GLY A CA 1
ATOM 1488 C C . GLY A 1 198 ? 7.419 5.521 -10.724 1.00 95.06 198 GLY A C 1
ATOM 1489 O O . GLY A 1 198 ? 7.482 4.976 -11.823 1.00 95.06 198 GLY A O 1
ATOM 1490 N N . THR A 1 199 ? 6.329 6.149 -10.293 1.00 91.56 199 THR A N 1
ATOM 1491 C CA . THR A 1 199 ? 5.102 6.237 -11.086 1.00 91.56 199 THR A CA 1
ATOM 1492 C C . THR A 1 199 ? 4.694 7.691 -11.286 1.00 91.56 199 THR A C 1
ATOM 1494 O O . THR A 1 199 ? 4.430 8.420 -10.341 1.00 91.56 199 THR A O 1
ATOM 1497 N N . ASN A 1 200 ? 4.648 8.123 -12.539 1.00 87.69 200 ASN A N 1
ATOM 1498 C CA . ASN A 1 200 ? 3.947 9.314 -12.994 1.00 87.69 200 ASN A CA 1
ATOM 1499 C C . ASN A 1 200 ? 2.947 8.829 -14.044 1.00 87.69 200 ASN A C 1
ATOM 1501 O O . ASN A 1 200 ? 3.238 8.797 -15.235 1.00 87.69 200 ASN A O 1
ATOM 1505 N N . ILE A 1 201 ? 1.818 8.310 -13.568 1.00 86.56 201 ILE A N 1
ATOM 1506 C CA . ILE A 1 201 ? 0.819 7.622 -14.385 1.00 86.56 201 ILE A CA 1
ATOM 1507 C C . ILE A 1 201 ? -0.500 8.367 -14.229 1.00 86.56 201 ILE A C 1
ATOM 1509 O O . ILE A 1 201 ? -0.830 8.822 -13.136 1.00 86.56 201 ILE A O 1
ATOM 1513 N N . GLY A 1 202 ? -1.263 8.448 -15.312 1.00 77.50 202 GLY A N 1
ATOM 1514 C CA . GLY A 1 202 ? -2.586 9.056 -15.314 1.00 77.50 202 GLY A CA 1
ATOM 1515 C C . GLY A 1 202 ? -2.636 10.340 -16.124 1.00 77.50 202 GLY A C 1
ATOM 1516 O O . GLY A 1 202 ? -1.640 11.031 -16.343 1.00 77.50 202 GLY A O 1
ATOM 1517 N N . LYS A 1 203 ? -3.834 10.665 -16.613 1.00 67.06 203 LYS A N 1
ATOM 1518 C CA . LYS A 1 203 ? -4.064 11.934 -17.302 1.00 67.06 203 LYS A CA 1
ATOM 1519 C C . LYS A 1 203 ? -4.319 13.011 -16.254 1.00 67.06 203 LYS A C 1
ATOM 1521 O O . LYS A 1 203 ? -5.340 12.951 -15.567 1.00 67.06 203 LYS A O 1
ATOM 1526 N N . GLN A 1 204 ? -3.436 14.005 -16.183 1.00 64.25 204 GLN A N 1
ATOM 1527 C CA . GLN A 1 204 ? -3.610 15.164 -15.309 1.00 64.25 204 GLN A CA 1
ATOM 1528 C C . GLN A 1 204 ? -4.799 15.992 -15.807 1.00 64.25 204 GLN A C 1
ATOM 1530 O O . GLN A 1 204 ? -4.705 16.795 -16.731 1.00 64.25 204 GLN A O 1
ATOM 1535 N N . THR A 1 205 ? -5.965 15.691 -15.248 1.00 60.22 205 THR A N 1
ATOM 1536 C CA . THR A 1 205 ? -7.237 16.377 -15.475 1.00 60.22 205 THR A CA 1
ATOM 1537 C C . THR A 1 205 ? -7.885 16.602 -14.124 1.00 60.22 205 THR A C 1
ATOM 1539 O O . THR A 1 205 ? -7.551 15.927 -13.158 1.00 60.22 205 THR A O 1
ATOM 1542 N N . ASP A 1 206 ? -8.892 17.460 -14.064 1.00 50.72 206 ASP A N 1
ATOM 1543 C CA . ASP A 1 206 ? -9.596 17.792 -12.820 1.00 50.72 206 ASP A CA 1
ATOM 1544 C C . ASP A 1 206 ? -10.266 16.578 -12.125 1.00 50.72 206 ASP A C 1
ATOM 1546 O O . ASP A 1 206 ? -10.726 16.694 -10.990 1.00 50.72 206 ASP A O 1
ATOM 1550 N N . LYS A 1 207 ? -10.332 15.412 -12.794 1.00 49.25 207 LYS A N 1
ATOM 1551 C CA . LYS A 1 207 ? -10.909 14.150 -12.291 1.00 49.25 207 LYS A CA 1
ATOM 1552 C C . LYS A 1 207 ? -9.877 13.090 -11.863 1.00 49.25 207 LYS A C 1
ATOM 1554 O O . LYS A 1 207 ? -10.291 12.014 -11.418 1.00 49.25 207 LYS A O 1
ATOM 1559 N N . SER A 1 208 ? -8.575 13.361 -11.991 1.00 58.59 208 SER A N 1
ATOM 1560 C CA . SER A 1 208 ? -7.520 12.448 -11.527 1.00 58.59 208 SER A CA 1
ATOM 1561 C C . SER A 1 208 ? -7.544 12.292 -9.997 1.00 58.59 208 SER A C 1
ATOM 1563 O O . SER A 1 208 ? -8.024 13.173 -9.276 1.00 58.59 208 SER A O 1
ATOM 1565 N N . GLY A 1 209 ? -7.076 11.149 -9.481 1.00 56.28 209 GLY A N 1
ATOM 1566 C CA . GLY A 1 209 ? -7.097 10.855 -8.039 1.00 56.28 209 GLY A CA 1
ATOM 1567 C C . GLY A 1 209 ? -8.468 10.475 -7.467 1.00 56.28 209 GLY A C 1
ATOM 1568 O O . GLY A 1 209 ? -8.688 10.621 -6.265 1.00 56.28 209 GLY A O 1
ATOM 1569 N N . THR A 1 210 ? -9.412 10.044 -8.310 1.00 63.06 210 THR A N 1
ATOM 1570 C CA . THR A 1 210 ? -10.726 9.542 -7.876 1.00 63.06 210 THR A CA 1
ATOM 1571 C C . THR A 1 210 ? -10.849 8.042 -8.127 1.00 63.06 210 THR A C 1
ATOM 1573 O O . THR A 1 210 ? -10.218 7.497 -9.028 1.00 63.06 210 THR A O 1
ATOM 1576 N N . THR A 1 211 ? -11.732 7.364 -7.392 1.00 69.88 211 THR A N 1
ATOM 1577 C CA . THR A 1 211 ? -12.006 5.923 -7.567 1.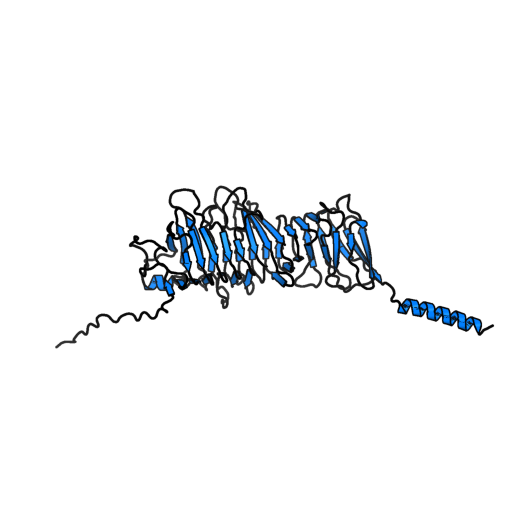00 69.88 211 THR A CA 1
ATOM 1578 C C . THR A 1 211 ? -12.655 5.564 -8.912 1.00 69.88 211 THR A C 1
ATOM 1580 O O . THR A 1 211 ? -12.746 4.388 -9.253 1.00 69.88 211 THR A O 1
ATOM 1583 N N . ASN A 1 212 ? -13.086 6.560 -9.694 1.00 67.31 212 ASN A N 1
ATOM 1584 C CA . ASN A 1 212 ? -13.671 6.381 -11.026 1.00 67.31 212 ASN A CA 1
ATOM 1585 C C . ASN A 1 212 ? -12.622 6.366 -12.152 1.00 67.31 212 ASN A C 1
ATOM 1587 O O . ASN A 1 212 ? -12.961 6.060 -13.295 1.00 67.31 212 ASN A O 1
ATOM 1591 N N . GLN A 1 213 ? -11.367 6.707 -11.845 1.00 76.50 213 GLN A N 1
ATOM 1592 C CA . GLN A 1 213 ? -10.250 6.672 -12.782 1.00 76.50 213 GLN A CA 1
ATOM 1593 C C . GLN A 1 213 ? -9.057 6.011 -12.091 1.00 76.50 213 GLN A C 1
ATOM 1595 O O . GLN A 1 213 ? -8.429 6.610 -11.224 1.00 76.50 213 GLN A O 1
ATOM 1600 N N . LEU A 1 214 ? -8.772 4.765 -12.474 1.00 81.50 214 LEU A N 1
ATOM 1601 C CA . LEU A 1 214 ? -7.616 4.017 -11.990 1.00 81.50 214 LEU A CA 1
ATOM 1602 C C . LEU A 1 214 ? -6.455 4.218 -12.961 1.00 81.50 214 LEU A C 1
ATOM 1604 O O . LEU A 1 214 ? -6.573 3.875 -14.141 1.00 81.50 214 LEU A O 1
ATOM 1608 N N . ASP A 1 215 ? -5.349 4.761 -12.464 1.00 89.44 215 ASP A N 1
ATOM 1609 C CA . ASP A 1 215 ? -4.177 5.069 -13.279 1.00 89.44 215 ASP A CA 1
ATOM 1610 C C . ASP A 1 215 ? -3.218 3.868 -13.298 1.00 89.44 215 ASP A C 1
ATOM 1612 O O . ASP A 1 215 ? -2.742 3.466 -14.359 1.00 89.44 215 ASP A O 1
ATOM 1616 N N . PHE A 1 216 ? -3.001 3.215 -12.151 1.00 94.62 216 PHE A N 1
ATOM 1617 C CA . PHE A 1 216 ? -2.175 2.009 -12.054 1.00 94.62 216 PHE A CA 1
ATOM 1618 C C . PHE A 1 216 ? -2.926 0.881 -11.346 1.00 94.62 216 PHE A C 1
ATOM 1620 O O . PHE A 1 216 ? -3.327 1.026 -10.198 1.00 94.62 216 PHE A O 1
ATOM 1627 N N . VAL A 1 217 ? -3.115 -0.246 -12.029 1.00 97.56 217 VAL A N 1
ATOM 1628 C CA . VAL A 1 217 ? -3.810 -1.422 -11.498 1.00 97.56 217 VAL A CA 1
ATOM 1629 C C . VAL A 1 217 ? -2.860 -2.613 -11.440 1.00 97.56 217 VAL A C 1
ATOM 1631 O O . VAL A 1 217 ? -2.256 -2.964 -12.453 1.00 97.56 217 VAL A O 1
ATOM 1634 N N . VAL A 1 218 ? -2.782 -3.267 -10.285 1.00 98.62 218 VAL A N 1
ATOM 1635 C CA . VAL A 1 218 ? -2.136 -4.568 -10.080 1.00 98.62 218 VAL A CA 1
ATOM 1636 C C . VAL A 1 218 ? -3.197 -5.523 -9.549 1.00 98.62 218 VAL A C 1
ATOM 1638 O O . VAL A 1 218 ? -3.702 -5.354 -8.445 1.00 98.62 218 VAL A O 1
ATOM 1641 N N . SER A 1 219 ? -3.575 -6.519 -10.347 1.00 98.06 219 SER A N 1
ATOM 1642 C CA . SER A 1 219 ? -4.657 -7.440 -9.969 1.00 98.06 219 SER A CA 1
ATOM 1643 C C . SER A 1 219 ? -4.238 -8.371 -8.824 1.00 98.06 219 SER A C 1
ATOM 1645 O O . SER A 1 219 ? -5.083 -8.790 -8.037 1.00 98.06 219 SER A O 1
ATOM 1647 N N . GLY A 1 220 ? -2.943 -8.690 -8.740 1.00 98.31 220 GLY A N 1
ATOM 1648 C CA . GLY A 1 220 ? -2.338 -9.437 -7.644 1.00 98.31 220 GLY A CA 1
ATOM 1649 C C . GLY A 1 220 ? -1.772 -8.547 -6.535 1.00 98.31 220 GLY A C 1
ATOM 1650 O O . GLY A 1 220 ? -2.176 -7.401 -6.341 1.00 98.31 220 GLY A O 1
ATOM 1651 N N . VAL A 1 221 ? -0.808 -9.094 -5.800 1.00 98.69 221 VAL A N 1
ATOM 1652 C CA . VAL A 1 221 ? -0.150 -8.434 -4.666 1.00 98.69 221 VAL A CA 1
ATOM 1653 C C . VAL A 1 221 ? 1.068 -7.644 -5.148 1.00 98.69 221 VAL A C 1
ATOM 1655 O O . VAL A 1 221 ? 1.792 -8.077 -6.049 1.00 98.69 221 VAL A O 1
ATOM 1658 N N . VAL A 1 222 ? 1.319 -6.491 -4.526 1.00 98.88 222 VAL A N 1
ATOM 1659 C CA . VAL A 1 222 ? 2.608 -5.798 -4.623 1.00 98.88 222 VAL A CA 1
ATOM 1660 C C . VAL A 1 222 ? 3.564 -6.389 -3.590 1.00 98.88 222 VAL A C 1
ATOM 1662 O O . VAL A 1 222 ? 3.361 -6.225 -2.387 1.00 98.88 222 VAL A O 1
ATOM 1665 N N . ASN A 1 223 ? 4.607 -7.069 -4.056 1.00 98.62 223 ASN A N 1
ATOM 1666 C CA . ASN A 1 223 ? 5.630 -7.687 -3.224 1.00 98.62 223 ASN A CA 1
ATOM 1667 C C . ASN A 1 223 ? 6.882 -6.805 -3.183 1.00 98.62 223 ASN A C 1
ATOM 1669 O O . ASN A 1 223 ? 7.625 -6.699 -4.161 1.00 98.62 223 ASN A O 1
ATOM 1673 N N . MET A 1 224 ? 7.119 -6.195 -2.027 1.00 98.06 224 MET A N 1
ATOM 1674 C CA . MET A 1 224 ? 8.314 -5.417 -1.710 1.00 98.06 224 MET A CA 1
ATOM 1675 C C . MET A 1 224 ? 9.344 -6.362 -1.079 1.00 98.06 224 MET A C 1
ATOM 1677 O O . MET A 1 224 ? 9.306 -6.643 0.119 1.00 98.06 224 MET A O 1
ATOM 1681 N N . VAL A 1 225 ? 10.225 -6.924 -1.903 1.00 96.50 225 VAL A N 1
ATOM 1682 C CA . VAL A 1 225 ? 11.157 -7.985 -1.506 1.00 96.50 225 VAL A CA 1
ATOM 1683 C C . VAL A 1 225 ? 12.528 -7.383 -1.197 1.00 96.50 225 VAL A C 1
ATOM 1685 O O . VAL A 1 225 ? 13.363 -7.218 -2.086 1.00 96.50 225 VAL A O 1
ATOM 1688 N N . GLY A 1 226 ? 12.736 -7.034 0.073 1.00 91.00 226 GLY A N 1
ATOM 1689 C CA . GLY A 1 226 ? 13.987 -6.481 0.592 1.00 91.00 226 GLY A CA 1
ATOM 1690 C C . GLY A 1 226 ? 14.579 -7.292 1.747 1.00 91.00 226 GLY A C 1
ATOM 1691 O O . GLY A 1 226 ? 13.882 -8.074 2.388 1.00 91.00 226 GLY A O 1
ATOM 1692 N N . ASN A 1 227 ? 15.864 -7.055 2.038 1.00 86.81 227 ASN A N 1
ATOM 1693 C CA . ASN A 1 227 ? 16.605 -7.710 3.134 1.00 86.81 227 ASN A CA 1
ATOM 1694 C C . ASN A 1 227 ? 16.996 -6.742 4.273 1.00 86.81 227 ASN A C 1
ATOM 1696 O O . ASN A 1 227 ? 17.788 -7.093 5.146 1.00 86.81 227 ASN A O 1
ATOM 1700 N N . GLY A 1 228 ? 16.427 -5.530 4.297 1.00 81.69 228 GLY A N 1
ATOM 1701 C CA . GLY A 1 228 ? 16.748 -4.490 5.276 1.00 81.69 228 GLY A CA 1
ATOM 1702 C C . GLY A 1 228 ? 17.839 -3.518 4.810 1.00 81.69 228 GLY A C 1
ATOM 1703 O O . GLY A 1 228 ? 18.588 -3.770 3.870 1.00 81.69 228 GLY A O 1
ATOM 1704 N N . GLY A 1 229 ? 17.935 -2.366 5.481 1.00 82.81 229 GLY A N 1
ATOM 1705 C CA . GLY A 1 229 ? 18.969 -1.365 5.201 1.00 82.81 229 GLY A CA 1
ATOM 1706 C C . GLY A 1 229 ? 18.923 -0.827 3.765 1.00 82.81 229 GLY A C 1
ATOM 1707 O O . GLY A 1 229 ? 17.889 -0.337 3.317 1.00 82.81 229 GLY A O 1
ATOM 1708 N N . GLN A 1 230 ? 20.060 -0.893 3.065 1.00 80.31 230 GLN A N 1
ATOM 1709 C CA . GLN A 1 230 ? 20.195 -0.425 1.677 1.00 80.31 230 GLN A CA 1
ATOM 1710 C C . GLN A 1 230 ? 19.543 -1.360 0.646 1.00 80.31 230 GLN A C 1
ATOM 1712 O O . GLN A 1 230 ? 19.387 -0.957 -0.503 1.00 80.31 230 GLN A O 1
ATOM 1717 N N . ASP A 1 231 ? 19.127 -2.560 1.060 1.00 88.56 231 ASP A N 1
ATOM 1718 C CA . ASP A 1 231 ? 18.549 -3.599 0.196 1.00 88.56 231 ASP A CA 1
ATOM 1719 C C . ASP A 1 231 ? 17.023 -3.585 0.201 1.00 88.56 231 ASP A C 1
ATOM 1721 O O . ASP A 1 231 ? 16.379 -4.583 -0.123 1.00 88.56 231 ASP A O 1
ATOM 1725 N N . ASN A 1 232 ? 16.441 -2.472 0.639 1.00 93.81 232 ASN A N 1
ATOM 1726 C CA . ASN A 1 232 ? 15.007 -2.296 0.704 1.00 93.81 232 ASN A CA 1
ATOM 1727 C C . ASN A 1 232 ? 14.492 -1.623 -0.574 1.00 93.81 232 ASN A C 1
ATOM 1729 O O . ASN A 1 232 ? 14.971 -0.537 -0.924 1.00 93.81 232 ASN A O 1
ATOM 1733 N N . PRO A 1 233 ? 13.478 -2.209 -1.228 1.00 97.44 233 PRO A N 1
ATOM 1734 C CA . PRO A 1 233 ? 12.891 -1.628 -2.419 1.00 97.44 233 PRO A CA 1
ATOM 1735 C C . PRO A 1 233 ? 12.181 -0.319 -2.093 1.00 97.44 233 PRO A C 1
ATOM 1737 O O . PRO A 1 233 ? 11.662 -0.116 -0.991 1.00 97.44 233 PRO A O 1
ATOM 1740 N N . THR A 1 234 ? 12.137 0.573 -3.077 1.00 97.44 234 THR A N 1
ATOM 1741 C CA . THR A 1 234 ? 11.420 1.845 -2.991 1.00 97.44 234 THR A CA 1
ATOM 1742 C C . THR A 1 234 ? 10.340 1.918 -4.060 1.00 97.44 234 THR A C 1
ATOM 1744 O O . THR A 1 234 ? 10.601 1.677 -5.234 1.00 97.44 234 THR A O 1
ATOM 1747 N N . TRP A 1 235 ? 9.131 2.307 -3.672 1.00 97.94 235 TRP A N 1
ATOM 1748 C CA . TRP A 1 235 ? 8.052 2.614 -4.596 1.00 97.94 235 TRP A CA 1
ATOM 1749 C C . TRP A 1 235 ? 7.578 4.050 -4.391 1.00 97.94 235 TRP A C 1
ATOM 1751 O O . TRP A 1 235 ? 7.038 4.413 -3.344 1.00 97.94 235 TRP A O 1
ATOM 1761 N N . PHE A 1 236 ? 7.786 4.875 -5.414 1.00 95.38 236 PHE A N 1
ATOM 1762 C CA . PHE A 1 236 ? 7.194 6.196 -5.492 1.00 95.38 236 PHE A CA 1
ATOM 1763 C C . PHE A 1 236 ? 5.830 6.123 -6.181 1.00 95.38 236 PHE A C 1
ATOM 1765 O O . PHE A 1 236 ? 5.754 5.904 -7.393 1.00 95.38 236 PHE A O 1
ATOM 1772 N N . LEU A 1 237 ? 4.765 6.336 -5.403 1.00 94.31 237 LEU A N 1
ATOM 1773 C CA . LEU A 1 237 ? 3.364 6.337 -5.854 1.00 94.31 237 LEU A CA 1
ATOM 1774 C C . LEU A 1 237 ? 3.040 7.524 -6.782 1.00 94.31 237 LEU A C 1
ATOM 1776 O O . LEU A 1 237 ? 2.086 7.488 -7.553 1.00 94.31 237 LEU A O 1
ATOM 1780 N N . ASN A 1 238 ? 3.836 8.589 -6.690 1.00 90.19 238 ASN A N 1
ATOM 1781 C CA . ASN A 1 238 ? 3.771 9.741 -7.574 1.00 90.19 238 ASN A CA 1
ATOM 1782 C C . ASN A 1 238 ? 5.157 10.390 -7.676 1.00 90.19 238 ASN A C 1
ATOM 1784 O O . ASN A 1 238 ? 5.747 10.720 -6.646 1.00 90.19 238 ASN A O 1
ATOM 1788 N N . THR A 1 239 ? 5.683 10.557 -8.891 1.00 89.12 239 THR A N 1
ATOM 1789 C CA . THR A 1 239 ? 6.981 11.207 -9.160 1.00 89.12 239 THR A CA 1
ATOM 1790 C C . THR A 1 239 ? 6.882 12.509 -9.954 1.00 89.12 239 THR A C 1
ATOM 1792 O O . THR A 1 239 ? 7.909 13.066 -10.350 1.00 89.12 239 THR A O 1
ATOM 1795 N N . CYS A 1 240 ? 5.669 12.995 -10.229 1.00 86.12 240 CYS A N 1
ATOM 1796 C CA . CYS A 1 240 ? 5.478 14.258 -10.932 1.00 86.12 240 CYS A CA 1
ATOM 1797 C C . CYS A 1 240 ? 5.956 15.413 -10.047 1.00 86.12 240 CYS A C 1
ATOM 1799 O O . CYS A 1 240 ? 5.388 15.670 -8.988 1.00 86.12 240 CYS A O 1
ATOM 1801 N N . SER A 1 241 ? 7.003 16.107 -10.485 1.00 84.12 241 SER A N 1
ATOM 1802 C CA . SER A 1 241 ? 7.668 17.161 -9.706 1.00 84.12 241 SER A CA 1
ATOM 1803 C C . SER A 1 241 ? 7.857 18.472 -10.464 1.00 84.12 241 SER A C 1
ATOM 1805 O O . SER A 1 241 ? 8.319 19.459 -9.890 1.00 84.12 241 SER A O 1
ATOM 1807 N N . SER A 1 242 ? 7.444 18.516 -11.730 1.00 79.69 242 SER A N 1
ATOM 1808 C CA . SER A 1 242 ? 7.407 19.721 -12.554 1.00 79.69 242 SER A CA 1
ATOM 1809 C C . SER A 1 242 ? 6.142 19.761 -13.418 1.00 79.69 242 SER A C 1
ATOM 1811 O O . SER A 1 242 ? 5.506 18.742 -13.690 1.00 79.69 242 SER A O 1
ATOM 1813 N N . GLY A 1 243 ? 5.753 20.963 -13.843 1.00 75.81 243 GLY A N 1
ATOM 1814 C CA . GLY A 1 243 ? 4.542 21.203 -14.630 1.00 75.81 243 GLY A CA 1
ATOM 1815 C C . GLY A 1 243 ? 3.650 22.278 -14.012 1.00 75.81 243 GLY A C 1
ATOM 1816 O O . GLY A 1 243 ? 4.022 22.940 -13.045 1.00 75.81 243 GLY A O 1
ATOM 1817 N N . SER A 1 244 ? 2.468 22.471 -14.595 1.00 70.19 244 SER A N 1
ATOM 1818 C CA . SER A 1 244 ? 1.538 23.544 -14.216 1.00 70.19 244 SER A CA 1
ATOM 1819 C C . SER A 1 244 ? 0.510 23.147 -13.154 1.00 70.19 244 SER A C 1
ATOM 1821 O O . SER A 1 244 ? -0.290 23.985 -12.739 1.00 70.19 244 SER A O 1
ATOM 1823 N N . SER A 1 245 ? 0.441 21.874 -12.753 1.00 74.06 245 SER A N 1
ATOM 1824 C CA . SER A 1 245 ? -0.621 21.376 -11.871 1.00 74.06 245 SER A CA 1
ATOM 1825 C C . SER A 1 245 ? -0.152 20.212 -11.008 1.00 74.06 245 SER A C 1
ATOM 1827 O O . SER A 1 245 ? 0.624 19.373 -11.459 1.00 74.06 245 SER A O 1
ATOM 1829 N N . GLN A 1 246 ? -0.652 20.165 -9.770 1.00 76.75 246 GLN A N 1
ATOM 1830 C CA . GLN A 1 246 ? -0.421 19.055 -8.849 1.00 76.75 246 GLN A CA 1
ATOM 1831 C C . GLN A 1 246 ? -0.977 17.761 -9.421 1.00 76.75 246 GLN A C 1
ATOM 1833 O O . GLN A 1 246 ? -2.159 17.682 -9.767 1.00 76.75 246 GLN A O 1
ATOM 1838 N N . ALA A 1 247 ? -0.121 16.747 -9.481 1.00 78.31 247 ALA A N 1
ATOM 1839 C CA . ALA A 1 247 ? -0.519 15.448 -9.973 1.00 78.31 247 ALA A CA 1
ATOM 1840 C C . ALA A 1 247 ? -1.329 14.682 -8.932 1.00 78.31 247 ALA A C 1
ATOM 1842 O O . ALA A 1 247 ? -1.003 14.700 -7.741 1.00 78.31 247 ALA A O 1
ATOM 1843 N N . LYS A 1 248 ? -2.345 13.958 -9.399 1.00 85.12 248 LYS A N 1
ATOM 1844 C CA . LYS A 1 248 ? -3.081 13.003 -8.571 1.00 85.12 248 LYS A CA 1
ATOM 1845 C C . LYS A 1 248 ? -3.048 11.627 -9.214 1.00 85.12 248 LYS A C 1
ATOM 1847 O O . LYS A 1 248 ? -3.434 11.511 -10.374 1.00 85.12 248 LYS A O 1
ATOM 1852 N N . THR A 1 249 ? -2.639 10.619 -8.452 1.00 87.31 249 THR A N 1
ATOM 1853 C CA . THR A 1 249 ? -2.526 9.236 -8.933 1.00 87.31 249 THR A CA 1
ATOM 1854 C C . THR A 1 249 ? -3.459 8.330 -8.137 1.00 87.31 249 THR A C 1
ATOM 1856 O O . THR A 1 249 ? -3.405 8.312 -6.905 1.00 87.31 249 THR A O 1
ATOM 1859 N N . THR A 1 250 ? -4.296 7.550 -8.820 1.00 92.62 250 THR A N 1
ATOM 1860 C CA . THR A 1 250 ? -5.072 6.467 -8.197 1.00 92.62 250 THR A CA 1
ATOM 1861 C C . THR A 1 250 ? -4.450 5.119 -8.537 1.00 92.62 250 THR A C 1
ATOM 1863 O O . THR A 1 250 ? -4.322 4.756 -9.710 1.00 92.62 250 THR A O 1
ATOM 1866 N N . ILE A 1 251 ? -4.106 4.353 -7.506 1.00 96.12 251 ILE A N 1
ATOM 1867 C CA . ILE A 1 251 ? -3.432 3.061 -7.615 1.00 96.12 251 ILE A CA 1
ATOM 1868 C C . ILE A 1 251 ? -4.323 1.995 -6.978 1.00 96.12 251 ILE A C 1
ATOM 1870 O O . ILE A 1 251 ? -4.756 2.171 -5.846 1.00 96.12 251 ILE A O 1
ATOM 1874 N N . ASP A 1 252 ? -4.601 0.903 -7.684 1.00 97.75 252 ASP A N 1
ATOM 1875 C CA . ASP A 1 252 ? -5.456 -0.200 -7.230 1.00 97.75 252 ASP A CA 1
ATOM 1876 C C . ASP A 1 252 ? -4.656 -1.504 -7.202 1.00 97.75 252 ASP A C 1
ATOM 1878 O O . ASP A 1 252 ? -4.099 -1.907 -8.223 1.00 97.75 252 ASP A O 1
ATOM 1882 N N . VAL A 1 253 ? -4.560 -2.136 -6.032 1.00 98.75 253 VAL A N 1
ATOM 1883 C CA . VAL A 1 253 ? -3.743 -3.335 -5.811 1.00 98.75 253 VAL A CA 1
ATOM 1884 C C . VAL A 1 253 ? -4.524 -4.415 -5.071 1.00 98.75 253 VAL A C 1
ATOM 1886 O O . VAL A 1 253 ? -5.316 -4.120 -4.179 1.00 98.75 253 VAL A O 1
ATOM 1889 N N . GLY A 1 254 ? -4.247 -5.686 -5.359 1.00 98.38 254 GLY A N 1
ATOM 1890 C CA . GLY A 1 254 ? -4.814 -6.831 -4.635 1.00 98.38 254 GLY A CA 1
ATOM 1891 C C . GLY A 1 254 ? -4.270 -7.025 -3.213 1.00 98.38 254 GLY A C 1
ATOM 1892 O O . GLY A 1 254 ? -4.713 -7.927 -2.516 1.00 98.38 254 GLY A O 1
ATOM 1893 N N . GLY A 1 255 ? -3.311 -6.210 -2.772 1.00 98.50 255 GLY A N 1
ATOM 1894 C CA . GLY A 1 255 ? -2.668 -6.286 -1.459 1.00 98.50 255 GLY A CA 1
ATOM 1895 C C . GLY A 1 255 ? -1.227 -5.783 -1.520 1.00 98.50 255 GLY A C 1
ATOM 1896 O O . GLY A 1 255 ? -0.664 -5.640 -2.607 1.00 98.50 255 GLY A O 1
ATOM 1897 N N . ILE A 1 256 ? -0.612 -5.533 -0.365 1.00 98.62 256 ILE A N 1
ATOM 1898 C CA . ILE A 1 256 ? 0.796 -5.117 -0.265 1.00 98.62 256 ILE A CA 1
ATOM 1899 C C . ILE A 1 256 ? 1.500 -5.998 0.757 1.00 98.62 256 ILE A C 1
ATOM 1901 O O . ILE A 1 256 ? 1.006 -6.169 1.875 1.00 98.62 256 ILE A O 1
ATOM 1905 N N . SER A 1 257 ? 2.648 -6.552 0.371 1.00 98.31 257 SER A N 1
ATOM 1906 C CA . SER A 1 257 ? 3.434 -7.449 1.214 1.00 98.31 257 SER A CA 1
ATOM 1907 C C . SER A 1 257 ? 4.922 -7.116 1.220 1.00 98.31 257 SER A C 1
ATOM 1909 O O . SER A 1 257 ? 5.458 -6.570 0.255 1.00 98.31 257 SER A O 1
ATOM 1911 N N . GLY A 1 258 ? 5.599 -7.487 2.307 1.00 97.06 258 GLY A N 1
ATOM 1912 C CA . GLY A 1 258 ? 7.053 -7.413 2.435 1.00 97.06 258 GLY A CA 1
ATOM 1913 C C . GLY A 1 258 ? 7.553 -6.156 3.149 1.00 97.06 258 GLY A C 1
ATOM 1914 O O . GLY A 1 258 ? 6.923 -5.662 4.083 1.00 97.06 258 GLY A O 1
ATOM 1915 N N . ILE A 1 259 ? 8.721 -5.658 2.748 1.00 96.12 259 ILE A N 1
ATOM 1916 C CA . ILE A 1 259 ? 9.435 -4.558 3.408 1.00 96.12 259 ILE A CA 1
ATOM 1917 C C . ILE A 1 259 ? 10.048 -3.619 2.370 1.00 96.12 259 ILE A C 1
ATOM 1919 O O . ILE A 1 259 ? 10.549 -4.056 1.341 1.00 96.12 259 ILE A O 1
ATOM 1923 N N . GLY A 1 260 ? 10.022 -2.318 2.641 1.00 96.31 260 GLY A N 1
ATOM 1924 C CA . GLY A 1 260 ? 10.563 -1.315 1.735 1.00 96.31 260 GLY A CA 1
ATOM 1925 C C . GLY A 1 260 ? 10.244 0.107 2.175 1.00 96.31 260 GLY A C 1
ATOM 1926 O O . GLY A 1 260 ? 9.964 0.359 3.349 1.00 96.31 260 GLY A O 1
ATOM 1927 N N . LEU A 1 261 ? 10.279 1.027 1.217 1.00 96.50 261 LEU A N 1
ATOM 1928 C CA . LEU A 1 261 ? 9.792 2.395 1.348 1.00 96.50 261 LEU A CA 1
ATOM 1929 C C . LEU A 1 261 ? 8.703 2.648 0.305 1.00 96.50 261 LEU A C 1
ATOM 1931 O O . LEU A 1 261 ? 8.953 2.519 -0.889 1.00 96.50 261 LEU A O 1
ATOM 1935 N N . ILE A 1 262 ? 7.527 3.081 0.745 1.00 97.31 262 ILE A N 1
ATOM 1936 C CA . ILE A 1 262 ? 6.439 3.547 -0.116 1.00 97.31 262 ILE A CA 1
ATOM 1937 C C . ILE A 1 262 ? 6.134 4.998 0.256 1.00 97.31 262 ILE A C 1
ATOM 1939 O O . ILE A 1 262 ? 5.911 5.301 1.429 1.00 97.31 262 ILE A O 1
ATOM 1943 N N . ARG A 1 263 ? 6.160 5.900 -0.730 1.00 94.50 263 ARG A N 1
ATOM 1944 C CA . ARG A 1 263 ? 5.805 7.318 -0.546 1.00 94.50 263 ARG A CA 1
ATOM 1945 C C . ARG A 1 263 ? 5.535 8.028 -1.867 1.00 94.50 263 ARG A C 1
ATOM 1947 O O . ARG A 1 263 ? 5.750 7.463 -2.932 1.00 94.50 263 ARG A O 1
ATOM 1954 N N . ASN A 1 264 ? 5.144 9.293 -1.811 1.00 92.38 264 ASN A N 1
ATOM 1955 C CA . ASN A 1 264 ? 5.268 10.199 -2.953 1.00 92.38 264 ASN A CA 1
ATOM 1956 C C . ASN A 1 264 ? 6.701 10.754 -3.066 1.00 92.38 264 ASN A C 1
ATOM 1958 O O . ASN A 1 264 ? 7.481 10.716 -2.111 1.00 92.38 264 ASN A O 1
ATOM 1962 N N . ASN A 1 265 ? 7.051 11.261 -4.245 1.00 90.00 265 ASN A N 1
ATOM 1963 C CA . ASN A 1 265 ? 8.289 11.986 -4.523 1.00 90.00 265 ASN A CA 1
ATOM 1964 C C . ASN A 1 265 ? 8.013 13.096 -5.550 1.00 90.00 265 ASN A C 1
ATOM 1966 O O . ASN A 1 265 ? 8.408 13.011 -6.713 1.00 90.00 265 ASN A O 1
ATOM 1970 N N . THR A 1 266 ? 7.271 14.114 -5.122 1.00 86.19 266 THR A N 1
ATOM 1971 C CA . THR A 1 266 ? 6.735 15.173 -5.997 1.00 86.19 266 THR A CA 1
ATOM 1972 C C . THR A 1 266 ? 7.494 16.495 -5.875 1.00 86.19 266 THR A C 1
ATOM 1974 O O . THR A 1 266 ? 7.157 17.477 -6.535 1.00 86.19 266 THR A O 1
ATOM 1977 N N . GLY A 1 267 ? 8.513 16.562 -5.014 1.00 83.62 267 GLY A N 1
ATOM 1978 C CA . GLY A 1 267 ? 9.250 17.797 -4.750 1.00 83.62 267 GLY A CA 1
ATOM 1979 C C . GLY A 1 267 ? 8.328 18.955 -4.343 1.00 83.62 267 GLY A C 1
ATOM 1980 O O . GLY A 1 267 ? 7.279 18.756 -3.730 1.00 83.62 267 GLY A O 1
ATOM 1981 N N . ALA A 1 268 ? 8.694 20.182 -4.723 1.00 82.75 268 ALA A N 1
ATOM 1982 C CA . ALA A 1 268 ? 7.947 21.387 -4.352 1.00 82.75 268 ALA A CA 1
ATOM 1983 C C . ALA A 1 268 ? 6.574 21.523 -5.036 1.00 82.75 268 ALA A C 1
ATOM 1985 O O . ALA A 1 268 ? 5.740 22.283 -4.550 1.00 82.75 268 ALA A O 1
ATOM 1986 N N . LEU A 1 269 ? 6.323 20.805 -6.141 1.00 82.12 269 LEU A N 1
ATOM 1987 C CA . LEU A 1 269 ? 5.028 20.843 -6.830 1.00 82.12 269 LEU A CA 1
ATOM 1988 C C . LEU A 1 269 ? 3.903 20.326 -5.916 1.00 82.12 269 LEU A C 1
ATOM 1990 O O . LEU A 1 269 ? 2.791 20.855 -5.942 1.00 82.12 269 LEU A O 1
ATOM 1994 N N . GLY A 1 270 ? 4.211 19.333 -5.075 1.00 81.62 270 GLY A N 1
ATOM 1995 C CA . GLY A 1 270 ? 3.220 18.574 -4.315 1.00 81.62 270 GLY A CA 1
ATOM 1996 C C . GLY A 1 270 ? 2.406 17.632 -5.209 1.00 81.62 270 GLY A C 1
ATOM 1997 O O . GLY A 1 270 ? 2.710 17.439 -6.386 1.00 81.62 270 GLY A O 1
ATOM 1998 N N . GLY A 1 271 ? 1.348 17.049 -4.653 1.00 83.31 271 GLY A N 1
ATOM 1999 C CA . GLY A 1 271 ? 0.510 16.073 -5.351 1.00 83.31 271 GLY A CA 1
ATOM 2000 C C . GLY A 1 271 ? -0.027 15.002 -4.411 1.00 83.31 271 GLY A C 1
ATOM 2001 O O . GLY A 1 271 ? 0.467 14.838 -3.302 1.00 83.31 271 GLY A O 1
ATOM 2002 N N . SER A 1 272 ? -1.043 14.261 -4.836 1.00 87.75 272 SER A N 1
ATOM 2003 C CA . SER A 1 272 ? -1.698 13.277 -3.968 1.00 87.75 272 SER A CA 1
ATOM 2004 C C . SER A 1 272 ? -1.732 11.889 -4.588 1.00 87.75 272 SER A C 1
ATOM 2006 O O . SER A 1 272 ? -1.857 11.754 -5.804 1.00 87.75 272 SER A O 1
ATOM 2008 N N . SER A 1 273 ? -1.707 10.859 -3.747 1.00 91.62 273 SER A N 1
ATOM 2009 C CA . SER A 1 273 ? -1.861 9.469 -4.181 1.00 91.62 273 SER A CA 1
ATOM 2010 C C . SER A 1 273 ? -2.941 8.773 -3.370 1.00 91.62 273 SER A C 1
ATOM 2012 O O . SER A 1 273 ? -2.911 8.815 -2.142 1.00 91.62 273 SER A O 1
ATOM 2014 N N . MET A 1 274 ? -3.869 8.104 -4.050 1.00 94.19 274 MET A N 1
ATOM 2015 C CA . MET A 1 274 ? -4.835 7.204 -3.424 1.00 94.19 274 MET A CA 1
ATOM 2016 C C . MET A 1 274 ? -4.421 5.763 -3.698 1.00 94.19 274 MET A C 1
ATOM 2018 O O . MET A 1 274 ? -4.406 5.330 -4.849 1.00 94.19 274 MET A O 1
ATOM 2022 N N . LEU A 1 275 ? -4.111 5.025 -2.637 1.00 96.94 275 LEU A N 1
ATOM 2023 C CA . LEU A 1 275 ? -3.787 3.608 -2.682 1.00 96.94 275 LEU A CA 1
ATOM 2024 C C . LEU A 1 275 ? -5.013 2.791 -2.268 1.00 96.94 275 LEU A C 1
ATOM 2026 O O . LEU A 1 275 ? -5.388 2.744 -1.097 1.00 96.94 275 LEU A O 1
ATOM 2030 N N . ILE A 1 276 ? -5.655 2.171 -3.249 1.00 98.25 276 ILE A N 1
ATOM 2031 C CA . ILE A 1 276 ? -6.799 1.284 -3.076 1.00 98.25 276 ILE A CA 1
ATOM 2032 C C . ILE A 1 276 ? -6.275 -0.137 -2.883 1.00 98.25 276 ILE A C 1
ATOM 2034 O O . ILE A 1 276 ? -5.562 -0.658 -3.738 1.00 98.25 276 ILE A O 1
ATOM 2038 N N . ILE A 1 277 ? -6.646 -0.768 -1.774 1.00 98.69 277 ILE A N 1
ATOM 2039 C CA . ILE A 1 277 ? -6.205 -2.115 -1.412 1.00 98.69 277 ILE A CA 1
ATOM 2040 C C . ILE A 1 277 ? -7.404 -3.060 -1.455 1.00 98.69 277 ILE A C 1
ATOM 2042 O O . ILE A 1 277 ? -8.436 -2.816 -0.826 1.00 98.69 277 ILE A O 1
ATOM 2046 N N . ARG A 1 278 ? -7.275 -4.144 -2.223 1.00 98.12 278 ARG A N 1
ATOM 2047 C CA . ARG A 1 278 ? -8.323 -5.135 -2.488 1.00 98.12 278 ARG A CA 1
ATOM 2048 C C . ARG A 1 278 ? -7.921 -6.545 -2.080 1.00 98.12 278 ARG A C 1
ATOM 2050 O O . ARG A 1 278 ? -8.159 -7.485 -2.836 1.00 98.12 278 ARG A O 1
ATOM 2057 N N . THR A 1 279 ? -7.357 -6.699 -0.884 1.00 98.56 279 THR A N 1
ATOM 2058 C CA . THR A 1 279 ? -7.048 -8.028 -0.348 1.00 98.56 279 THR A CA 1
ATOM 2059 C C . THR A 1 279 ? -8.263 -8.946 -0.456 1.00 98.56 279 THR A C 1
ATOM 2061 O O . THR A 1 279 ? -9.376 -8.582 -0.060 1.00 98.56 279 THR A O 1
ATOM 2064 N N . ALA A 1 280 ? -8.054 -10.106 -1.079 1.00 97.81 280 ALA A N 1
ATOM 2065 C CA . ALA A 1 280 ? -9.107 -11.070 -1.363 1.00 97.81 280 ALA A CA 1
ATOM 2066 C C . ALA A 1 280 ? -9.697 -11.647 -0.070 1.00 97.81 280 ALA A C 1
ATOM 2068 O O . ALA A 1 280 ? -9.019 -11.725 0.951 1.00 97.81 280 ALA A O 1
ATOM 2069 N N . GLU A 1 281 ? -10.960 -12.065 -0.116 1.00 97.62 281 GLU A N 1
ATOM 2070 C CA . GLU A 1 281 ? -11.621 -12.715 1.018 1.00 97.62 281 GLU A CA 1
ATOM 2071 C C . GLU A 1 281 ? -10.816 -13.927 1.519 1.00 97.62 281 GLU A C 1
ATOM 2073 O O . GLU A 1 281 ? -10.304 -14.716 0.725 1.00 97.62 281 GLU A O 1
ATOM 2078 N N . GLY A 1 282 ? -10.670 -14.050 2.840 1.00 97.38 282 GLY A N 1
ATOM 2079 C CA . GLY A 1 282 ? -9.884 -15.116 3.471 1.00 97.38 282 GLY A CA 1
ATOM 2080 C C . GLY A 1 282 ? -8.362 -14.986 3.324 1.00 97.38 282 GLY A C 1
ATOM 2081 O O . GLY A 1 282 ? -7.637 -15.816 3.868 1.00 97.38 282 GLY A O 1
ATOM 2082 N N . ALA A 1 283 ? -7.862 -13.961 2.626 1.00 98.25 283 ALA A N 1
ATOM 2083 C CA . ALA A 1 283 ? -6.435 -13.687 2.507 1.00 98.25 283 ALA A CA 1
ATOM 2084 C C . ALA A 1 283 ? -5.983 -12.585 3.476 1.00 98.25 283 ALA A C 1
ATOM 2086 O O . ALA A 1 283 ? -6.718 -11.636 3.763 1.00 98.25 283 ALA A O 1
ATOM 2087 N N . THR A 1 284 ? -4.725 -12.689 3.904 1.00 98.44 284 THR A N 1
ATOM 2088 C CA . THR A 1 284 ? -4.025 -11.662 4.679 1.00 98.44 284 THR A CA 1
ATOM 2089 C C . THR A 1 284 ? -2.745 -11.269 3.955 1.00 98.44 284 THR A C 1
ATOM 2091 O O . THR A 1 284 ? -1.947 -12.135 3.596 1.00 98.44 284 THR A O 1
ATOM 2094 N N . THR A 1 285 ? -2.534 -9.969 3.756 1.00 98.56 285 THR A N 1
ATOM 2095 C CA . THR A 1 285 ? -1.291 -9.401 3.214 1.00 98.56 285 THR A CA 1
ATOM 2096 C C . THR A 1 285 ? -0.640 -8.494 4.249 1.00 98.56 285 THR A C 1
ATOM 2098 O O . THR A 1 285 ? -1.331 -7.713 4.898 1.00 98.56 285 THR A O 1
ATOM 2101 N N . THR A 1 286 ? 0.684 -8.584 4.404 1.00 98.19 286 THR A N 1
ATOM 2102 C CA . THR A 1 286 ? 1.412 -7.894 5.483 1.00 98.19 286 THR A CA 1
ATOM 2103 C C . THR A 1 286 ? 2.593 -7.107 4.945 1.00 98.19 286 THR A C 1
ATOM 2105 O O . THR A 1 286 ? 3.550 -7.683 4.422 1.00 98.19 286 THR A O 1
ATOM 2108 N N . TYR A 1 287 ? 2.556 -5.791 5.144 1.00 97.81 287 TYR A N 1
ATOM 2109 C CA . TYR A 1 287 ? 3.656 -4.882 4.852 1.00 97.81 287 TYR A CA 1
ATOM 2110 C C . TYR A 1 287 ? 4.257 -4.339 6.151 1.00 97.81 287 TYR A C 1
ATOM 2112 O O . TYR A 1 287 ? 3.553 -3.758 6.972 1.00 97.81 287 TYR A O 1
ATOM 2120 N N . SER A 1 288 ? 5.570 -4.494 6.319 1.00 95.25 288 SER A N 1
ATOM 2121 C CA . SER A 1 288 ? 6.307 -4.094 7.531 1.00 95.25 288 SER A CA 1
ATOM 2122 C C . SER A 1 288 ? 7.384 -3.036 7.255 1.00 95.25 288 SER A C 1
ATOM 2124 O O . SER A 1 288 ? 8.332 -2.891 8.029 1.00 95.25 288 SER A O 1
ATOM 2126 N N . GLY A 1 289 ? 7.292 -2.339 6.119 1.00 95.25 289 GLY A N 1
ATOM 2127 C CA . GLY A 1 289 ? 8.220 -1.278 5.723 1.00 95.25 289 GLY A C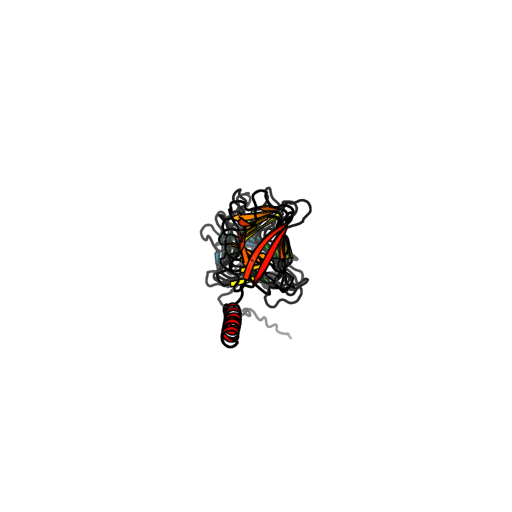A 1
ATOM 2128 C C . GLY A 1 289 ? 7.804 0.117 6.190 1.00 95.25 289 GLY A C 1
ATOM 2129 O O . GLY A 1 289 ? 7.018 0.285 7.115 1.00 95.25 289 GLY A O 1
ATOM 2130 N N . ILE A 1 290 ? 8.338 1.140 5.533 1.00 95.44 290 ILE A N 1
ATOM 2131 C CA . ILE A 1 290 ? 7.945 2.535 5.744 1.00 95.44 290 ILE A CA 1
ATOM 2132 C C . ILE A 1 290 ? 6.878 2.883 4.705 1.00 95.44 290 ILE A C 1
ATOM 2134 O O . ILE A 1 290 ? 7.102 2.672 3.512 1.00 95.44 290 ILE A O 1
ATOM 2138 N N . LEU A 1 291 ? 5.737 3.409 5.139 1.00 96.38 291 LEU A N 1
ATOM 2139 C CA . LEU A 1 291 ? 4.684 3.951 4.283 1.00 96.38 291 LEU A CA 1
ATOM 2140 C C . LEU A 1 291 ? 4.344 5.350 4.776 1.00 96.38 291 LEU A C 1
ATOM 2142 O O . LEU A 1 291 ? 3.818 5.503 5.875 1.00 96.38 291 LEU A O 1
ATOM 2146 N N . LYS A 1 292 ? 4.671 6.369 3.985 1.00 93.12 292 LYS A N 1
ATOM 2147 C CA . LYS A 1 292 ? 4.497 7.750 4.429 1.00 93.12 292 LYS A CA 1
ATOM 2148 C C . LYS A 1 292 ? 4.253 8.742 3.307 1.00 93.12 292 LYS A C 1
ATOM 2150 O O . LYS A 1 292 ? 4.491 8.449 2.136 1.00 93.12 292 LYS A O 1
ATOM 2155 N N . ASP A 1 293 ? 3.872 9.947 3.694 1.00 86.12 293 ASP A N 1
ATOM 2156 C CA . ASP A 1 293 ? 3.835 11.103 2.804 1.00 86.12 293 ASP A CA 1
ATOM 2157 C C . ASP A 1 293 ? 5.233 11.584 2.374 1.00 86.12 293 ASP A C 1
ATOM 2159 O O . ASP A 1 293 ? 6.271 11.175 2.912 1.00 86.12 293 ASP A O 1
ATOM 2163 N N . ASP A 1 294 ? 5.269 12.480 1.382 1.00 74.38 294 ASP A N 1
ATOM 2164 C CA . ASP A 1 294 ? 6.494 13.209 1.049 1.00 74.38 294 ASP A CA 1
ATOM 2165 C C . ASP A 1 294 ? 6.618 14.451 1.939 1.00 74.38 294 ASP A C 1
ATOM 2167 O O . ASP A 1 294 ? 5.745 15.312 1.929 1.00 74.38 294 ASP A O 1
ATOM 2171 N N . ILE A 1 295 ? 7.710 14.547 2.700 1.00 57.38 295 ILE A N 1
ATOM 2172 C CA . ILE A 1 295 ? 7.950 15.610 3.698 1.00 57.38 295 ILE A CA 1
ATOM 2173 C C . ILE A 1 295 ? 8.966 16.630 3.145 1.00 57.38 295 ILE A C 1
ATOM 2175 O O . ILE A 1 295 ? 9.786 17.183 3.878 1.00 57.38 295 ILE A O 1
ATOM 2179 N N . THR A 1 296 ? 9.002 16.847 1.826 1.00 56.47 296 THR A N 1
ATOM 2180 C CA . THR A 1 296 ? 9.904 17.859 1.255 1.00 56.47 296 THR A CA 1
ATOM 2181 C C . THR A 1 296 ? 9.315 19.268 1.393 1.00 56.47 296 THR A C 1
ATOM 2183 O O . THR A 1 296 ? 8.109 19.488 1.357 1.00 56.47 296 THR A O 1
ATOM 2186 N N . THR A 1 297 ? 10.200 20.236 1.621 1.00 50.50 297 THR A N 1
ATOM 2187 C CA . THR A 1 297 ? 10.044 21.451 2.443 1.00 50.50 297 THR A CA 1
ATOM 2188 C C . THR A 1 297 ? 9.076 22.550 1.967 1.00 50.50 297 THR A C 1
ATOM 2190 O O . THR A 1 297 ? 9.194 23.686 2.421 1.00 50.50 297 THR A O 1
ATOM 2193 N N . ALA A 1 298 ? 8.124 22.270 1.077 1.00 56.72 298 ALA A N 1
ATOM 2194 C CA . ALA A 1 298 ? 7.122 23.257 0.642 1.00 56.72 298 ALA A CA 1
ATOM 2195 C C . ALA A 1 298 ? 5.898 22.661 -0.081 1.00 56.72 298 ALA A C 1
ATOM 2197 O O . ALA A 1 298 ? 4.888 23.349 -0.220 1.00 56.72 298 ALA A O 1
ATOM 2198 N N . GLY A 1 299 ? 5.983 21.421 -0.577 1.00 60.72 299 GLY A N 1
ATOM 2199 C CA . GLY A 1 299 ? 4.906 20.785 -1.334 1.00 60.72 299 GLY A CA 1
ATOM 2200 C C . GLY A 1 299 ? 3.958 20.026 -0.412 1.00 60.72 299 GLY A C 1
ATOM 2201 O O . GLY A 1 299 ? 4.378 19.098 0.269 1.00 60.72 299 GLY A O 1
ATOM 2202 N N . ASN A 1 300 ? 2.669 20.378 -0.414 1.00 73.06 300 ASN A N 1
ATOM 2203 C CA . ASN A 1 300 ? 1.646 19.577 0.261 1.00 73.06 300 ASN A CA 1
ATOM 2204 C C . ASN A 1 300 ? 1.408 18.305 -0.560 1.00 73.06 300 ASN A C 1
ATOM 2206 O O . ASN A 1 300 ? 0.626 18.321 -1.514 1.00 73.06 300 ASN A O 1
ATOM 2210 N N . SER A 1 301 ? 2.114 17.228 -0.222 1.00 85.44 301 SER A N 1
ATOM 2211 C CA . SER A 1 301 ? 1.868 15.908 -0.786 1.00 85.44 301 SER A CA 1
ATOM 2212 C C . SER A 1 301 ? 1.283 14.973 0.254 1.00 85.44 301 SER A C 1
ATOM 2214 O O . SER A 1 301 ? 1.791 14.883 1.365 1.00 85.44 301 SER A O 1
ATOM 2216 N N . ASN A 1 302 ? 0.253 14.233 -0.136 1.00 89.62 302 ASN A N 1
ATOM 2217 C CA . ASN A 1 302 ? -0.486 13.349 0.751 1.00 89.62 302 ASN A CA 1
ATOM 2218 C C . ASN A 1 302 ? -0.791 12.003 0.092 1.00 89.62 302 ASN A C 1
ATOM 2220 O O . ASN A 1 302 ? -1.188 11.904 -1.072 1.00 89.62 302 ASN A O 1
ATOM 2224 N N . VAL A 1 303 ? -0.605 10.950 0.873 1.00 93.50 303 VAL A N 1
ATOM 2225 C CA . VAL A 1 303 ? -1.040 9.590 0.592 1.00 93.50 303 VAL A CA 1
ATOM 2226 C C . VAL A 1 303 ? -2.373 9.376 1.301 1.00 93.50 303 VAL A C 1
ATOM 2228 O O . VAL A 1 303 ? -2.635 9.925 2.365 1.00 93.50 303 VAL A O 1
ATOM 2231 N N . SER A 1 304 ? -3.264 8.620 0.680 1.00 95.25 304 SER A N 1
ATOM 2232 C CA . SER A 1 304 ? -4.563 8.223 1.222 1.00 95.25 304 SER A CA 1
ATOM 2233 C C . SER A 1 304 ? -4.755 6.736 0.972 1.00 95.25 304 SER A C 1
ATOM 2235 O O . SER A 1 304 ? -4.353 6.244 -0.084 1.00 95.25 304 SER A O 1
ATOM 2237 N N . ILE A 1 305 ? -5.369 6.021 1.913 1.00 97.44 305 ILE A N 1
ATOM 2238 C CA . ILE A 1 305 ? -5.673 4.595 1.755 1.00 97.44 305 ILE A CA 1
ATOM 2239 C C . ILE A 1 305 ? -7.175 4.399 1.614 1.00 97.44 305 ILE A C 1
ATOM 2241 O O . ILE A 1 305 ? -7.953 4.922 2.404 1.00 97.44 305 ILE A O 1
ATOM 2245 N N . LEU A 1 306 ? -7.572 3.581 0.645 1.00 98.12 306 LEU A N 1
ATOM 2246 C CA . LEU A 1 306 ? -8.918 3.031 0.566 1.00 98.12 306 LEU A CA 1
ATOM 2247 C C . LEU A 1 306 ? -8.847 1.507 0.675 1.00 98.12 306 LEU A C 1
ATOM 2249 O O . LEU A 1 306 ? -8.475 0.828 -0.280 1.00 98.12 306 LEU A O 1
ATOM 2253 N N . MET A 1 307 ? -9.253 0.954 1.814 1.00 98.25 307 MET A N 1
ATOM 2254 C CA . MET A 1 307 ? -9.431 -0.490 1.950 1.00 98.25 307 MET A CA 1
ATOM 2255 C C . MET A 1 307 ? -10.792 -0.887 1.364 1.00 98.25 307 MET A C 1
ATOM 2257 O O . MET A 1 307 ? -11.848 -0.493 1.862 1.00 98.25 307 MET A O 1
ATOM 2261 N N . ALA A 1 308 ? -10.767 -1.626 0.256 1.00 97.50 308 ALA A N 1
ATOM 2262 C CA . ALA A 1 308 ? -11.943 -2.025 -0.522 1.00 97.50 308 ALA A CA 1
ATOM 2263 C C . ALA A 1 308 ? -11.921 -3.513 -0.923 1.00 97.50 308 ALA A C 1
ATOM 2265 O O . ALA A 1 308 ? -12.644 -3.917 -1.847 1.00 97.50 308 ALA A O 1
ATOM 2266 N N . GLY A 1 309 ? -11.083 -4.312 -0.261 1.00 97.00 309 GLY A N 1
ATOM 2267 C CA . GLY A 1 309 ? -11.067 -5.774 -0.318 1.00 97.00 309 GLY A CA 1
ATOM 2268 C C . GLY A 1 309 ? -11.958 -6.400 0.751 1.00 97.00 309 GLY A C 1
ATOM 2269 O O . GLY A 1 309 ? -12.488 -5.698 1.599 1.00 97.00 309 GLY A O 1
ATOM 2270 N N . TYR A 1 310 ? -12.130 -7.717 0.706 1.00 97.81 310 TYR A N 1
ATOM 2271 C CA . TYR A 1 310 ? -12.866 -8.462 1.738 1.00 97.81 310 TYR A CA 1
ATOM 2272 C C . TYR A 1 310 ? -11.936 -9.169 2.737 1.00 97.81 310 TYR A C 1
ATOM 2274 O O . TYR A 1 310 ? -12.400 -9.641 3.767 1.00 97.81 310 TYR A O 1
ATOM 2282 N N . GLY A 1 311 ? -10.637 -9.251 2.441 1.00 98.50 311 GLY A N 1
ATOM 2283 C CA . GLY A 1 311 ? -9.621 -9.804 3.336 1.00 98.50 311 GLY A CA 1
ATOM 2284 C C . GLY A 1 311 ? -9.001 -8.776 4.274 1.00 98.50 311 GLY A C 1
ATOM 2285 O O . GLY A 1 311 ? -9.563 -7.705 4.523 1.00 98.50 311 GLY A O 1
ATOM 2286 N N . THR A 1 312 ? -7.800 -9.103 4.750 1.00 98.75 312 THR A N 1
ATOM 2287 C CA . THR A 1 312 ? -7.062 -8.320 5.745 1.00 98.75 312 THR A CA 1
ATOM 2288 C C . THR A 1 312 ? -5.775 -7.745 5.161 1.00 98.75 312 THR A C 1
ATOM 2290 O O . THR A 1 312 ? -4.909 -8.486 4.699 1.00 98.75 312 THR A O 1
ATOM 2293 N N . GLN A 1 313 ? -5.599 -6.429 5.240 1.00 98.75 313 GLN A N 1
ATOM 2294 C CA . GLN A 1 313 ? -4.299 -5.790 5.046 1.00 98.75 313 GLN A CA 1
ATOM 2295 C C . GLN A 1 313 ? -3.709 -5.424 6.407 1.00 98.75 313 GLN A C 1
ATOM 2297 O O . GLN A 1 313 ? -4.345 -4.737 7.202 1.00 98.75 313 GLN A O 1
ATOM 2302 N N . VAL A 1 314 ? -2.467 -5.835 6.645 1.00 98.44 314 VAL A N 1
ATOM 2303 C CA . VAL A 1 314 ? -1.693 -5.480 7.834 1.00 98.44 314 VAL A CA 1
ATOM 2304 C C . VAL A 1 314 ? -0.574 -4.518 7.435 1.00 98.44 314 VAL A C 1
ATOM 2306 O O . VAL A 1 314 ? 0.202 -4.804 6.517 1.00 98.44 314 VAL A O 1
ATOM 2309 N N . LEU A 1 315 ? -0.501 -3.371 8.105 1.00 97.94 315 LEU A N 1
ATOM 2310 C CA . LEU A 1 315 ? 0.546 -2.360 7.979 1.00 97.94 315 LEU A CA 1
ATOM 2311 C C . LEU A 1 315 ? 1.309 -2.271 9.308 1.00 97.94 315 LEU A C 1
ATOM 2313 O O . LEU A 1 315 ? 1.027 -1.447 10.176 1.00 97.94 315 LEU A O 1
ATOM 2317 N N . ASP A 1 316 ? 2.284 -3.157 9.464 1.00 93.88 316 ASP A N 1
ATOM 2318 C CA . ASP A 1 316 ? 2.995 -3.423 10.722 1.00 93.88 316 ASP A CA 1
ATOM 2319 C C . ASP A 1 316 ? 4.418 -2.830 10.728 1.00 93.88 316 ASP A C 1
ATOM 2321 O O . ASP A 1 316 ? 5.380 -3.394 11.251 1.00 93.88 316 ASP A O 1
ATOM 2325 N N . GLY A 1 317 ? 4.583 -1.718 10.014 1.00 92.56 317 GLY A N 1
ATOM 2326 C CA . GLY A 1 317 ? 5.850 -1.019 9.830 1.00 92.56 317 GLY A CA 1
ATOM 2327 C C . GLY A 1 317 ? 5.822 0.401 10.393 1.00 92.56 317 GLY A C 1
ATOM 2328 O O . GLY A 1 317 ? 5.186 0.665 11.402 1.00 92.56 317 GLY A O 1
ATOM 2329 N N . SER A 1 318 ? 6.507 1.343 9.747 1.00 94.00 318 SER A N 1
ATOM 2330 C CA . SER A 1 318 ? 6.399 2.769 10.088 1.00 94.00 318 SER A CA 1
ATOM 2331 C C . SER A 1 318 ? 5.406 3.432 9.139 1.00 94.00 318 SER A C 1
ATOM 2333 O O . SER A 1 318 ? 5.725 3.650 7.970 1.00 94.00 318 SER A O 1
ATOM 2335 N N . VAL A 1 319 ? 4.201 3.711 9.637 1.00 96.12 319 VAL A N 1
ATOM 2336 C CA . VAL A 1 319 ? 3.099 4.294 8.860 1.00 96.12 319 VAL A CA 1
ATOM 2337 C C . VAL A 1 319 ? 2.856 5.734 9.305 1.00 96.12 319 VAL A C 1
ATOM 2339 O O . VAL A 1 319 ? 2.674 5.981 10.496 1.00 96.12 319 VAL A O 1
ATOM 2342 N N . ASP A 1 320 ? 2.855 6.674 8.364 1.00 95.00 320 ASP A N 1
ATOM 2343 C CA . ASP A 1 320 ? 2.537 8.084 8.621 1.00 95.00 320 ASP A CA 1
ATOM 2344 C C . ASP A 1 320 ? 1.829 8.718 7.417 1.00 95.00 320 ASP A C 1
ATOM 2346 O O . ASP A 1 320 ? 2.457 9.104 6.429 1.00 95.00 320 ASP A O 1
ATOM 2350 N N . ILE A 1 321 ? 0.502 8.769 7.482 1.00 94.19 321 ILE A N 1
ATOM 2351 C CA . ILE A 1 321 ? -0.371 9.108 6.356 1.00 94.19 321 ILE A CA 1
ATOM 2352 C C . ILE A 1 321 ? -1.233 10.300 6.752 1.00 94.19 321 ILE A C 1
ATOM 2354 O O . ILE A 1 321 ? -2.111 10.159 7.593 1.00 94.19 321 ILE A O 1
ATOM 2358 N N . SER A 1 322 ? -1.045 11.473 6.148 1.00 89.94 322 SER A N 1
ATOM 2359 C CA . SER A 1 322 ? -1.857 12.662 6.464 1.00 89.94 322 SER A CA 1
ATOM 2360 C C . SER A 1 322 ? -3.161 12.747 5.674 1.00 89.94 322 SER A C 1
ATOM 2362 O O . SER A 1 322 ? -4.083 13.453 6.090 1.00 89.94 322 SER A O 1
ATOM 2364 N N . GLY A 1 323 ? -3.260 12.056 4.534 1.00 91.31 323 GLY A N 1
ATOM 2365 C CA . GLY A 1 323 ? -4.461 12.073 3.708 1.00 91.31 323 GLY A CA 1
ATOM 2366 C C . GLY A 1 323 ? -5.631 11.307 4.326 1.00 91.31 323 GLY A C 1
ATOM 2367 O O . GLY A 1 323 ? -5.488 10.519 5.263 1.00 91.31 323 GLY A O 1
ATOM 2368 N N . PHE A 1 324 ? -6.822 11.553 3.783 1.00 93.75 324 PHE A N 1
ATOM 2369 C CA . PHE A 1 324 ? -8.050 10.912 4.241 1.00 93.75 324 PHE A CA 1
ATOM 2370 C C . PHE A 1 324 ? -8.041 9.425 3.884 1.00 93.75 324 PHE A C 1
ATOM 2372 O O . PHE A 1 324 ? -7.982 9.072 2.707 1.00 93.75 324 PHE A O 1
ATOM 2379 N N . SER A 1 325 ? -8.132 8.564 4.894 1.00 97.62 325 SER A N 1
ATOM 2380 C CA . SER A 1 325 ? -8.216 7.120 4.702 1.00 97.62 325 SER A CA 1
ATOM 2381 C C . SER A 1 325 ? -9.626 6.602 4.972 1.00 97.62 325 SER A C 1
ATOM 2383 O O . SER A 1 325 ? -10.324 7.070 5.871 1.00 97.62 325 SER A O 1
ATOM 2385 N N . GLU A 1 326 ? -10.045 5.614 4.194 1.00 98.12 326 GLU A N 1
ATOM 2386 C CA . GLU A 1 326 ? -11.363 4.997 4.278 1.00 98.12 326 GLU A CA 1
ATOM 2387 C C . GLU A 1 326 ? -11.234 3.476 4.294 1.00 98.12 326 GLU A C 1
ATOM 2389 O O . GLU A 1 326 ? -10.549 2.877 3.464 1.00 98.12 326 GLU A O 1
ATOM 2394 N N . ILE A 1 327 ? -11.957 2.835 5.204 1.00 98.56 327 ILE A N 1
ATOM 2395 C CA . ILE A 1 327 ? -12.159 1.391 5.190 1.00 98.56 327 ILE A CA 1
ATOM 2396 C C . ILE A 1 327 ? -13.588 1.166 4.746 1.00 98.56 327 ILE A C 1
ATOM 2398 O O . ILE A 1 327 ? -14.538 1.326 5.512 1.00 98.56 327 ILE A O 1
ATOM 2402 N N . LYS A 1 328 ? -13.742 0.853 3.464 1.00 97.81 328 LYS A N 1
ATOM 2403 C CA . LYS A 1 328 ? -15.042 0.599 2.852 1.00 97.81 328 LYS A CA 1
ATOM 2404 C C . LYS A 1 328 ? -15.562 -0.788 3.199 1.00 97.81 328 LYS A C 1
ATOM 2406 O O . LYS A 1 328 ? -16.758 -0.950 3.418 1.00 97.81 328 LYS A O 1
ATOM 2411 N N . ARG A 1 329 ? -14.663 -1.771 3.211 1.00 97.88 329 ARG A N 1
ATOM 2412 C CA . ARG A 1 329 ? -14.923 -3.163 3.592 1.00 97.88 329 ARG A CA 1
ATOM 2413 C C . ARG A 1 329 ? -13.619 -3.899 3.889 1.00 97.88 329 ARG A C 1
ATOM 2415 O O . ARG A 1 329 ? -12.561 -3.414 3.489 1.00 97.88 329 ARG A O 1
ATOM 2422 N N . GLY A 1 330 ? -13.724 -5.052 4.546 1.00 98.44 330 GLY A N 1
ATOM 2423 C CA . GLY A 1 330 ? -12.574 -5.859 4.952 1.00 98.44 330 GLY A CA 1
ATOM 2424 C C . GLY A 1 330 ? -11.866 -5.263 6.165 1.00 98.44 330 GLY A C 1
ATOM 2425 O O . GLY A 1 330 ? -12.402 -4.374 6.829 1.00 98.44 330 GLY A O 1
ATOM 2426 N N . THR A 1 331 ? -10.655 -5.740 6.442 1.00 98.69 331 THR A N 1
ATOM 2427 C CA . THR A 1 331 ? -9.920 -5.380 7.661 1.00 98.69 331 THR A CA 1
ATOM 2428 C C . THR A 1 331 ? -8.619 -4.656 7.340 1.00 98.69 331 THR A C 1
ATOM 2430 O O . THR A 1 331 ? -7.802 -5.153 6.565 1.00 98.69 331 THR A O 1
ATOM 2433 N N . LEU A 1 332 ? -8.394 -3.504 7.973 1.00 98.69 332 LEU A N 1
ATOM 2434 C CA . LEU A 1 332 ? -7.092 -2.839 8.018 1.00 98.69 332 LEU A CA 1
ATOM 2435 C C . LEU A 1 332 ? -6.546 -2.902 9.447 1.00 98.69 332 LEU A C 1
ATOM 2437 O O . LEU A 1 332 ? -7.122 -2.306 10.353 1.00 98.69 332 LEU A O 1
ATOM 2441 N N . LEU A 1 333 ? -5.425 -3.592 9.636 1.00 98.25 333 LEU A N 1
ATOM 2442 C CA . LEU A 1 333 ? -4.658 -3.554 10.880 1.00 98.25 333 LEU A CA 1
ATOM 2443 C C . LEU A 1 333 ? -3.450 -2.647 10.667 1.00 98.25 333 LEU A C 1
ATOM 2445 O O . LEU A 1 333 ? -2.723 -2.832 9.691 1.00 98.25 333 LEU A O 1
ATOM 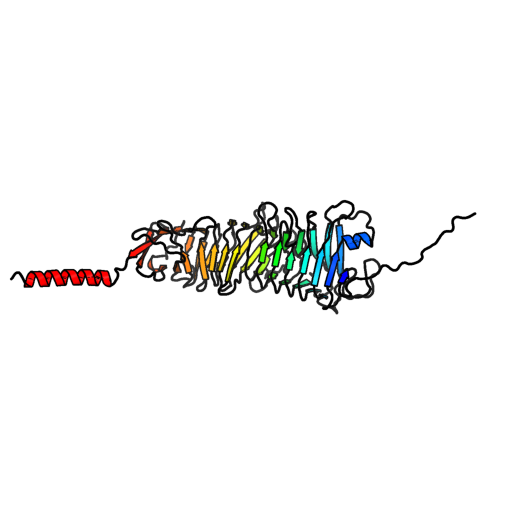2449 N N . SER A 1 334 ? -3.228 -1.660 11.533 1.00 97.38 334 SER A N 1
ATOM 2450 C CA . SER A 1 334 ? -2.105 -0.733 11.361 1.00 97.38 334 SER A CA 1
ATOM 2451 C C . SER A 1 334 ? -1.513 -0.256 12.678 1.00 97.38 334 SER A C 1
ATOM 2453 O O . SER A 1 334 ? -2.204 -0.114 13.681 1.00 97.38 334 SER A O 1
ATOM 2455 N N . THR A 1 335 ? -0.222 0.054 12.649 1.00 94.00 335 THR A N 1
ATOM 2456 C CA . THR A 1 335 ? 0.418 0.933 13.635 1.00 94.00 335 THR A CA 1
ATOM 2457 C C . THR A 1 335 ? 0.612 2.336 13.043 1.00 94.00 335 THR A C 1
ATOM 2459 O O . THR A 1 335 ? 0.210 2.585 11.903 1.00 94.00 335 THR A O 1
ATOM 2462 N N . GLY A 1 336 ? 1.228 3.252 13.791 1.00 94.50 336 GLY A N 1
ATOM 2463 C CA . GLY A 1 336 ? 1.661 4.557 13.290 1.00 94.50 336 GLY A CA 1
ATOM 2464 C C . GLY A 1 336 ? 0.592 5.646 13.367 1.00 94.50 336 GLY A C 1
ATOM 2465 O O . GLY A 1 336 ? -0.097 5.760 14.381 1.00 94.50 336 GLY A O 1
ATOM 2466 N N . HIS A 1 337 ? 0.503 6.481 12.330 1.00 96.06 337 HIS A N 1
ATOM 2467 C CA . HIS A 1 337 ? -0.343 7.674 12.305 1.00 96.06 337 HIS A CA 1
ATOM 2468 C C . HIS A 1 337 ? -1.190 7.795 11.025 1.00 96.06 337 HIS A C 1
ATOM 2470 O O . HIS A 1 337 ? -0.688 7.613 9.913 1.00 96.06 337 HIS A O 1
ATOM 2476 N N . PHE A 1 338 ? -2.463 8.172 11.202 1.00 97.19 338 PHE A N 1
ATOM 2477 C CA . PHE A 1 338 ? -3.403 8.554 10.145 1.00 97.19 338 PHE A CA 1
ATOM 2478 C C . PHE A 1 338 ? -3.999 9.940 10.419 1.00 97.19 338 PHE A C 1
ATOM 2480 O O . PHE A 1 338 ? -4.577 10.178 11.475 1.00 97.19 338 PHE A O 1
ATOM 2487 N N . GLY A 1 339 ? -3.976 10.850 9.449 1.00 95.69 339 GLY A N 1
ATOM 2488 C CA . GLY A 1 339 ? -4.563 12.183 9.592 1.00 95.69 339 GLY A CA 1
ATOM 2489 C C . GLY A 1 339 ? -6.085 12.135 9.743 1.00 95.69 339 GLY A C 1
ATOM 2490 O O . GLY A 1 339 ? -6.673 12.877 10.533 1.00 95.69 339 GLY A O 1
ATOM 2491 N N . SER A 1 340 ? -6.757 11.245 9.014 1.00 97.06 340 SER A N 1
ATOM 2492 C CA . SER A 1 340 ? -8.193 10.990 9.163 1.00 97.06 340 SER A CA 1
ATOM 2493 C C . SER A 1 340 ? -8.551 9.576 8.723 1.00 97.06 340 SER A C 1
ATOM 2495 O O . SER A 1 340 ? -7.994 9.077 7.745 1.00 97.06 340 SER A O 1
ATOM 2497 N N . LEU A 1 341 ? -9.509 8.961 9.417 1.00 98.19 341 LEU A N 1
ATOM 2498 C CA . LEU A 1 341 ? -10.006 7.620 9.137 1.00 98.19 341 LEU A CA 1
ATOM 2499 C C . LEU A 1 341 ? -11.539 7.585 9.181 1.00 98.19 341 LEU A C 1
ATOM 2501 O O . LEU A 1 341 ? -12.149 7.992 10.172 1.00 98.19 341 LEU A O 1
ATOM 2505 N N . TYR A 1 342 ? -12.150 7.060 8.120 1.00 97.94 342 TYR A N 1
ATOM 2506 C CA . TYR A 1 342 ? -13.576 6.746 8.060 1.00 97.94 342 TYR A CA 1
ATOM 2507 C C . TYR A 1 342 ? -13.800 5.239 7.934 1.00 97.94 342 TYR A C 1
ATOM 2509 O O . TYR A 1 342 ? -13.239 4.598 7.043 1.00 97.94 342 TYR A O 1
ATOM 2517 N N . ILE A 1 343 ? -14.634 4.671 8.804 1.00 98.19 343 ILE A N 1
ATOM 2518 C CA . ILE A 1 343 ? -14.915 3.231 8.837 1.00 98.19 343 ILE A CA 1
ATOM 2519 C C . ILE A 1 343 ? -16.37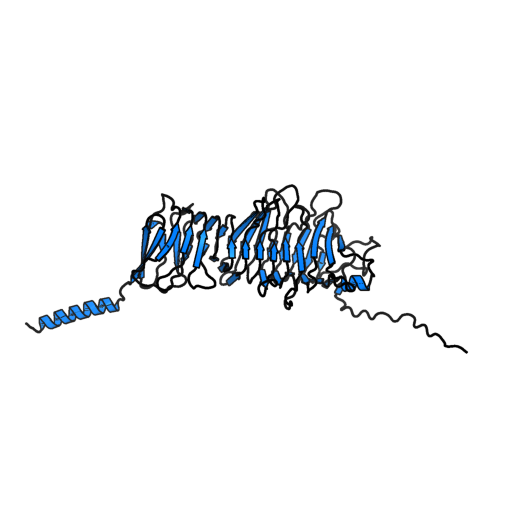0 2.978 8.441 1.00 98.19 343 ILE A C 1
ATOM 2521 O O . ILE A 1 343 ? -17.306 3.373 9.142 1.00 98.19 343 ILE A O 1
ATOM 2525 N N . ASN A 1 344 ? -16.558 2.304 7.308 1.00 97.44 344 ASN A N 1
ATOM 2526 C CA . ASN A 1 344 ? -17.874 1.918 6.812 1.00 97.44 344 ASN A CA 1
ATOM 2527 C C . ASN A 1 344 ? -18.396 0.657 7.516 1.00 97.44 344 ASN A C 1
ATOM 2529 O O . ASN A 1 344 ? -17.640 -0.073 8.144 1.00 97.44 344 ASN A O 1
ATOM 2533 N N . LYS A 1 345 ? -19.685 0.355 7.329 1.00 95.44 345 LYS A N 1
ATOM 2534 C CA . LYS A 1 345 ? -20.405 -0.781 7.923 1.00 95.44 345 LYS A CA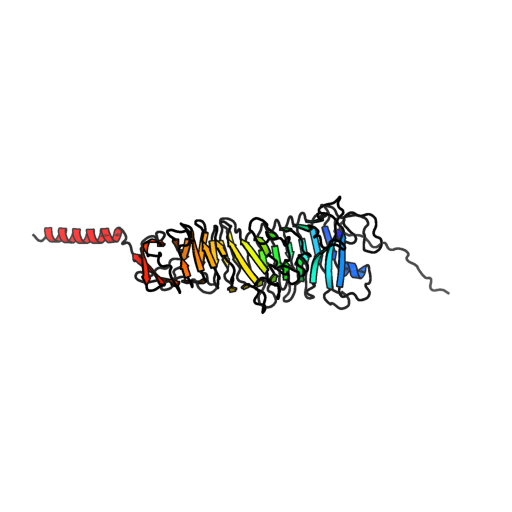 1
ATOM 2535 C C . LYS A 1 345 ? -19.726 -2.139 7.732 1.00 95.44 345 LYS A C 1
ATOM 2537 O O . LYS A 1 345 ? -19.786 -2.983 8.614 1.00 95.44 345 LYS A O 1
ATOM 2542 N N . GLU A 1 346 ? -19.142 -2.366 6.561 1.00 96.25 346 GLU A N 1
ATOM 2543 C CA . GLU A 1 346 ? -18.453 -3.619 6.219 1.00 96.25 346 GLU A CA 1
ATOM 2544 C C . GLU A 1 346 ? -16.953 -3.569 6.549 1.00 96.25 346 GLU A C 1
ATOM 2546 O O . GLU A 1 346 ? -16.220 -4.513 6.252 1.00 96.25 346 GLU A O 1
ATOM 2551 N N . GLY A 1 347 ? -16.481 -2.439 7.079 1.00 98.19 347 GLY A N 1
ATOM 2552 C CA . GLY A 1 347 ? -15.088 -2.167 7.381 1.00 98.19 347 GLY A CA 1
ATOM 2553 C C . GLY A 1 347 ? -14.737 -2.434 8.839 1.00 98.19 347 GLY A C 1
ATOM 2554 O O . GLY A 1 347 ? -15.495 -2.097 9.752 1.00 98.19 347 GLY A O 1
ATOM 2555 N N . THR A 1 348 ? -13.539 -2.973 9.033 1.00 98.50 348 THR A N 1
ATOM 2556 C CA . THR A 1 348 ? -12.935 -3.227 10.338 1.00 98.50 348 THR A CA 1
ATOM 2557 C C . THR A 1 348 ? -11.560 -2.572 10.407 1.00 98.50 348 THR A C 1
ATOM 2559 O O . THR A 1 348 ? -10.756 -2.702 9.482 1.00 98.50 348 THR A O 1
ATOM 2562 N N . PHE A 1 349 ? -11.270 -1.892 11.512 1.00 98.50 349 PHE A N 1
ATOM 2563 C CA . PHE A 1 349 ? -9.947 -1.342 11.804 1.00 98.50 349 PHE A CA 1
ATOM 2564 C C . PHE A 1 349 ? -9.409 -1.879 13.123 1.00 98.50 349 PHE A C 1
ATOM 2566 O O . PHE A 1 349 ? -10.170 -1.959 14.079 1.00 98.50 349 PHE A O 1
ATOM 2573 N N . GLY A 1 350 ? -8.116 -2.170 13.204 1.00 97.88 350 GLY A N 1
ATOM 2574 C CA . GLY A 1 350 ? -7.456 -2.536 14.457 1.00 97.88 350 GLY A CA 1
ATOM 2575 C C . GLY A 1 350 ? -6.049 -1.960 14.547 1.00 97.88 350 GLY A C 1
ATOM 2576 O O . GLY A 1 350 ? -5.419 -1.660 13.526 1.00 97.88 350 GLY A O 1
ATOM 2577 N N . ALA A 1 351 ? -5.556 -1.800 15.772 1.00 97.31 351 ALA A N 1
ATOM 2578 C CA . ALA A 1 351 ? -4.151 -1.491 15.989 1.00 97.31 351 ALA A CA 1
ATOM 2579 C C . ALA A 1 351 ? -3.306 -2.767 15.808 1.00 97.31 351 ALA A C 1
ATOM 2581 O O . ALA A 1 351 ? -3.800 -3.876 15.952 1.00 97.31 351 ALA A O 1
ATOM 2582 N N . THR A 1 352 ? -2.024 -2.628 15.475 1.00 95.12 352 THR A N 1
ATOM 2583 C CA . THR A 1 352 ? -1.060 -3.745 15.515 1.00 95.12 352 THR A CA 1
ATOM 2584 C C . THR A 1 352 ? 0.279 -3.264 16.061 1.00 95.12 352 THR A C 1
ATOM 2586 O O . THR A 1 352 ? 0.529 -2.057 16.164 1.00 95.12 352 THR A O 1
ATOM 2589 N N . SER A 1 353 ? 1.144 -4.206 16.426 1.00 91.06 353 SER A N 1
ATOM 2590 C CA . SER A 1 353 ? 2.548 -3.960 16.724 1.00 91.06 353 SER A CA 1
ATOM 2591 C C . SER A 1 353 ? 3.404 -5.157 16.336 1.00 91.06 353 SER A C 1
ATOM 2593 O O . SER A 1 353 ? 3.136 -6.293 16.716 1.00 91.06 353 SER A O 1
ATOM 2595 N N . LYS A 1 354 ? 4.523 -4.885 15.668 1.00 83.88 354 LYS A N 1
ATOM 2596 C CA . LYS A 1 354 ? 5.468 -5.922 15.245 1.00 83.88 354 LYS A CA 1
ATOM 2597 C C . LYS A 1 354 ? 6.121 -6.667 16.402 1.00 83.88 354 LYS A C 1
ATOM 2599 O O . LYS A 1 354 ? 6.559 -7.806 16.253 1.00 83.88 354 LYS A O 1
ATOM 2604 N N . SER A 1 355 ? 6.280 -5.994 17.537 1.00 86.94 355 SER A N 1
ATOM 2605 C CA . SER A 1 355 ? 7.057 -6.486 18.677 1.00 86.94 355 SER A CA 1
ATOM 2606 C C . SER A 1 355 ? 6.211 -6.753 19.918 1.00 86.94 355 SER A C 1
ATOM 2608 O O . SER A 1 355 ? 6.773 -6.991 20.985 1.00 86.94 355 SER A O 1
ATOM 2610 N N . SER A 1 356 ? 4.887 -6.655 19.810 1.00 89.56 356 SER A N 1
ATOM 2611 C CA . SER A 1 356 ? 3.969 -6.762 20.939 1.00 89.56 356 SER A CA 1
ATOM 2612 C C . SER A 1 356 ? 2.644 -7.370 20.479 1.00 89.56 356 SER A C 1
ATOM 2614 O O . SER A 1 356 ? 2.185 -7.025 19.396 1.00 89.56 356 SER A O 1
ATOM 2616 N N . PRO A 1 357 ? 1.998 -8.220 21.297 1.00 87.56 357 PRO A N 1
ATOM 2617 C CA . PRO A 1 357 ? 0.631 -8.672 21.031 1.00 87.56 357 PRO A CA 1
ATOM 2618 C C . PRO A 1 357 ? -0.381 -7.520 21.076 1.00 87.56 357 PRO A C 1
ATOM 2620 O O . PRO A 1 357 ? -1.497 -7.678 20.613 1.00 87.56 357 PRO A O 1
ATOM 2623 N N . ILE A 1 358 ? 0.023 -6.381 21.644 1.00 94.25 358 ILE A N 1
ATOM 2624 C CA . ILE A 1 358 ? -0.770 -5.168 21.777 1.00 94.25 358 ILE A CA 1
ATOM 2625 C C . ILE A 1 358 ? -0.215 -4.056 20.888 1.00 94.25 358 ILE A C 1
ATOM 2627 O O . ILE A 1 358 ? 0.979 -3.727 20.955 1.00 94.25 358 ILE A O 1
ATOM 2631 N N . GLY A 1 359 ? -1.104 -3.459 20.103 1.00 95.25 359 GLY A N 1
ATOM 2632 C CA . GLY A 1 359 ? -0.870 -2.354 19.193 1.00 95.25 359 GLY A CA 1
ATOM 2633 C C . GLY A 1 359 ? -1.226 -0.980 19.754 1.00 95.25 359 GLY A C 1
ATOM 2634 O O . GLY A 1 359 ? -2.018 -0.803 20.679 1.00 95.25 359 GLY A O 1
ATOM 2635 N N . THR A 1 360 ? -0.641 0.045 19.141 1.00 96.31 360 THR A N 1
ATOM 2636 C CA . THR A 1 360 ? -1.087 1.430 19.311 1.00 96.31 360 THR A CA 1
ATOM 2637 C C . THR A 1 360 ? -1.047 2.142 17.972 1.00 96.31 360 THR A C 1
ATOM 2639 O O . THR A 1 360 ? -0.112 1.960 17.185 1.00 96.31 360 THR A O 1
ATOM 2642 N N . VAL A 1 361 ? -2.065 2.959 17.723 1.00 97.88 361 VAL A N 1
ATOM 2643 C CA . VAL A 1 361 ? -2.177 3.773 16.513 1.00 97.88 361 VAL A CA 1
ATOM 2644 C C . VAL A 1 361 ? -2.765 5.138 16.843 1.00 97.88 361 VAL A C 1
ATOM 2646 O O . VAL A 1 361 ? -3.651 5.257 17.689 1.00 97.88 361 VAL A O 1
ATOM 2649 N N . SER A 1 362 ? -2.251 6.168 16.177 1.00 97.75 362 SER A N 1
ATOM 2650 C CA . SER A 1 362 ? -2.696 7.550 16.309 1.00 97.75 362 SER A CA 1
ATOM 2651 C C . SER A 1 362 ? -3.517 7.974 15.099 1.00 97.75 362 SER A C 1
ATOM 2653 O O . SER A 1 362 ? -3.165 7.694 13.953 1.00 97.75 362 SER A O 1
ATOM 2655 N N . ILE A 1 363 ? -4.627 8.653 15.351 1.00 98.38 363 ILE A N 1
ATOM 2656 C CA . ILE A 1 363 ? -5.570 9.116 14.345 1.00 98.38 363 ILE A CA 1
ATOM 2657 C C . ILE A 1 363 ? -5.909 10.578 14.638 1.00 98.38 363 ILE A C 1
ATOM 2659 O O . ILE A 1 363 ? -6.256 10.938 15.760 1.00 98.38 363 ILE A O 1
ATOM 2663 N N . GLY A 1 364 ? -5.849 11.454 13.640 1.00 97.94 364 GLY A N 1
ATOM 2664 C CA . GLY A 1 364 ? -6.333 12.826 13.786 1.00 97.94 364 GLY A CA 1
ATOM 2665 C C . GLY A 1 364 ? -7.846 12.839 14.013 1.00 97.94 364 GLY A C 1
ATOM 2666 O O . GLY A 1 364 ? -8.322 13.101 15.117 1.00 97.94 364 GLY A O 1
ATOM 2667 N N . ASN A 1 365 ? -8.614 12.513 12.976 1.00 97.19 365 ASN A N 1
ATOM 2668 C CA . ASN A 1 365 ? -10.074 12.444 13.045 1.00 97.19 365 ASN A CA 1
ATOM 2669 C C . ASN A 1 365 ? -10.583 11.039 12.704 1.00 97.19 365 ASN A C 1
ATOM 2671 O O . ASN A 1 365 ? -10.328 10.549 11.605 1.00 97.19 365 ASN A O 1
ATOM 2675 N N . MET A 1 366 ? -11.310 10.410 13.627 1.00 97.25 366 MET A N 1
ATOM 2676 C CA . MET A 1 366 ? -11.905 9.088 13.443 1.00 97.25 366 MET A CA 1
ATOM 2677 C C . MET A 1 366 ? -13.433 9.188 13.366 1.00 97.25 366 MET A C 1
ATOM 2679 O O . MET A 1 366 ? -14.075 9.698 14.289 1.00 97.25 366 MET A O 1
ATOM 2683 N N . THR A 1 367 ? -14.008 8.694 12.265 1.00 96.62 367 THR A N 1
ATOM 2684 C CA . THR A 1 367 ? -15.448 8.769 11.955 1.00 96.62 367 THR A CA 1
ATOM 2685 C C . THR A 1 367 ? -16.014 7.455 11.420 1.00 96.62 367 THR A C 1
ATOM 2687 O O . THR A 1 367 ? -15.272 6.606 10.927 1.00 96.62 367 THR A O 1
ATOM 2690 N N . PHE A 1 368 ? -17.338 7.281 11.508 1.00 95.88 368 PHE A N 1
ATOM 2691 C CA . PHE A 1 368 ? -17.994 6.000 11.234 1.00 95.88 368 PHE A CA 1
ATOM 2692 C C . PHE A 1 368 ? -19.260 6.132 10.372 1.00 95.88 368 PHE A C 1
ATOM 2694 O O . PHE A 1 368 ? -19.941 7.164 10.329 1.00 95.88 368 PHE A O 1
ATOM 2701 N N . SER A 1 369 ? -19.613 5.031 9.714 1.00 94.50 369 SER A N 1
ATOM 2702 C CA . SER A 1 369 ? -20.992 4.710 9.335 1.00 94.50 369 SER A CA 1
ATOM 2703 C C . SER A 1 369 ? -21.555 3.646 10.283 1.00 94.50 369 SER A C 1
ATOM 2705 O O . SER A 1 369 ? -20.776 2.896 10.874 1.00 94.50 369 SER A O 1
ATOM 2707 N N . ASP A 1 370 ? -22.881 3.519 10.370 1.00 91.38 370 ASP A N 1
ATOM 2708 C CA . ASP A 1 370 ? -23.527 2.500 11.209 1.00 91.38 370 ASP A CA 1
ATOM 2709 C C . ASP A 1 370 ? -22.976 1.092 10.965 1.00 91.38 370 ASP A C 1
ATOM 2711 O O . ASP A 1 370 ? -23.053 0.562 9.855 1.00 91.38 370 ASP A O 1
ATOM 2715 N N . GLY A 1 371 ? -22.460 0.475 12.030 1.00 87.12 371 GLY A N 1
ATOM 2716 C CA . GLY A 1 371 ? -21.904 -0.878 12.010 1.00 87.12 371 GLY A CA 1
ATOM 2717 C C . GLY A 1 371 ? -20.412 -0.977 11.689 1.00 87.12 371 GLY A C 1
ATOM 2718 O O . GLY A 1 371 ? -19.890 -2.089 11.721 1.00 87.12 371 GLY A O 1
ATOM 2719 N N . GLY A 1 372 ? -19.719 0.141 11.436 1.00 96.94 372 GLY A N 1
ATOM 2720 C CA . GLY A 1 372 ? -18.257 0.143 11.322 1.00 96.94 372 GLY A CA 1
ATOM 2721 C C . GLY A 1 372 ? -17.608 -0.434 12.579 1.00 96.94 372 GLY A C 1
ATOM 2722 O O . GLY A 1 372 ? -18.045 -0.136 13.693 1.00 96.94 372 GLY A O 1
ATOM 2723 N N . THR A 1 373 ? -16.609 -1.296 12.393 1.00 98.06 373 THR A N 1
ATOM 2724 C CA . THR A 1 373 ? -16.049 -2.117 13.474 1.00 98.06 373 THR A CA 1
ATOM 2725 C C . THR A 1 373 ? -14.635 -1.688 13.839 1.00 98.06 373 THR A C 1
ATOM 2727 O O . THR A 1 373 ? -13.798 -1.419 12.978 1.00 98.06 373 THR A O 1
ATOM 2730 N N . VAL A 1 374 ? -14.367 -1.662 15.138 1.00 98.12 374 VAL A N 1
ATOM 2731 C CA . VAL A 1 374 ? -13.028 -1.554 15.703 1.00 98.12 374 VAL A CA 1
ATOM 2732 C C . VAL A 1 374 ? -12.675 -2.878 16.361 1.00 98.12 374 VAL A C 1
ATOM 2734 O O . VAL A 1 374 ? -13.427 -3.364 17.202 1.00 98.12 374 VAL A O 1
ATOM 2737 N N . LEU A 1 375 ? -11.550 -3.453 15.955 1.00 97.44 375 LEU A N 1
ATOM 2738 C CA . LEU A 1 375 ? -10.971 -4.663 16.513 1.00 97.44 375 LEU A CA 1
ATOM 2739 C C . LEU A 1 375 ? -9.972 -4.279 17.607 1.00 97.44 375 LEU A C 1
ATOM 2741 O O . LEU A 1 375 ? -9.102 -3.439 17.370 1.00 97.44 375 LEU A O 1
ATOM 2745 N N . ILE A 1 376 ? -10.122 -4.883 18.782 1.00 97.19 376 ILE A N 1
ATOM 2746 C CA . ILE A 1 376 ? -9.269 -4.669 19.949 1.00 97.19 376 ILE A CA 1
ATOM 2747 C C . ILE A 1 376 ? -8.717 -6.013 20.410 1.00 97.19 376 ILE A C 1
ATOM 2749 O O . ILE A 1 376 ? -9.481 -6.909 20.766 1.00 97.19 376 ILE A O 1
ATOM 2753 N N . ASP A 1 377 ? -7.400 -6.128 20.485 1.00 95.81 377 ASP A N 1
ATOM 2754 C CA . ASP A 1 377 ? -6.746 -7.250 21.144 1.00 95.81 377 ASP A CA 1
ATOM 2755 C C . ASP A 1 377 ? -6.529 -6.959 22.637 1.00 95.81 377 ASP A C 1
ATOM 2757 O O . ASP A 1 377 ? -6.255 -5.830 23.051 1.00 95.81 377 ASP A O 1
ATOM 2761 N N . ILE A 1 378 ? -6.689 -7.986 23.473 1.00 94.94 378 ILE A N 1
ATOM 2762 C CA . ILE A 1 378 ? -6.471 -7.949 24.923 1.00 94.94 378 ILE A CA 1
ATOM 2763 C C . ILE A 1 378 ? -5.464 -9.031 25.296 1.00 94.94 378 ILE A C 1
ATOM 2765 O O . ILE A 1 378 ? -5.695 -10.217 25.050 1.00 94.94 378 ILE A O 1
ATOM 2769 N N . ASP A 1 379 ? -4.398 -8.623 25.984 1.00 94.81 379 ASP A N 1
ATOM 2770 C CA . ASP A 1 379 ? -3.390 -9.519 26.536 1.00 94.81 379 ASP A CA 1
ATOM 2771 C C . ASP A 1 379 ? -3.083 -9.206 28.006 1.00 94.81 379 ASP A C 1
ATOM 2773 O O . ASP A 1 379 ? -2.355 -8.267 28.357 1.00 94.81 379 ASP A O 1
ATOM 2777 N N . GLY A 1 380 ? -3.674 -10.006 28.894 1.00 92.75 380 GLY A N 1
ATOM 2778 C CA . GLY A 1 380 ? -3.540 -9.861 30.333 1.00 92.75 380 GLY A CA 1
ATOM 2779 C C . GLY A 1 380 ? -4.126 -8.532 30.806 1.00 92.75 380 GLY A C 1
ATOM 2780 O O . GLY A 1 380 ? -5.319 -8.275 30.674 1.00 92.75 380 GLY A O 1
ATOM 2781 N N . ALA A 1 381 ? -3.286 -7.677 31.388 1.00 92.19 381 ALA A N 1
ATOM 2782 C CA . ALA A 1 381 ? -3.691 -6.354 31.869 1.00 92.19 381 ALA A CA 1
ATOM 2783 C C . ALA A 1 381 ? -3.621 -5.254 30.790 1.00 92.19 381 ALA A C 1
ATOM 2785 O O . ALA A 1 381 ? -3.932 -4.102 31.087 1.00 92.19 381 ALA A O 1
ATOM 2786 N N . ASN A 1 382 ? -3.206 -5.589 29.565 1.00 94.75 382 ASN A N 1
ATOM 2787 C CA . ASN A 1 382 ? -3.032 -4.642 28.467 1.00 94.75 382 ASN A CA 1
ATOM 2788 C C . ASN A 1 382 ? -4.046 -4.910 27.350 1.00 94.75 382 ASN A C 1
ATOM 2790 O O . ASN A 1 382 ? -4.559 -6.019 27.214 1.00 94.75 382 ASN A O 1
ATOM 2794 N N . CYS A 1 383 ? -4.316 -3.893 26.540 1.00 96.31 383 CYS A N 1
ATOM 2795 C CA . CYS A 1 383 ? -5.133 -3.996 25.339 1.00 96.31 383 CYS A CA 1
ATOM 2796 C C . CYS A 1 383 ? -4.623 -3.038 24.271 1.00 96.31 383 CYS A C 1
ATOM 2798 O O . CYS A 1 383 ? -3.893 -2.093 24.591 1.00 96.31 383 CYS A O 1
ATOM 2800 N N . ASP A 1 384 ? -5.059 -3.250 23.034 1.00 97.75 384 ASP A N 1
ATOM 2801 C CA . ASP A 1 384 ? -4.867 -2.286 21.960 1.00 97.75 384 ASP A CA 1
ATOM 2802 C C . ASP A 1 384 ? -5.373 -0.906 22.362 1.00 97.75 384 ASP A C 1
ATOM 2804 O O . ASP A 1 384 ? -6.386 -0.762 23.058 1.00 97.75 384 ASP A O 1
ATOM 2808 N N . LEU A 1 385 ? -4.662 0.115 21.889 1.00 97.62 385 LEU A N 1
ATOM 2809 C CA . LEU A 1 385 ? -5.006 1.506 22.130 1.00 97.62 385 LEU A CA 1
ATOM 2810 C C . LEU A 1 385 ? -5.129 2.277 20.819 1.00 97.62 385 LEU A C 1
ATOM 2812 O O . LEU A 1 385 ? -4.179 2.379 20.038 1.00 97.62 385 LEU A O 1
ATOM 2816 N N . ILE A 1 386 ? -6.284 2.907 20.627 1.00 98.31 386 ILE A N 1
ATOM 2817 C CA . ILE A 1 386 ? -6.492 3.880 19.559 1.00 98.31 386 ILE A CA 1
ATOM 2818 C C . ILE A 1 386 ? -6.450 5.280 20.158 1.00 98.31 386 ILE A C 1
ATOM 2820 O O . ILE A 1 386 ? -7.293 5.661 20.970 1.00 98.31 386 ILE A O 1
ATOM 2824 N N . GLN A 1 387 ? -5.466 6.063 19.736 1.00 98.44 387 GLN A N 1
ATOM 2825 C CA . GLN A 1 387 ? -5.342 7.461 20.116 1.00 98.44 387 GLN A CA 1
ATOM 2826 C C . GLN A 1 387 ? -5.995 8.318 19.034 1.00 98.44 387 GLN A C 1
ATOM 2828 O O . GLN A 1 387 ? -5.571 8.276 17.886 1.00 98.44 387 GLN A O 1
ATOM 2833 N N . ALA A 1 388 ? -7.024 9.091 19.372 1.00 97.81 388 ALA A N 1
ATOM 2834 C CA . ALA A 1 388 ? -7.740 9.933 18.417 1.00 97.81 388 ALA A CA 1
ATOM 2835 C C . ALA A 1 388 ? -7.707 11.406 18.842 1.00 97.81 388 ALA A C 1
ATOM 2837 O O . ALA A 1 388 ? -8.119 11.747 19.947 1.00 97.81 388 ALA A O 1
ATOM 2838 N N . SER A 1 389 ? -7.302 12.338 17.977 1.00 97.88 389 SER A N 1
ATOM 2839 C CA . SER A 1 389 ? -7.447 13.765 18.325 1.00 97.88 389 SER A CA 1
ATOM 2840 C C . SER A 1 389 ? -8.928 14.143 18.424 1.00 97.88 389 SER A C 1
ATOM 2842 O O . SER A 1 389 ? -9.328 14.904 19.305 1.00 97.88 389 SER A O 1
ATOM 2844 N N . THR A 1 390 ? -9.767 13.581 17.553 1.00 97.00 390 THR A N 1
ATOM 2845 C CA . THR A 1 390 ? -11.227 13.664 17.634 1.00 97.00 390 THR A CA 1
ATOM 2846 C C . THR A 1 390 ? -11.866 12.327 17.277 1.00 97.00 390 THR A C 1
ATOM 2848 O O . THR A 1 390 ? -11.605 11.780 16.206 1.00 97.00 390 THR A O 1
ATOM 2851 N N . LEU A 1 391 ? -12.744 11.846 18.157 1.00 96.44 391 LEU A N 1
ATOM 2852 C CA . LEU A 1 391 ? -13.637 10.718 17.913 1.00 96.44 391 LEU A CA 1
ATOM 2853 C C . LEU A 1 391 ? -15.057 11.243 17.672 1.00 96.44 391 LEU A C 1
ATOM 2855 O O . LEU A 1 391 ? -15.609 11.960 18.511 1.00 96.44 391 LEU A O 1
ATOM 2859 N N . SER A 1 392 ? -15.655 10.897 16.533 1.00 93.81 392 SER A N 1
ATOM 2860 C CA . SER A 1 392 ? -17.024 11.292 16.204 1.00 93.81 392 SER A CA 1
ATOM 2861 C C . SER A 1 392 ? -17.780 10.173 15.508 1.00 93.81 392 SER A C 1
ATOM 2863 O O . SER A 1 392 ? -17.218 9.431 14.714 1.00 93.81 392 SER A O 1
ATOM 2865 N N . LEU A 1 393 ? -19.088 10.076 15.743 1.00 89.00 393 LEU A N 1
ATOM 2866 C CA . LEU A 1 393 ? -19.931 9.128 15.014 1.00 89.00 393 LEU A CA 1
ATOM 2867 C C . LEU A 1 393 ? -20.054 9.460 13.522 1.00 89.00 393 LEU A C 1
ATOM 2869 O O . LEU A 1 393 ? -20.398 8.581 12.742 1.00 89.00 393 LEU A O 1
ATOM 2873 N N . GLY A 1 394 ? -19.771 10.697 13.097 1.00 87.44 394 GLY A N 1
ATOM 2874 C CA . GLY A 1 394 ? -19.984 11.116 11.713 1.00 87.44 394 GLY A CA 1
ATOM 2875 C C . GLY A 1 394 ? -21.446 10.925 11.299 1.00 87.44 394 GLY A C 1
ATOM 2876 O O . GLY A 1 394 ? -22.326 11.639 11.773 1.00 87.44 394 GLY A O 1
ATOM 2877 N N . THR A 1 395 ? -21.694 9.956 10.416 1.00 86.19 395 THR A N 1
ATOM 2878 C CA . THR A 1 395 ? -23.041 9.582 9.943 1.00 86.19 395 THR A CA 1
ATOM 2879 C C . THR A 1 395 ? -23.687 8.447 10.742 1.00 86.19 395 THR A C 1
ATOM 2881 O O . THR A 1 395 ? -24.842 8.119 10.489 1.00 86.19 395 THR A O 1
ATOM 2884 N N . ALA A 1 396 ? -22.942 7.810 11.648 1.00 92.06 396 ALA A N 1
ATOM 2885 C CA . ALA A 1 396 ? -23.408 6.679 12.436 1.00 92.06 396 ALA A CA 1
ATOM 2886 C C . ALA A 1 396 ? -24.263 7.098 13.644 1.00 92.06 396 ALA A C 1
ATOM 2888 O O . ALA A 1 396 ? -24.185 8.207 14.167 1.00 92.06 396 ALA A O 1
ATOM 2889 N N . THR A 1 397 ? -25.043 6.146 14.125 1.00 92.88 397 THR A N 1
ATOM 2890 C CA . THR A 1 397 ? -25.716 6.112 15.422 1.00 92.88 397 THR A CA 1
ATOM 2891 C C . THR A 1 397 ? -24.956 5.240 16.422 1.00 92.88 397 THR A C 1
ATOM 2893 O O . THR A 1 397 ? -25.054 5.473 17.626 1.00 92.88 397 THR A O 1
ATOM 2896 N N . TYR A 1 398 ? -24.182 4.259 15.951 1.00 93.12 398 TYR A N 1
ATOM 2897 C CA . TYR A 1 398 ? -23.304 3.439 16.783 1.00 93.12 398 TYR A CA 1
ATOM 2898 C C . TYR A 1 398 ? -22.072 2.946 16.013 1.00 93.12 398 TYR A C 1
ATOM 2900 O O . TYR A 1 398 ? -22.093 2.837 14.785 1.00 93.12 398 TYR A O 1
ATOM 2908 N N . LEU A 1 399 ? -21.025 2.583 16.754 1.00 94.62 399 LEU A N 1
ATOM 2909 C CA . LEU A 1 399 ? -19.897 1.790 16.260 1.00 94.62 399 LEU A CA 1
ATOM 2910 C C . LEU A 1 399 ? -19.857 0.427 16.954 1.00 94.62 399 LEU A C 1
ATOM 2912 O O . LEU A 1 399 ? -20.391 0.262 18.056 1.00 94.62 399 LEU A O 1
ATOM 2916 N N . THR A 1 400 ? -19.216 -0.540 16.308 1.00 96.69 400 THR A N 1
ATOM 2917 C CA . THR A 1 400 ? -19.043 -1.894 16.838 1.00 96.69 400 THR A CA 1
ATOM 2918 C C . THR A 1 400 ? -17.639 -2.055 17.416 1.00 96.69 400 THR A C 1
ATOM 2920 O O . THR A 1 400 ? -16.669 -1.649 16.781 1.00 96.69 400 THR A O 1
ATOM 2923 N N . ILE A 1 401 ? -17.521 -2.672 18.589 1.00 96.94 401 ILE A N 1
ATOM 2924 C CA . ILE A 1 401 ? -16.253 -3.155 19.143 1.00 96.94 401 ILE A CA 1
ATOM 2925 C C . ILE A 1 401 ? -16.253 -4.677 19.038 1.00 96.94 401 ILE A C 1
ATOM 2927 O O . ILE A 1 401 ? -17.196 -5.332 19.486 1.00 96.94 401 ILE A O 1
ATOM 2931 N N . ASP A 1 402 ? -15.200 -5.215 18.446 1.00 96.44 402 ASP A N 1
ATOM 2932 C CA . ASP A 1 402 ? -14.934 -6.641 18.311 1.00 96.44 402 ASP A CA 1
ATOM 2933 C C . ASP A 1 402 ? -13.552 -6.969 18.889 1.00 96.44 402 ASP A C 1
ATOM 2935 O O . ASP A 1 402 ? -12.734 -6.066 19.081 1.00 96.44 402 ASP A O 1
ATOM 2939 N N . PHE A 1 403 ? -13.282 -8.247 19.144 1.00 92.31 403 PHE A N 1
ATOM 2940 C CA . PHE A 1 403 ? -12.025 -8.699 19.738 1.00 92.31 403 PHE A CA 1
ATOM 2941 C C . PHE A 1 403 ? -11.374 -9.785 18.891 1.00 92.31 403 PHE A C 1
ATOM 2943 O O . PHE A 1 403 ? -12.031 -10.750 18.503 1.00 92.31 403 PHE A O 1
ATOM 2950 N N . GLY A 1 404 ? -10.081 -9.624 18.600 1.00 83.38 404 GLY A N 1
ATOM 2951 C CA . GLY A 1 404 ? -9.296 -10.622 17.875 1.00 83.38 404 GLY A CA 1
ATOM 2952 C C . GLY A 1 404 ? -8.676 -11.638 18.832 1.00 83.38 404 GLY A C 1
ATOM 2953 O O . GLY A 1 404 ? -9.031 -12.817 18.825 1.00 83.38 404 GLY A O 1
ATOM 2954 N N . LEU A 1 405 ? -7.760 -11.166 19.677 1.00 81.88 405 LEU A N 1
ATOM 2955 C CA . LEU A 1 405 ? -7.105 -11.909 20.751 1.00 81.88 405 LEU A CA 1
ATOM 2956 C C . LEU A 1 405 ? -7.714 -11.539 22.110 1.00 81.88 405 LEU A C 1
ATOM 2958 O O . LEU A 1 405 ? -7.824 -10.365 22.452 1.00 81.88 405 LEU A O 1
ATOM 2962 N N . THR A 1 406 ? -8.062 -12.540 22.921 1.00 83.19 406 THR A N 1
ATOM 2963 C CA . THR A 1 406 ? -8.704 -12.321 24.227 1.00 83.19 406 THR A CA 1
ATOM 2964 C C . THR A 1 406 ? -8.034 -13.118 25.346 1.00 83.19 406 THR A C 1
ATOM 2966 O O . THR A 1 406 ? -8.330 -14.295 25.550 1.00 83.19 406 THR A O 1
ATOM 2969 N N . ASN A 1 407 ? -7.174 -12.463 26.123 1.00 90.81 407 ASN A N 1
ATOM 2970 C CA . ASN A 1 407 ? -6.647 -12.965 27.396 1.00 90.81 407 ASN A CA 1
ATOM 2971 C C . ASN A 1 407 ? -7.080 -12.020 28.531 1.00 90.81 407 ASN A C 1
ATOM 2973 O O . ASN A 1 407 ? -6.300 -11.217 29.042 1.00 90.81 407 ASN A O 1
ATOM 2977 N N . ILE A 1 408 ? -8.377 -12.068 28.848 1.00 91.44 408 ILE A N 1
ATOM 2978 C CA . ILE A 1 408 ? -9.066 -11.114 29.727 1.00 91.44 408 ILE A CA 1
ATOM 2979 C C . ILE A 1 408 ? -8.724 -11.366 31.201 1.00 91.44 408 ILE A C 1
ATOM 2981 O O . ILE A 1 408 ? -8.781 -12.490 31.698 1.00 91.44 408 ILE A O 1
ATOM 2985 N N . VAL A 1 409 ? -8.466 -10.282 31.930 1.00 91.38 409 VAL A N 1
ATOM 2986 C CA . VAL A 1 409 ? -8.369 -10.236 33.391 1.00 91.38 409 VAL A CA 1
ATOM 2987 C C . VAL A 1 409 ? -9.620 -9.546 33.927 1.00 91.38 409 VAL A C 1
ATOM 2989 O O . VAL A 1 409 ? -9.828 -8.350 33.718 1.00 91.38 409 VAL A O 1
ATOM 2992 N N . GLU A 1 410 ? -10.465 -10.310 34.618 1.00 89.25 410 GLU A N 1
ATOM 2993 C CA . GLU A 1 410 ? -11.718 -9.809 35.186 1.00 89.25 410 GLU A CA 1
ATOM 2994 C C . GLU A 1 410 ? -11.489 -8.597 36.107 1.00 89.25 410 GLU A C 1
ATOM 2996 O O . GLU A 1 410 ? -10.540 -8.554 36.891 1.00 89.25 410 GLU A O 1
ATOM 3001 N N . GLY A 1 411 ? -12.369 -7.597 36.010 1.00 85.44 411 GLY A N 1
ATOM 3002 C CA . GLY A 1 411 ? -12.297 -6.375 36.816 1.00 85.44 411 GLY A CA 1
ATOM 3003 C C . GLY A 1 411 ? -11.254 -5.348 36.357 1.00 85.44 411 GLY A C 1
ATOM 3004 O O . GLY A 1 411 ? -11.279 -4.214 36.843 1.00 85.44 411 GLY A O 1
ATOM 3005 N N . THR A 1 412 ? -10.384 -5.683 35.399 1.00 94.44 412 THR A N 1
ATOM 3006 C CA . THR A 1 412 ? -9.496 -4.703 34.760 1.00 94.44 412 THR A CA 1
ATOM 3007 C C . THR A 1 412 ? -10.300 -3.725 33.901 1.00 94.44 412 THR A C 1
ATOM 3009 O O . THR A 1 412 ? -11.219 -4.109 33.174 1.00 94.44 412 THR A O 1
ATOM 3012 N N . LYS A 1 413 ? -9.943 -2.438 33.985 1.00 96.06 413 LYS A N 1
ATOM 3013 C CA . LYS A 1 413 ? -10.438 -1.385 33.091 1.00 96.06 413 LYS A CA 1
ATOM 3014 C C . LYS A 1 413 ? -9.436 -1.160 31.964 1.00 96.06 413 LYS A C 1
ATOM 3016 O O . LYS A 1 413 ? -8.404 -0.526 32.167 1.00 96.06 413 LYS A O 1
ATOM 3021 N N . TYR A 1 414 ? -9.763 -1.661 30.785 1.00 97.31 414 TYR A N 1
ATOM 3022 C CA . TYR A 1 414 ? -8.963 -1.540 29.574 1.00 97.31 414 TYR A CA 1
ATOM 3023 C C . TYR A 1 414 ? -9.276 -0.223 28.872 1.00 97.31 414 TYR A C 1
ATOM 3025 O O . TYR A 1 414 ? -10.434 0.031 28.547 1.00 97.31 414 TYR A O 1
ATOM 3033 N N . LYS A 1 415 ? -8.271 0.631 28.651 1.00 97.75 415 LYS A N 1
ATOM 3034 C CA . LYS A 1 415 ? -8.440 1.869 27.878 1.00 97.75 415 LYS A CA 1
ATOM 3035 C C . LYS A 1 415 ? -8.305 1.548 26.393 1.00 97.75 415 LYS A C 1
ATOM 3037 O O . LYS A 1 415 ? -7.198 1.320 25.929 1.00 97.75 415 LYS A O 1
ATOM 3042 N N . ILE A 1 416 ? -9.417 1.575 25.669 1.00 97.38 416 ILE A N 1
ATOM 3043 C CA . ILE A 1 416 ? -9.465 1.217 24.242 1.00 97.38 416 ILE A CA 1
ATOM 3044 C C . ILE A 1 416 ? -9.389 2.442 23.326 1.00 97.38 416 ILE A C 1
ATOM 3046 O O . ILE A 1 416 ? -8.858 2.358 22.220 1.00 97.38 416 ILE A O 1
ATOM 3050 N N . PHE A 1 417 ? -9.851 3.599 23.814 1.00 97.94 417 PHE A N 1
ATOM 3051 C CA . PHE A 1 417 ? -9.652 4.883 23.150 1.00 97.94 417 PHE A CA 1
ATOM 3052 C C . PHE A 1 417 ? -9.074 5.912 24.113 1.00 97.94 417 PHE A C 1
ATOM 3054 O O . PHE A 1 417 ? -9.591 6.117 25.216 1.00 97.94 417 PHE A O 1
ATOM 3061 N N . GLU A 1 418 ? -8.041 6.607 23.652 1.00 97.94 418 GLU A N 1
ATOM 3062 C CA . GLU A 1 418 ? -7.553 7.843 24.251 1.00 97.94 418 GLU A CA 1
ATOM 3063 C C . GLU A 1 418 ? -7.870 8.994 23.303 1.00 97.94 418 GLU A C 1
ATOM 3065 O O . GLU A 1 418 ? -7.369 9.006 22.178 1.00 97.94 418 GLU A O 1
ATOM 3070 N N . CYS A 1 419 ? -8.721 9.942 23.712 1.00 97.38 419 CYS A N 1
ATOM 3071 C CA . CYS A 1 419 ? -9.138 11.017 22.815 1.00 97.38 419 CYS A CA 1
ATOM 3072 C C . CYS A 1 419 ? -8.807 12.417 23.325 1.00 97.38 419 CYS A C 1
ATOM 3074 O O . CYS A 1 419 ? -9.006 12.744 24.492 1.00 97.38 419 CYS A O 1
ATOM 3076 N N . GLY A 1 420 ? -8.380 13.287 22.405 1.00 96.94 420 GLY A N 1
ATOM 3077 C CA . GLY A 1 420 ? -8.296 14.726 22.666 1.00 96.94 420 GLY A CA 1
ATOM 3078 C C . GLY A 1 420 ? -9.685 15.348 22.833 1.00 96.94 420 GLY A C 1
ATOM 3079 O O . GLY A 1 420 ? -9.891 16.199 23.699 1.00 96.94 420 GLY A O 1
ATOM 3080 N N . LYS A 1 421 ? -10.648 14.881 22.031 1.00 95.81 421 LYS A N 1
ATOM 3081 C CA . LYS A 1 421 ? -12.065 15.238 22.108 1.00 95.81 421 LYS A CA 1
ATOM 3082 C C . LYS A 1 421 ? -12.945 14.069 21.664 1.00 95.81 421 LYS A C 1
ATOM 3084 O O . LYS A 1 421 ? -12.691 13.461 20.626 1.00 95.81 421 LYS A O 1
ATOM 3089 N N . ILE A 1 422 ? -14.029 13.832 22.394 1.00 93.69 422 ILE A N 1
ATOM 3090 C CA . ILE A 1 422 ? -15.175 13.047 21.927 1.00 93.69 422 ILE A CA 1
ATOM 3091 C C . ILE A 1 422 ? -16.284 14.030 21.521 1.00 93.69 422 ILE A C 1
ATOM 3093 O O . ILE A 1 422 ? -16.473 15.054 22.179 1.00 93.69 422 ILE A O 1
ATOM 3097 N N . SER A 1 423 ? -16.976 13.791 20.403 1.00 89.19 423 SER A N 1
ATOM 3098 C CA . SER A 1 423 ? -18.069 14.675 19.978 1.00 89.19 423 SER A CA 1
ATOM 3099 C C . SER A 1 423 ? -19.221 14.683 20.990 1.00 89.19 423 SER A C 1
ATOM 3101 O O . SER A 1 423 ? -19.571 13.652 21.545 1.00 89.19 423 SER A O 1
ATOM 3103 N N . ASP A 1 424 ? -19.849 15.841 21.205 1.00 82.62 424 ASP A N 1
ATOM 3104 C CA . ASP A 1 424 ? -20.823 16.056 22.291 1.00 82.62 424 ASP A CA 1
ATOM 3105 C C . ASP A 1 424 ? -22.059 15.128 22.231 1.00 82.62 424 ASP A C 1
ATOM 3107 O O . ASP A 1 424 ? -22.765 14.950 23.219 1.00 82.62 424 ASP A O 1
ATOM 3111 N N . ASN A 1 425 ? -22.337 14.539 21.066 1.00 80.06 425 ASN A N 1
ATOM 3112 C CA . ASN A 1 425 ? -23.421 13.582 20.840 1.00 80.06 425 ASN A CA 1
ATOM 3113 C C . ASN A 1 425 ? -23.035 12.115 21.104 1.00 80.06 425 ASN A C 1
ATOM 3115 O O . ASN A 1 425 ? -23.851 11.233 20.848 1.00 80.06 425 ASN A O 1
ATOM 3119 N N . PHE A 1 426 ? -21.809 11.849 21.550 1.00 86.38 426 PHE A N 1
ATOM 3120 C CA . PHE A 1 426 ? -21.316 10.506 21.824 1.00 86.38 426 PHE A CA 1
ATOM 3121 C C . PHE A 1 426 ? -21.597 10.127 23.285 1.00 86.38 426 PHE A C 1
ATOM 3123 O O . PHE A 1 426 ? -21.186 10.820 24.216 1.00 86.38 426 PHE A O 1
ATOM 3130 N N . THR A 1 427 ? -22.266 9.000 23.498 1.00 90.25 427 THR A N 1
ATOM 3131 C CA . THR A 1 427 ? -22.530 8.403 24.811 1.00 90.25 427 THR A CA 1
ATOM 3132 C C . THR A 1 427 ? -22.122 6.929 24.821 1.00 90.25 427 THR A C 1
ATOM 3134 O O . THR A 1 427 ? -21.800 6.339 23.787 1.00 90.25 427 THR A O 1
ATOM 3137 N N . VAL A 1 428 ? -22.149 6.305 26.001 1.00 91.81 428 VAL A N 1
ATOM 3138 C CA . VAL A 1 428 ? -21.852 4.870 26.161 1.00 91.81 428 VAL A CA 1
ATOM 3139 C C . VAL A 1 428 ? -22.763 3.970 25.313 1.00 91.81 428 VAL A C 1
ATOM 3141 O O . VAL A 1 428 ? -22.324 2.918 24.858 1.00 91.81 428 VAL A O 1
ATOM 3144 N N . ASP A 1 429 ? -23.997 4.398 25.028 1.00 92.88 429 ASP A N 1
ATOM 3145 C CA . ASP A 1 429 ? -24.984 3.606 24.280 1.00 92.88 429 ASP A CA 1
ATOM 3146 C C . ASP A 1 429 ? -24.652 3.476 22.786 1.00 92.88 429 ASP A C 1
ATOM 3148 O O . ASP A 1 429 ? -25.172 2.578 22.102 1.00 92.88 429 ASP A O 1
ATOM 3152 N N . ASN A 1 430 ? -23.775 4.355 22.285 1.00 94.88 430 ASN A N 1
ATOM 3153 C CA . ASN A 1 430 ? -23.288 4.341 20.909 1.00 94.88 430 ASN A CA 1
ATOM 3154 C C . ASN A 1 430 ? -22.201 3.278 20.669 1.00 94.88 430 ASN A C 1
ATOM 3156 O O . ASN A 1 430 ? -21.806 3.073 19.523 1.00 94.88 430 ASN A O 1
ATOM 3160 N N . PHE A 1 431 ? -21.733 2.583 21.708 1.00 94.00 431 PHE A N 1
ATOM 3161 C CA . PHE A 1 431 ? -20.821 1.449 21.573 1.00 94.00 431 PHE A CA 1
ATOM 3162 C C . PHE A 1 431 ? -21.604 0.134 21.593 1.00 94.00 431 PHE A C 1
ATOM 3164 O O . PHE A 1 431 ? -22.325 -0.165 22.546 1.00 94.00 431 PHE A O 1
ATOM 3171 N N . LYS A 1 432 ? -21.455 -0.675 20.540 1.00 95.06 432 LYS A N 1
ATOM 3172 C CA . LYS A 1 432 ? -21.979 -2.045 20.475 1.00 95.06 432 LYS A CA 1
ATOM 3173 C C . LYS A 1 432 ? -20.826 -3.026 20.553 1.00 95.06 432 LYS A C 1
ATOM 3175 O O . LYS A 1 432 ? -20.089 -3.203 19.594 1.00 95.06 432 LYS A O 1
ATOM 3180 N N . VAL A 1 433 ? -20.662 -3.643 21.710 1.00 95.06 433 VAL A N 1
ATOM 3181 C CA . VAL A 1 433 ? -19.639 -4.664 21.928 1.00 95.06 433 VAL A CA 1
ATOM 3182 C C . VAL A 1 433 ? -20.188 -6.002 21.436 1.00 95.06 433 VAL A C 1
ATOM 3184 O O . VAL A 1 433 ? -21.327 -6.336 21.763 1.00 95.06 433 VAL A O 1
ATOM 3187 N N . LYS A 1 434 ? -19.427 -6.742 20.623 1.00 93.31 434 LYS A N 1
ATOM 3188 C CA . LYS A 1 434 ? -19.795 -8.119 20.270 1.00 93.31 434 LYS A CA 1
ATOM 3189 C C . LYS A 1 434 ? -19.679 -9.029 21.491 1.00 93.31 434 LYS A C 1
ATOM 3191 O O . LYS A 1 434 ? -18.804 -8.833 22.331 1.00 93.31 434 LYS A O 1
ATOM 3196 N N . ASP A 1 435 ? -20.570 -10.013 21.565 1.00 88.44 435 ASP A N 1
ATOM 3197 C CA . ASP A 1 435 ? -20.613 -10.961 22.676 1.00 88.44 435 ASP A CA 1
ATOM 3198 C C . ASP A 1 435 ? -19.272 -11.695 22.813 1.00 88.44 435 ASP A C 1
ATOM 3200 O O . ASP A 1 435 ? -18.736 -12.223 21.837 1.00 88.44 435 ASP A O 1
ATOM 3204 N N . ILE A 1 436 ? -18.750 -11.733 24.041 1.00 87.75 436 ILE A N 1
ATOM 3205 C CA . ILE A 1 436 ? -17.593 -12.547 24.411 1.00 87.75 436 ILE A CA 1
ATOM 3206 C C . ILE A 1 436 ? -18.091 -13.666 25.315 1.00 87.75 436 ILE A C 1
ATOM 3208 O O . ILE A 1 436 ? -18.684 -13.411 26.366 1.00 87.75 436 ILE A O 1
ATOM 3212 N N . ASP A 1 437 ? -17.826 -14.908 24.921 1.00 85.31 437 ASP A N 1
ATOM 3213 C CA . ASP A 1 437 ? -18.251 -16.083 25.673 1.00 85.31 437 ASP A CA 1
ATOM 3214 C C . ASP A 1 437 ? -17.789 -16.016 27.136 1.00 85.31 437 ASP A C 1
ATOM 3216 O O . ASP A 1 437 ? -16.613 -15.826 27.443 1.00 85.31 437 ASP A O 1
ATOM 3220 N N . GLY A 1 438 ? -18.743 -16.182 28.056 1.00 85.69 438 GLY A N 1
ATOM 3221 C CA . GLY A 1 438 ? -18.478 -16.206 29.493 1.00 85.69 438 GLY A CA 1
ATOM 3222 C C . GLY A 1 438 ? -18.285 -14.838 30.151 1.00 85.69 438 GLY A C 1
ATOM 3223 O O . GLY A 1 438 ? -18.035 -14.805 31.355 1.00 85.69 438 GLY A O 1
ATOM 3224 N N . TYR A 1 439 ? -18.449 -13.719 29.433 1.00 89.94 439 TYR A N 1
ATOM 3225 C CA . TYR A 1 439 ? -18.279 -12.378 29.998 1.00 89.94 439 TYR A CA 1
ATOM 3226 C C . TYR A 1 439 ? -19.410 -11.414 29.636 1.00 89.94 439 TYR A C 1
ATOM 3228 O O . TYR A 1 439 ? -19.893 -11.369 28.512 1.00 89.94 439 TYR A O 1
ATOM 3236 N N . ASN A 1 440 ? -19.767 -10.559 30.594 1.00 91.06 440 ASN A N 1
ATOM 3237 C CA . ASN A 1 440 ? -20.537 -9.345 30.342 1.00 91.06 440 ASN A CA 1
ATOM 3238 C C . ASN A 1 440 ? -19.578 -8.157 30.206 1.00 91.06 440 ASN A C 1
ATOM 3240 O O . ASN A 1 440 ? -18.814 -7.865 31.133 1.00 91.06 440 ASN A O 1
ATOM 3244 N N . SER A 1 441 ? -19.637 -7.455 29.076 1.00 93.69 441 SER A N 1
ATOM 3245 C CA . SER A 1 441 ? -18.848 -6.247 28.819 1.00 93.69 441 SER A CA 1
ATOM 3246 C C . SER A 1 441 ? -19.544 -4.981 29.317 1.00 93.69 441 SER A C 1
ATOM 3248 O O . SER A 1 441 ? -20.747 -4.812 29.117 1.00 93.69 441 SER A O 1
ATOM 3250 N N . HIS A 1 442 ? -18.776 -4.049 29.874 1.00 94.94 442 HIS A N 1
ATOM 3251 C CA . HIS A 1 442 ? -19.265 -2.749 30.331 1.00 94.94 442 HIS A CA 1
ATOM 3252 C C . HIS A 1 442 ? -18.377 -1.633 29.785 1.00 94.94 442 HIS A C 1
ATOM 3254 O O . HIS A 1 442 ? -17.170 -1.636 30.033 1.00 94.94 442 HIS A O 1
ATOM 3260 N N . ILE A 1 443 ? -18.983 -0.677 29.076 1.00 96.38 443 ILE A N 1
ATOM 3261 C CA . ILE A 1 443 ? -18.314 0.520 28.558 1.00 96.38 443 ILE A CA 1
ATOM 3262 C C . ILE A 1 443 ? -18.483 1.675 29.542 1.00 96.38 443 ILE A C 1
ATOM 3264 O O . ILE A 1 443 ? -19.564 1.892 30.090 1.00 96.38 443 ILE A O 1
ATOM 3268 N N . SER A 1 444 ? -17.419 2.448 29.729 1.00 96.12 444 SER A N 1
ATOM 3269 C CA . SER A 1 444 ? -17.461 3.718 30.452 1.00 96.12 444 SER A CA 1
ATOM 3270 C C . SER A 1 444 ? -16.643 4.775 29.726 1.00 96.12 444 SER A C 1
ATOM 3272 O O . SER A 1 444 ? -15.590 4.463 29.172 1.00 96.12 444 SER A O 1
ATOM 3274 N N . ILE A 1 445 ? -17.106 6.020 29.779 1.00 95.50 445 ILE A N 1
ATOM 3275 C CA . ILE A 1 445 ? -16.366 7.190 29.303 1.00 95.50 445 ILE A CA 1
ATOM 3276 C C . ILE A 1 445 ? -15.939 7.988 30.533 1.00 95.50 445 ILE A C 1
ATOM 3278 O O . ILE A 1 445 ? -16.776 8.273 31.390 1.00 95.50 445 ILE A O 1
ATOM 3282 N N . ASP A 1 446 ? -14.652 8.311 30.623 1.00 94.38 446 ASP A N 1
ATOM 3283 C CA . ASP A 1 446 ? -14.085 9.165 31.671 1.00 94.38 446 ASP A CA 1
ATOM 3284 C C . ASP A 1 446 ? -13.238 10.259 31.013 1.00 94.38 446 ASP A C 1
ATOM 3286 O O . ASP A 1 446 ? -12.329 9.966 30.225 1.00 94.38 446 ASP A O 1
ATOM 3290 N N . ASP A 1 447 ? -13.594 11.515 31.279 1.00 90.69 447 ASP A N 1
ATOM 3291 C CA . ASP A 1 447 ? -13.220 12.690 30.488 1.00 90.69 447 ASP A CA 1
ATOM 3292 C C . ASP A 1 447 ? -13.505 12.493 28.983 1.00 90.69 447 ASP A C 1
ATOM 3294 O O . ASP A 1 447 ? -14.655 12.525 28.549 1.00 90.69 447 ASP A O 1
ATOM 3298 N N . ASN A 1 448 ? -12.457 12.257 28.192 1.00 94.06 448 ASN A N 1
ATOM 3299 C CA . ASN A 1 448 ? -12.514 11.982 26.754 1.00 94.06 448 ASN A CA 1
ATOM 3300 C C . ASN A 1 448 ? -11.982 10.581 26.409 1.00 94.06 448 ASN A C 1
ATOM 3302 O O . ASN A 1 448 ? -11.685 10.299 25.254 1.00 94.06 448 ASN A O 1
ATOM 3306 N N . ASN A 1 449 ? -11.808 9.702 27.393 1.00 96.19 449 ASN A N 1
ATOM 3307 C CA . ASN A 1 449 ? -11.260 8.365 27.183 1.00 96.19 449 ASN A CA 1
ATOM 3308 C C . ASN A 1 449 ? -12.362 7.317 27.305 1.00 96.19 449 ASN A C 1
ATOM 3310 O O . ASN A 1 449 ? -13.245 7.430 28.156 1.00 96.19 449 ASN A O 1
ATOM 3314 N N . VAL A 1 450 ? -12.277 6.267 26.491 1.00 97.12 450 VAL A N 1
ATOM 3315 C CA . VAL A 1 450 ? -13.233 5.156 26.508 1.00 97.12 450 VAL A CA 1
ATOM 3316 C C . VAL A 1 450 ? -12.554 3.932 27.093 1.00 97.12 450 VAL A C 1
ATOM 3318 O O . VAL A 1 450 ? -11.479 3.518 26.648 1.00 97.12 450 VAL A O 1
ATOM 3321 N N . TYR A 1 451 ? -13.217 3.337 28.075 1.00 97.56 451 TYR A N 1
ATOM 3322 C CA . TYR A 1 451 ? -12.768 2.134 28.749 1.00 97.56 451 TYR A CA 1
ATOM 3323 C C . TYR A 1 451 ? -13.787 1.016 28.599 1.00 97.56 451 TYR A C 1
ATOM 3325 O O . TYR A 1 451 ? -14.995 1.264 28.563 1.00 97.56 451 TYR A O 1
ATOM 3333 N N . ILE A 1 452 ? -13.287 -0.214 28.603 1.00 96.69 452 ILE A N 1
ATOM 3334 C CA . ILE A 1 452 ? -14.087 -1.428 28.695 1.00 96.69 452 ILE A CA 1
ATOM 3335 C C . ILE A 1 452 ? -13.627 -2.282 29.878 1.00 96.69 452 ILE A C 1
ATOM 3337 O O . ILE A 1 452 ? -12.444 -2.335 30.212 1.00 96.69 452 ILE A O 1
ATOM 3341 N N . SER A 1 453 ? -14.573 -2.941 30.537 1.00 95.62 453 SER A N 1
ATOM 3342 C CA . SER A 1 453 ? -14.304 -3.923 31.588 1.00 95.62 453 SER A CA 1
ATOM 3343 C C . SER A 1 453 ? -15.226 -5.124 31.446 1.00 95.62 453 SER A C 1
ATOM 3345 O O . SER A 1 453 ? -16.305 -5.018 30.858 1.00 95.62 453 SER A O 1
ATOM 3347 N N . PHE A 1 454 ? -14.805 -6.253 32.005 1.00 94.38 454 PHE A N 1
ATOM 3348 C CA . PHE A 1 454 ? -15.521 -7.517 31.893 1.00 94.38 454 PHE A CA 1
ATOM 3349 C C . PHE A 1 454 ? -15.834 -8.096 33.269 1.00 94.38 454 PHE A C 1
ATOM 3351 O O . PHE A 1 454 ? -15.029 -7.989 34.199 1.00 94.38 454 PHE A O 1
ATOM 3358 N N . THR A 1 455 ? -17.004 -8.721 33.375 1.00 92.19 455 THR A N 1
ATOM 3359 C CA . THR A 1 455 ? -17.446 -9.495 34.542 1.00 92.19 455 THR A CA 1
ATOM 3360 C C . THR A 1 455 ? -17.779 -10.904 34.089 1.00 92.19 455 THR A C 1
ATOM 3362 O O . THR A 1 455 ? -18.521 -11.063 33.117 1.00 92.19 455 THR A O 1
ATOM 3365 N N . ALA A 1 456 ? -17.243 -11.911 34.771 1.00 88.06 456 ALA A N 1
ATOM 3366 C CA . ALA A 1 456 ? -17.491 -13.298 34.419 1.00 88.06 456 ALA A CA 1
ATOM 3367 C C . ALA A 1 456 ? -18.974 -13.641 34.621 1.00 88.06 456 ALA A C 1
ATOM 3369 O O . ALA A 1 456 ? -19.583 -13.331 35.651 1.00 88.06 456 ALA A O 1
ATOM 3370 N N . VAL A 1 457 ? -19.567 -14.298 33.630 1.00 85.19 457 VAL A N 1
ATOM 3371 C CA . VAL A 1 457 ? -20.895 -14.895 33.741 1.00 85.19 457 VAL A CA 1
ATOM 3372 C C . VAL A 1 457 ? -20.715 -16.232 34.456 1.00 85.19 457 VAL A C 1
ATOM 3374 O O . VAL A 1 457 ? -20.012 -17.098 33.934 1.00 85.19 457 VAL A O 1
ATOM 3377 N N . PRO A 1 458 ? -21.309 -16.440 35.646 1.00 74.81 458 PRO A N 1
ATOM 3378 C CA . PRO A 1 458 ? -21.063 -17.667 36.381 1.00 74.81 458 PRO A CA 1
ATOM 3379 C C . PRO A 1 458 ? -21.563 -18.875 35.587 1.00 74.81 458 PRO A C 1
ATOM 3381 O O . PRO A 1 458 ? -22.703 -18.890 35.115 1.00 74.81 458 PRO A O 1
ATOM 3384 N N . GLU A 1 459 ? -20.724 -19.902 35.458 1.00 68.88 459 GLU A N 1
ATOM 3385 C CA . GLU A 1 459 ? -21.116 -21.113 34.745 1.00 68.88 459 GLU A CA 1
ATOM 3386 C C . GLU A 1 459 ? -22.340 -21.775 35.410 1.00 68.88 459 GLU A C 1
ATOM 3388 O O . GLU A 1 459 ? -22.471 -21.754 36.644 1.00 68.88 459 GLU A O 1
ATOM 3393 N N . PRO A 1 460 ? -23.219 -22.447 34.641 1.00 68.50 460 PRO A N 1
ATOM 3394 C CA . PRO A 1 460 ? -24.389 -23.138 35.187 1.00 68.50 460 PRO A CA 1
ATOM 3395 C C . PRO A 1 460 ? -24.059 -24.116 36.327 1.00 68.50 460 PRO A C 1
ATOM 3397 O O . PRO A 1 460 ? -24.859 -24.294 37.246 1.00 68.50 460 PRO A O 1
ATOM 3400 N N . ALA A 1 461 ? -22.866 -24.722 36.310 1.00 64.69 461 ALA A N 1
ATOM 3401 C CA . ALA A 1 461 ? -22.389 -25.623 37.357 1.00 64.69 461 ALA A CA 1
ATOM 3402 C C . ALA A 1 461 ? -22.133 -24.908 38.697 1.00 64.69 461 ALA A C 1
ATOM 3404 O O . ALA A 1 461 ? -22.412 -25.478 39.756 1.00 64.69 461 ALA A O 1
ATOM 3405 N N . LEU A 1 462 ? -21.678 -23.649 38.675 1.00 62.22 462 LEU A N 1
ATOM 3406 C CA . LEU A 1 462 ? -21.520 -22.842 39.886 1.00 62.22 462 LEU A CA 1
ATOM 3407 C C . LEU A 1 462 ? -22.891 -22.559 40.511 1.00 62.22 462 LEU A C 1
ATOM 3409 O O . LEU A 1 462 ? -23.082 -22.787 41.707 1.00 62.22 462 LEU A O 1
ATOM 3413 N N . PHE A 1 463 ? -23.880 -22.182 39.696 1.00 66.31 463 PHE A N 1
ATOM 3414 C CA . PHE A 1 463 ? -25.263 -22.022 40.154 1.00 66.31 463 PHE A CA 1
ATOM 3415 C C . PHE A 1 463 ? -25.847 -23.329 40.710 1.00 66.31 463 PHE A C 1
ATOM 3417 O O . PHE A 1 463 ? -26.450 -23.330 41.786 1.00 66.31 463 PHE A O 1
ATOM 3424 N N . ALA A 1 464 ? -25.618 -24.457 40.033 1.00 66.44 464 ALA A N 1
ATOM 3425 C CA . ALA A 1 464 ? -26.060 -25.770 40.496 1.00 66.44 464 ALA A CA 1
ATOM 3426 C C . ALA A 1 464 ? -25.396 -26.177 41.821 1.00 66.44 464 ALA A C 1
ATOM 3428 O O . ALA A 1 464 ? -26.053 -26.774 42.672 1.00 66.44 464 ALA A O 1
ATOM 3429 N N . SER A 1 465 ? -24.126 -25.819 42.036 1.00 66.19 465 SER A N 1
ATOM 3430 C CA . SER A 1 465 ? -23.412 -26.089 43.288 1.00 66.19 465 SER A CA 1
ATOM 3431 C C . SER A 1 465 ? -23.967 -25.274 44.460 1.00 66.19 465 SER A C 1
ATOM 3433 O O . SER A 1 465 ? -24.181 -25.825 45.538 1.00 66.19 465 SER A O 1
ATOM 3435 N N . ILE A 1 466 ? -24.310 -23.999 44.242 1.00 69.06 466 ILE A N 1
ATOM 3436 C CA . ILE A 1 466 ? -24.937 -23.138 45.256 1.00 69.06 466 ILE A CA 1
ATOM 3437 C C . ILE A 1 466 ? -26.317 -23.689 45.633 1.00 69.06 466 ILE A C 1
ATOM 3439 O O . ILE A 1 466 ? -26.629 -23.841 46.816 1.00 69.06 466 ILE A O 1
ATOM 3443 N N . ILE A 1 467 ? -27.127 -24.058 44.636 1.00 72.94 467 ILE A N 1
ATOM 3444 C CA . ILE A 1 467 ? -28.436 -24.685 44.861 1.00 72.94 467 ILE A CA 1
ATOM 3445 C C . ILE A 1 467 ? -28.272 -26.042 45.559 1.00 72.94 467 ILE A C 1
ATOM 3447 O O . ILE A 1 467 ? -29.010 -26.342 46.495 1.00 72.94 467 ILE A O 1
ATOM 3451 N N . GLY A 1 468 ? -27.286 -26.844 45.158 1.00 70.88 468 GLY A N 1
ATOM 3452 C CA . GLY A 1 468 ? -26.977 -28.139 45.760 1.00 70.88 468 GLY A CA 1
ATOM 3453 C C . GLY A 1 468 ? -26.566 -28.031 47.230 1.00 70.88 468 GLY A C 1
ATOM 3454 O O . GLY A 1 468 ? -27.057 -28.793 48.063 1.00 70.88 468 GLY A O 1
ATOM 3455 N N . VAL A 1 469 ? -25.734 -27.045 47.581 1.00 75.06 469 VAL A N 1
ATOM 3456 C CA . VAL A 1 469 ? -25.328 -26.760 48.968 1.00 75.06 469 VAL A CA 1
ATOM 3457 C C . VAL A 1 469 ? -26.516 -26.280 49.802 1.00 75.06 469 VAL A C 1
ATOM 3459 O O . VAL A 1 469 ? -26.712 -26.759 50.921 1.00 75.06 469 VAL A O 1
ATOM 3462 N N . LEU A 1 470 ? -27.354 -25.389 49.262 1.00 73.56 470 LEU A N 1
ATOM 3463 C CA . LEU A 1 470 ? -28.578 -24.945 49.936 1.00 73.56 470 LEU A CA 1
ATOM 3464 C C . LEU A 1 470 ? -29.545 -26.114 50.163 1.00 73.56 470 LEU A C 1
ATOM 3466 O O . LEU A 1 470 ? -30.060 -26.283 51.269 1.00 73.56 470 LEU A O 1
ATOM 3470 N N . ALA A 1 471 ? -29.749 -26.964 49.155 1.00 74.62 471 ALA A N 1
ATOM 3471 C CA . ALA A 1 471 ? -30.578 -28.160 49.265 1.00 74.62 471 ALA A CA 1
ATOM 3472 C C . ALA A 1 471 ? -30.046 -29.126 50.338 1.00 74.62 471 ALA A C 1
ATOM 3474 O O . ALA A 1 471 ? -30.827 -29.643 51.141 1.00 74.62 471 ALA A O 1
ATOM 3475 N N . LEU A 1 472 ? -28.724 -29.316 50.415 1.00 78.00 472 LEU A N 1
ATOM 3476 C CA . LEU A 1 472 ? -28.086 -30.136 51.445 1.00 78.00 472 LEU A CA 1
ATOM 3477 C C . LEU A 1 472 ? -28.258 -29.534 52.850 1.00 78.00 472 LEU A C 1
ATOM 3479 O O . LEU A 1 472 ? -28.566 -30.263 53.794 1.00 78.00 472 LEU A O 1
ATOM 3483 N N . ALA A 1 473 ? -28.143 -28.211 52.992 1.00 73.19 473 ALA A N 1
ATOM 3484 C CA . ALA A 1 473 ? -28.371 -27.512 54.258 1.00 73.19 473 ALA A CA 1
ATOM 3485 C C . ALA A 1 473 ? -29.831 -27.636 54.738 1.00 73.19 473 ALA A C 1
ATOM 3487 O O . ALA A 1 473 ? -30.082 -27.895 55.919 1.00 73.19 473 ALA A O 1
ATOM 3488 N N . PHE A 1 474 ? -30.807 -27.525 53.829 1.00 73.75 474 PHE A N 1
ATOM 3489 C CA . PHE A 1 474 ? -32.219 -27.764 54.148 1.00 73.75 474 PHE A CA 1
ATOM 3490 C C . PHE A 1 474 ? -32.497 -29.229 54.505 1.00 73.75 474 PHE A C 1
ATOM 3492 O O . PHE A 1 474 ? -33.232 -29.499 55.460 1.00 73.75 474 PHE A O 1
ATOM 3499 N N . ALA A 1 475 ? -31.888 -30.181 53.794 1.00 74.31 475 ALA A N 1
ATOM 3500 C CA . ALA A 1 475 ? -32.017 -31.604 54.093 1.00 74.31 475 ALA A CA 1
ATOM 3501 C C . ALA A 1 475 ? -31.416 -31.966 55.465 1.00 74.31 475 ALA A C 1
ATOM 3503 O O . ALA A 1 475 ? -32.037 -32.704 56.233 1.00 74.31 475 ALA A O 1
ATOM 3504 N N . ALA A 1 476 ? -30.259 -31.397 55.818 1.00 73.69 476 ALA A N 1
ATOM 3505 C CA . ALA A 1 476 ? -29.625 -31.586 57.122 1.00 73.69 476 ALA A CA 1
ATOM 3506 C C . ALA A 1 476 ? -30.477 -31.012 58.269 1.00 73.69 476 ALA A C 1
ATOM 3508 O O . ALA A 1 476 ? -30.676 -31.676 59.285 1.00 73.69 476 ALA A O 1
ATOM 3509 N N . ARG A 1 477 ? -31.073 -29.827 58.078 1.00 67.12 477 ARG A N 1
ATOM 3510 C CA . ARG A 1 477 ? -31.958 -29.188 59.070 1.00 67.12 477 ARG A CA 1
ATOM 3511 C C . ARG A 1 477 ? -33.287 -29.925 59.267 1.00 67.12 477 ARG A C 1
ATOM 3513 O O . ARG A 1 477 ? -33.908 -29.801 60.320 1.00 67.12 477 ARG A O 1
ATOM 3520 N N . ARG A 1 478 ? -33.729 -30.705 58.274 1.00 61.62 478 ARG A N 1
ATOM 3521 C CA . ARG A 1 478 ? -34.919 -31.565 58.376 1.00 61.62 478 ARG A CA 1
ATOM 3522 C C . ARG A 1 478 ? -34.650 -32.872 59.135 1.00 61.62 478 ARG A C 1
ATOM 3524 O O . ARG A 1 478 ? -35.596 -33.445 59.650 1.00 61.62 478 ARG A O 1
ATOM 3531 N N . LYS A 1 479 ? -33.390 -33.322 59.220 1.00 55.47 479 LYS A N 1
ATOM 3532 C CA . LYS A 1 479 ? -32.966 -34.495 60.013 1.00 55.47 479 LYS A CA 1
ATOM 3533 C C . LYS A 1 479 ? -32.635 -34.176 61.477 1.00 55.47 479 LYS A C 1
ATOM 3535 O O . LYS A 1 479 ? -32.504 -35.101 62.268 1.00 55.47 479 LYS A O 1
ATOM 3540 N N . SER A 1 480 ? -32.457 -32.900 61.826 1.00 54.44 480 SER A N 1
ATOM 3541 C CA . SER A 1 480 ? -32.154 -32.446 63.194 1.00 54.44 480 SER A CA 1
ATOM 3542 C C . SER A 1 480 ? -33.390 -31.971 63.979 1.00 54.44 480 SER A C 1
ATOM 3544 O O . SER A 1 480 ? -33.240 -31.331 65.018 1.00 54.44 480 SER A O 1
ATOM 3546 N N . LYS A 1 481 ? -34.594 -32.215 63.456 1.00 46.41 481 LYS A N 1
ATOM 3547 C CA . LYS A 1 481 ? -35.876 -32.171 64.170 1.00 46.41 481 LYS A CA 1
ATOM 3548 C C . LYS A 1 481 ? -36.418 -33.588 64.213 1.00 46.41 481 LYS A C 1
ATOM 3550 O O . LYS A 1 481 ? -37.109 -33.894 65.204 1.00 46.41 481 LYS A O 1
#

Sequence (481 aa):
MLKHIIIVSTLAASPLMAVDNYLVGTGWGGASMNYTWSTGMSPTESDDAFLDYKYYYESKSPATSQSWRVELWVPETHVNSTVNSLTIQNLYNPETLDPVKLQLVVASSLTAGIKTINDFNVVGGSYKPEIRFAVSKGTSDSAVQAKIAVGGNMNIGKSDYNSGDGVAFFLGDMESNMGPVSVNVKGNLNIYGASTLGTNIGKQTDKSGTTNQLDFVVSGVVNMVGNGGQDNPTWFLNTCSSGSSQAKTTIDVGGISGIGLIRNNTGALGGSSMLIIRTAEGATTTYSGILKDDITTAGNSNVSILMAGYGTQVLDGSVDISGFSEIKRGTLLSTGHFGSLYINKEGTFGATSKSSPIGTVSIGNMTFSDGGTVLIDIDGANCDLIQASTLSLGTATYLTIDFGLTNIVEGTKYKIFECGKISDNFTVDNFKVKDIDGYNSHISIDDNNVYISFTAVPEPALFASIIGVLALAFAARRKSK